Protein 1T82 (pdb70)

Structure (mmCIF, N/CA/C/O backbone):
data_1T82
#
_entry.id   1T82
#
_cell.length_a   54.980
_cell.length_b   49.669
_cell.length_c   99.670
_cell.angle_alpha   90.00
_cell.angle_beta   91.09
_cell.angle_gamma   90.00
#
_symmetry.space_group_name_H-M   'P 1 21 1'
#
loop_
_entity.id
_entity.type
_entity.pdbx_description
1 polymer 'hypothetical acetyltransferase'
2 water water
#
loop_
_atom_site.group_PDB
_atom_site.id
_atom_site.type_symbol
_atom_site.label_atom_id
_atom_site.label_alt_id
_atom_site.label_comp_id
_atom_site.label_asym_id
_atom_site.label_entity_id
_atom_site.label_seq_id
_atom_site.pdbx_PDB_ins_code
_atom_site.Cartn_x
_atom_site.Cartn_y
_atom_site.Cartn_z
_atom_site.occupancy
_atom_site.B_iso_or_equiv
_atom_site.auth_seq_id
_atom_site.auth_comp_id
_atom_site.auth_asym_id
_atom_site.auth_atom_id
_atom_site.pdbx_PDB_model_num
ATOM 9 N N . ASP A 1 12 ? -0.956 35.822 -37.576 1.00 31.89 2 ASP A N 1
ATOM 10 C CA . ASP A 1 12 ? -0.321 37.003 -37.001 1.00 30.77 2 ASP A CA 1
ATOM 11 C C . ASP A 1 12 ? -1.288 37.732 -36.070 1.00 29.91 2 ASP A C 1
ATOM 12 O O . ASP A 1 12 ? -0.973 37.991 -34.906 1.00 30.43 2 ASP A O 1
ATOM 17 N N . GLU A 1 13 ? -2.467 38.057 -36.592 1.00 28.98 3 GLU A N 1
ATOM 18 C CA . GLU A 1 13 ? -3.495 38.761 -35.830 1.00 27.74 3 GLU A CA 1
ATOM 19 C C . GLU A 1 13 ? -3.893 37.948 -34.599 1.00 25.77 3 GLU A C 1
ATOM 20 O O . GLU A 1 13 ? -4.065 38.491 -33.508 1.00 24.72 3 GLU A O 1
ATOM 26 N N . LEU A 1 14 ? -4.032 36.641 -34.790 1.00 22.76 4 LEU A N 1
ATOM 27 C CA . LEU A 1 14 ? -4.421 35.734 -33.720 1.00 19.55 4 LEU A CA 1
ATOM 28 C C . LEU A 1 14 ? -3.405 35.744 -32.578 1.00 16.72 4 LEU A C 1
ATOM 29 O O . LEU A 1 14 ? -3.770 35.907 -31.412 1.00 15.36 4 LEU A O 1
ATOM 34 N N . LEU A 1 15 ? -2.131 35.574 -32.912 1.00 15.51 5 LEU A N 1
ATOM 35 C CA . LEU A 1 15 ? -1.087 35.567 -31.889 1.00 13.12 5 LEU A CA 1
ATOM 36 C C . LEU A 1 15 ? -0.949 36.940 -31.241 1.00 13.14 5 LEU A C 1
ATOM 37 O O . LEU A 1 15 ? -0.655 37.048 -30.051 1.00 11.15 5 LEU A O 1
ATOM 42 N N . ASN A 1 16 ? -1.168 37.991 -32.024 1.00 13.42 6 ASN A N 1
ATOM 43 C CA . ASN A 1 16 ? -1.073 39.343 -31.496 1.00 14.39 6 ASN A CA 1
ATOM 44 C C . ASN A 1 16 ? -2.163 39.550 -30.445 1.00 12.78 6 ASN A C 1
ATOM 45 O O . ASN A 1 16 ? -1.936 40.180 -29.411 1.00 12.50 6 ASN A O 1
ATOM 50 N N . ARG A 1 17 ? -3.350 39.020 -30.719 1.00 12.15 7 ARG A N 1
ATOM 51 C CA . ARG A 1 17 ? -4.472 39.137 -29.795 1.00 11.84 7 ARG A CA 1
ATOM 52 C C . ARG A 1 17 ? -4.170 38.374 -28.506 1.00 12.20 7 ARG A C 1
ATOM 53 O O . ARG A 1 17 ? -4.489 38.837 -27.408 1.00 12.53 7 ARG A O 1
ATOM 61 N N . LEU A 1 18 ? -3.549 37.207 -28.644 1.00 11.03 8 LEU A N 1
ATOM 62 C CA . LEU A 1 18 ? -3.188 36.391 -27.486 1.00 10.47 8 LEU A CA 1
ATOM 63 C C . LEU A 1 18 ? -2.220 37.165 -26.591 1.00 9.58 8 LEU A C 1
ATOM 64 O O . LEU A 1 18 ? -2.424 37.261 -25.381 1.00 9.70 8 LEU A O 1
ATOM 69 N N . ARG A 1 19 ? -1.172 37.728 -27.188 1.00 10.21 9 ARG A N 1
ATOM 70 C CA . ARG A 1 19 ? -0.195 38.498 -26.426 1.00 9.12 9 ARG A CA 1
ATOM 71 C C . ARG A 1 19 ? -0.874 39.644 -25.676 1.00 10.61 9 ARG A C 1
ATOM 72 O O . ARG A 1 19 ? -0.596 39.885 -24.503 1.00 9.72 9 ARG A O 1
ATOM 80 N N . GLN A 1 20 ? -1.764 40.350 -26.365 1.00 9.57 10 GLN A N 1
ATOM 81 C CA . GLN A 1 20 ? -2.476 41.476 -25.768 1.00 11.70 10 GLN A CA 1
ATOM 82 C C . GLN A 1 20 ? -3.344 41.017 -24.601 1.00 11.15 10 GLN A C 1
ATOM 83 O O . GLN A 1 20 ? -3.464 41.712 -23.594 1.00 12.56 10 GLN A O 1
ATOM 89 N N . THR A 1 21 ? -3.946 39.844 -24.742 1.00 11.78 11 THR A N 1
ATOM 90 C CA . THR A 1 21 ? -4.799 39.302 -23.696 1.00 11.41 11 THR A CA 1
ATOM 91 C C . THR A 1 21 ? -3.949 39.013 -22.461 1.00 11.26 11 THR A C 1
ATOM 92 O O . THR A 1 21 ? -4.320 39.385 -21.341 1.00 10.95 11 THR A O 1
ATOM 96 N N . TRP A 1 22 ? -2.802 38.368 -22.657 1.00 9.65 12 TRP A N 1
ATOM 97 C CA . TRP A 1 22 ? -1.922 38.074 -21.528 1.00 8.98 12 TRP A CA 1
ATOM 98 C C . TRP A 1 22 ? -1.469 39.332 -20.805 1.00 8.60 12 TRP A C 1
ATOM 99 O O . TRP A 1 22 ? -1.659 39.468 -19.601 1.00 9.27 12 TRP A O 1
ATOM 110 N N . HIS A 1 23 ? -0.862 40.256 -21.541 1.00 7.97 13 HIS A N 1
ATOM 111 C CA . HIS A 1 23 ? -0.347 41.469 -20.920 1.00 8.19 13 HIS A CA 1
ATOM 112 C C . HIS A 1 23 ? -1.395 42.337 -20.244 1.00 9.80 13 HIS A C 1
ATOM 113 O O . HIS A 1 23 ? -1.125 42.926 -19.201 1.00 11.06 13 HIS A O 1
ATOM 120 N N . SER A 1 24 ? -2.593 42.389 -20.818 1.00 9.13 14 SER A N 1
ATOM 121 C CA . SER A 1 24 ? -3.666 43.203 -20.260 1.00 12.80 14 SER A CA 1
ATOM 122 C C . SER A 1 24 ? -4.341 42.592 -19.030 1.00 12.74 14 SER A C 1
ATOM 123 O O . SER A 1 24 ? -4.888 43.318 -18.200 1.00 13.85 14 SER A O 1
ATOM 126 N N . THR A 1 25 ? -4.303 41.270 -18.902 1.00 11.36 15 THR A N 1
ATOM 127 C CA . THR A 1 25 ? -4.949 40.612 -17.767 1.00 10.21 15 THR A CA 1
ATOM 128 C C . THR A 1 25 ? -4.010 40.027 -16.719 1.00 10.87 15 THR A C 1
ATOM 129 O O . THR A 1 25 ? -4.425 39.760 -15.587 1.00 10.42 15 THR A O 1
ATOM 133 N N . ILE A 1 26 ? -2.751 39.827 -17.093 1.00 8.81 16 ILE A N 1
ATOM 134 C CA . ILE A 1 26 ? -1.765 39.248 -16.183 1.00 8.24 16 ILE A CA 1
ATOM 135 C C . ILE A 1 26 ? -0.511 40.112 -16.138 1.00 7.71 16 ILE A C 1
ATOM 136 O O . ILE A 1 26 ? 0.415 39.915 -16.930 1.00 7.01 16 ILE A O 1
ATOM 141 N N . PRO A 1 27 ? -0.468 41.089 -15.217 1.00 6.73 17 PRO A N 1
ATOM 142 C CA . PRO A 1 27 ? 0.680 41.988 -15.074 1.00 7.50 17 PRO A CA 1
ATOM 143 C C . PRO A 1 27 ? 2.037 41.285 -15.090 1.00 6.73 17 PRO A C 1
ATOM 144 O O . PRO A 1 27 ? 3.004 41.797 -15.660 1.00 6.74 17 PRO A O 1
ATOM 148 N N . VAL A 1 28 ? 2.109 40.113 -14.464 1.00 4.44 18 VAL A N 1
ATOM 149 C CA . VAL A 1 28 ? 3.357 39.360 -14.424 1.00 5.43 18 VAL A CA 1
ATOM 150 C C . VAL A 1 28 ? 3.816 38.946 -15.820 1.00 4.91 18 VAL A C 1
ATOM 151 O O . VAL A 1 28 ? 5.016 38.954 -16.105 1.00 5.92 18 VAL A O 1
ATOM 155 N N . SER A 1 29 ? 2.877 38.604 -16.697 1.00 4.56 19 SER A N 1
ATOM 156 C CA . SER A 1 29 ? 3.257 38.180 -18.046 1.00 6.06 19 SER A CA 1
ATOM 157 C C . SER A 1 29 ? 3.848 39.352 -18.825 1.00 6.66 19 SER A C 1
ATOM 158 O O . SER A 1 29 ? 4.695 39.172 -19.697 1.00 6.07 19 SER A O 1
ATOM 161 N N . GLU A 1 30 ? 3.407 40.556 -18.486 1.00 5.97 20 GLU A N 1
ATOM 162 C CA . GLU A 1 30 ? 3.899 41.756 -19.136 1.00 7.21 20 GLU A CA 1
ATOM 163 C C . GLU A 1 30 ? 5.315 42.056 -18.641 1.00 5.07 20 GLU A C 1
ATOM 164 O O . GLU A 1 30 ? 6.203 42.399 -19.428 1.00 6.28 20 GLU A O 1
ATOM 170 N N . PHE A 1 31 ? 5.533 41.918 -17.336 1.00 4.75 21 PHE A N 1
ATOM 171 C CA . PHE A 1 31 ? 6.856 42.169 -16.777 1.00 5.02 21 PHE A CA 1
ATOM 172 C C . PHE A 1 31 ? 7.875 41.166 -17.323 1.00 4.09 21 PHE A C 1
ATOM 173 O O . PHE A 1 31 ? 9.005 41.534 -17.667 1.00 4.84 21 PHE A O 1
ATOM 189 N N . GLN A 1 33 ? 7.747 39.819 -20.042 1.00 5.58 23 GLN A N 1
ATOM 190 C CA . GLN A 1 33 ? 7.796 40.024 -21.488 1.00 6.66 23 GLN A CA 1
ATOM 191 C C . GLN A 1 33 ? 7.586 38.738 -22.284 1.00 6.58 23 GLN A C 1
ATOM 192 O O . GLN A 1 33 ? 8.313 38.453 -23.237 1.00 6.60 23 GLN A O 1
ATOM 198 N N . ILE A 1 34 ? 6.584 37.967 -21.882 1.00 6.59 24 ILE A N 1
ATOM 199 C CA . ILE A 1 34 ? 6.259 36.711 -22.545 1.00 7.78 24 ILE A CA 1
ATOM 200 C C . ILE A 1 34 ? 5.415 36.997 -23.783 1.00 8.24 24 ILE A C 1
ATOM 201 O O . ILE A 1 34 ? 4.427 37.727 -23.716 1.00 8.81 24 ILE A O 1
ATOM 206 N N . ALA A 1 35 ? 5.811 36.440 -24.923 1.00 6.36 25 ALA A N 1
ATOM 207 C CA . ALA A 1 35 ? 5.046 36.665 -26.138 1.00 8.36 25 ALA A CA 1
ATOM 208 C C . ALA A 1 35 ? 5.140 35.490 -27.088 1.00 7.25 25 ALA A C 1
ATOM 209 O O . ALA A 1 35 ? 6.167 34.810 -27.154 1.00 7.29 25 ALA A O 1
ATOM 211 N N . PRO A 1 36 ? 4.060 35.233 -27.837 1.00 8.01 26 PRO A N 1
ATOM 212 C CA . PRO A 1 36 ? 4.038 34.125 -28.795 1.00 9.73 26 PRO A CA 1
ATOM 213 C C . PRO A 1 36 ? 5.036 34.367 -29.920 1.00 9.85 26 PRO A C 1
ATOM 214 O O . PRO A 1 36 ? 5.276 35.511 -30.311 1.00 11.33 26 PRO A O 1
ATOM 218 N N . LEU A 1 37 ? 5.620 33.291 -30.434 1.00 9.83 27 LEU A N 1
ATOM 219 C CA . LEU A 1 37 ? 6.566 33.398 -31.535 1.00 10.68 27 LEU A CA 1
ATOM 220 C C . LEU A 1 37 ? 5.879 32.991 -32.831 1.00 12.29 27 LEU A C 1
ATOM 221 O O . LEU A 1 37 ? 5.941 33.710 -33.832 1.00 13.43 27 LEU A O 1
ATOM 226 N N . SER A 1 38 ? 5.204 31.847 -32.805 1.00 11.10 28 SER A N 1
ATOM 227 C CA . SER A 1 38 ? 4.541 31.345 -33.999 1.00 10.20 28 SER A CA 1
ATOM 228 C C . SER A 1 38 ? 3.573 30.211 -33.708 1.00 11.17 28 SER A C 1
ATOM 229 O O . SER A 1 38 ? 3.613 29.597 -32.645 1.00 10.51 28 SER A O 1
ATOM 232 N N . PHE A 1 39 ? 2.712 29.934 -34.681 1.00 11.66 29 PHE A N 1
ATOM 233 C CA . PHE A 1 39 ? 1.741 28.857 -34.574 1.00 11.92 29 PHE A CA 1
ATOM 234 C C . PHE A 1 39 ? 1.653 28.236 -35.959 1.00 14.45 29 PHE A C 1
ATOM 235 O O . PHE A 1 39 ? 0.961 28.753 -36.838 1.00 14.19 29 PHE A O 1
ATOM 243 N N . THR A 1 40 ? 2.376 27.140 -36.156 1.00 14.96 30 THR A N 1
ATOM 244 C CA . THR A 1 40 ? 2.384 26.465 -37.445 1.00 17.92 30 THR A CA 1
ATOM 245 C C . THR A 1 40 ? 2.381 24.949 -37.321 1.00 17.49 30 THR A C 1
ATOM 246 O O . THR A 1 40 ? 3.041 24.383 -36.452 1.00 15.32 30 THR A O 1
ATOM 250 N N . ASP A 1 41 ? 1.624 24.304 -38.204 1.00 17.18 31 ASP A N 1
ATOM 251 C CA . ASP A 1 41 ? 1.519 22.851 -38.241 1.00 18.80 31 ASP A CA 1
ATOM 252 C C . ASP A 1 41 ? 1.045 22.274 -36.904 1.00 17.95 31 ASP A C 1
ATOM 253 O O . ASP A 1 41 ? 1.437 21.174 -36.516 1.00 18.86 31 ASP A O 1
ATOM 258 N N . GLY A 1 42 ? 0.202 23.026 -36.203 1.00 17.17 32 GLY A N 1
ATOM 259 C CA . GLY A 1 42 ? -0.324 22.562 -34.934 1.00 15.96 32 GLY A CA 1
ATOM 260 C C . GLY A 1 42 ? 0.616 22.675 -33.749 1.00 15.14 32 GLY A C 1
ATOM 261 O O . GLY A 1 42 ? 0.417 22.016 -32.731 1.00 16.25 32 GLY A O 1
ATOM 262 N N . GLU A 1 43 ? 1.645 23.504 -33.869 1.00 13.03 33 GLU A N 1
ATOM 263 C CA . GLU A 1 43 ? 2.584 23.676 -32.771 1.00 11.36 33 GLU A CA 1
ATOM 264 C C . GLU A 1 43 ? 2.693 25.149 -32.406 1.00 10.36 33 GLU A C 1
ATOM 265 O O . GLU A 1 43 ? 2.944 25.987 -33.269 1.00 9.71 33 GLU A O 1
ATOM 271 N N . LEU A 1 44 ? 2.490 25.467 -31.132 1.00 8.28 34 LEU A N 1
ATOM 272 C CA . LEU A 1 44 ? 2.599 26.847 -30.678 1.00 8.02 34 LEU A CA 1
ATOM 273 C C . LEU A 1 44 ? 3.979 27.053 -30.070 1.00 6.82 34 LEU A C 1
ATOM 274 O O . LEU A 1 44 ? 4.440 26.231 -29.275 1.00 7.81 34 LEU A O 1
ATOM 279 N N . SER A 1 45 ? 4.638 28.138 -30.470 1.00 5.67 35 SER A N 1
ATOM 280 C CA . SER A 1 45 ? 5.961 28.485 -29.960 1.00 8.21 35 SER A CA 1
ATOM 281 C C . SER A 1 45 ? 5.876 29.842 -29.265 1.00 6.75 35 SER A C 1
ATOM 282 O O . SER A 1 45 ? 5.296 30.782 -29.800 1.00 7.31 35 SER A O 1
ATOM 285 N N . VAL A 1 46 ? 6.467 29.930 -28.076 1.00 6.28 36 VAL A N 1
ATOM 286 C CA . VAL A 1 46 ? 6.446 31.146 -27.266 1.00 5.98 36 VAL A CA 1
ATOM 287 C C . VAL A 1 46 ? 7.834 31.433 -26.709 1.00 5.78 36 VAL A C 1
ATOM 288 O O . VAL A 1 46 ? 8.622 30.512 -26.516 1.00 7.25 36 VAL A O 1
ATOM 292 N N . SER A 1 47 ? 8.140 32.702 -26.445 1.00 4.83 37 SER A N 1
ATOM 293 C CA . SER A 1 47 ? 9.440 33.036 -25.877 1.00 7.37 37 SER A CA 1
ATOM 294 C C . SER A 1 47 ? 9.360 34.251 -24.966 1.00 6.56 37 SER A C 1
ATOM 295 O O . SER A 1 47 ? 8.297 34.841 -24.771 1.00 7.41 37 SER A O 1
ATOM 298 N N . ALA A 1 48 ? 10.506 34.602 -24.401 1.00 7.17 38 ALA A N 1
ATOM 299 C CA . ALA A 1 48 ? 10.621 35.737 -23.506 1.00 6.06 38 ALA A CA 1
ATOM 300 C C . ALA A 1 48 ? 12.108 35.993 -23.349 1.00 5.21 38 ALA A C 1
ATOM 301 O O . ALA A 1 48 ? 12.917 35.070 -23.440 1.00 6.65 38 ALA A O 1
ATOM 303 N N . PRO A 1 49 ? 12.493 37.255 -23.133 1.00 5.57 39 PRO A N 1
ATOM 304 C CA . PRO A 1 49 ? 13.906 37.582 -22.965 1.00 6.35 39 PRO A CA 1
ATOM 305 C C . PRO A 1 49 ? 14.399 37.102 -21.607 1.00 7.74 39 PRO A C 1
ATOM 306 O O . PRO A 1 49 ? 13.611 36.889 -20.680 1.00 8.37 39 PRO A O 1
ATOM 310 N N . LEU A 1 50 ? 15.709 36.939 -21.491 1.00 7.82 40 LEU A N 1
ATOM 311 C CA . LEU A 1 50 ? 16.303 36.497 -20.243 1.00 9.47 40 LEU A CA 1
ATOM 312 C C . LEU A 1 50 ? 16.319 37.618 -19.200 1.00 9.22 40 LEU A C 1
ATOM 313 O O . LEU A 1 50 ? 15.971 37.400 -18.043 1.00 10.02 40 LEU A O 1
ATOM 318 N N . ALA A 1 51 ? 16.699 38.821 -19.630 1.00 11.34 41 ALA A N 1
ATOM 319 C CA . ALA A 1 51 ? 16.823 39.992 -18.755 1.00 11.21 41 ALA A CA 1
ATOM 320 C C . ALA A 1 51 ? 15.907 40.132 -17.528 1.00 11.18 41 ALA A C 1
ATOM 321 O O . ALA A 1 51 ? 16.390 40.119 -16.398 1.00 12.21 41 ALA A O 1
ATOM 323 N N . PRO A 1 52 ? 14.587 40.291 -17.724 1.00 9.13 42 PRO A N 1
ATOM 324 C CA . PRO A 1 52 ? 13.729 40.427 -16.540 1.00 9.70 42 PRO A CA 1
ATOM 325 C C . PRO A 1 52 ? 13.513 39.112 -15.798 1.00 9.34 42 PRO A C 1
ATOM 326 O O . PRO A 1 52 ? 13.057 39.095 -14.651 1.00 8.92 42 PRO A O 1
ATOM 330 N N . ASN A 1 53 ? 13.863 38.018 -16.462 1.00 7.93 43 ASN A N 1
ATOM 331 C CA . ASN A 1 53 ? 13.665 36.687 -15.920 1.00 7.06 43 ASN A CA 1
ATOM 332 C C . ASN A 1 53 ? 14.892 36.001 -15.340 1.00 8.37 43 ASN A C 1
ATOM 333 O O . ASN A 1 53 ? 14.900 34.787 -15.130 1.00 7.44 43 ASN A O 1
ATOM 338 N N . ILE A 1 54 ? 15.923 36.780 -15.056 1.00 7.62 44 ILE A N 1
ATOM 339 C CA . ILE A 1 54 ? 17.154 36.218 -14.526 1.00 8.61 44 ILE A CA 1
ATOM 340 C C . ILE A 1 54 ? 17.125 35.858 -13.044 1.00 8.37 44 ILE A C 1
ATOM 341 O O . ILE A 1 54 ? 16.217 36.240 -12.297 1.00 6.07 44 ILE A O 1
ATOM 346 N N . ASN A 1 55 ? 18.143 35.104 -12.644 1.00 8.58 45 ASN A N 1
ATOM 347 C CA . ASN A 1 55 ? 18.345 34.693 -11.261 1.00 8.58 45 ASN A CA 1
ATOM 348 C C . ASN A 1 55 ? 19.786 35.077 -10.941 1.00 11.11 45 ASN A C 1
ATOM 349 O O . ASN A 1 55 ? 20.411 35.833 -11.683 1.00 12.33 45 ASN A O 1
ATOM 354 N N . LEU A 1 56 ? 20.309 34.540 -9.847 1.00 12.72 46 LEU A N 1
ATOM 355 C CA . LEU A 1 56 ? 21.673 34.823 -9.411 1.00 16.01 46 LEU A CA 1
ATOM 356 C C . LEU A 1 56 ? 22.746 34.601 -10.483 1.00 16.41 46 LEU A C 1
ATOM 357 O O . LEU A 1 56 ? 23.617 35.454 -10.687 1.00 16.04 46 LEU A O 1
ATOM 362 N N . HIS A 1 57 ? 22.679 33.457 -11.158 1.00 16.30 47 HIS A N 1
ATOM 363 C CA . HIS A 1 57 ? 23.646 33.089 -12.194 1.00 17.49 47 HIS A CA 1
ATOM 364 C C . HIS A 1 57 ? 23.297 33.654 -13.565 1.00 16.52 47 HIS A C 1
ATOM 365 O O . HIS A 1 57 ? 23.867 33.252 -14.581 1.00 15.99 47 HIS A O 1
ATOM 372 N N . HIS A 1 58 ? 22.363 34.593 -13.586 1.00 15.63 48 HIS A N 1
ATOM 373 C CA . HIS A 1 58 ? 21.914 35.212 -14.822 1.00 15.54 48 HIS A CA 1
ATOM 374 C C . HIS A 1 58 ? 21.361 34.175 -15.801 1.00 15.31 48 HIS A C 1
ATOM 375 O O . HIS A 1 58 ? 21.441 34.349 -17.019 1.00 15.23 48 HIS A O 1
ATOM 382 N N . THR A 1 59 ? 20.831 33.078 -15.265 1.00 13.09 49 THR A N 1
ATOM 383 C CA . THR A 1 59 ? 20.198 32.062 -16.102 1.00 11.92 49 THR A CA 1
ATOM 384 C C . THR A 1 59 ? 18.718 32.289 -15.843 1.00 10.00 49 THR A C 1
ATOM 385 O O . THR A 1 59 ? 18.370 33.075 -14.963 1.00 9.83 49 THR A O 1
ATOM 397 N N . PHE A 1 61 ? 15.238 32.238 -14.309 1.00 6.62 51 PHE A N 1
ATOM 398 C CA . PHE A 1 61 ? 14.634 31.948 -13.025 1.00 5.81 51 PHE A CA 1
ATOM 399 C C . PHE A 1 61 ? 13.583 30.841 -13.136 1.00 6.20 51 PHE A C 1
ATOM 400 O O . PHE A 1 61 ? 12.774 30.835 -14.061 1.00 5.37 51 PHE A O 1
ATOM 408 N N . ALA A 1 62 ? 13.607 29.912 -12.178 1.00 6.21 52 ALA A N 1
ATOM 409 C CA . ALA A 1 62 ? 12.680 28.779 -12.145 1.00 6.76 52 ALA A CA 1
ATOM 410 C C . ALA A 1 62 ? 11.214 29.182 -12.248 1.00 6.28 52 ALA A C 1
ATOM 411 O O . ALA A 1 62 ? 10.405 28.477 -12.857 1.00 5.62 52 ALA A O 1
ATOM 413 N N . GLY A 1 63 ? 10.875 30.312 -11.637 1.00 4.24 53 GLY A N 1
ATOM 414 C CA . GLY A 1 63 ? 9.508 30.793 -11.673 1.00 4.73 53 GLY A CA 1
ATOM 415 C C . GLY A 1 63 ? 9.121 31.304 -13.042 1.00 5.05 53 GLY A C 1
ATOM 416 O O . GLY A 1 63 ? 7.981 31.145 -13.475 1.00 5.29 53 GLY A O 1
ATOM 417 N N . SER A 1 64 ? 10.069 31.928 -13.734 1.00 4.56 54 SER A N 1
ATOM 418 C CA . SER A 1 64 ? 9.789 32.442 -15.067 1.00 4.72 54 SER A CA 1
ATOM 419 C C . SER A 1 64 ? 9.639 31.264 -16.017 1.00 4.73 54 SER A C 1
ATOM 420 O O . SER A 1 64 ? 8.744 31.256 -16.859 1.00 6.22 54 SER A O 1
ATOM 423 N N . ILE A 1 65 ? 10.512 30.270 -15.871 1.00 4.21 55 ILE A N 1
ATOM 424 C CA . ILE A 1 65 ? 10.451 29.079 -16.711 1.00 4.72 55 ILE A CA 1
ATOM 425 C C . ILE A 1 65 ? 9.062 28.457 -16.576 1.00 5.14 55 ILE A C 1
ATOM 426 O O . ILE A 1 65 ? 8.391 28.200 -17.574 1.00 4.52 55 ILE A O 1
ATOM 431 N N . TYR A 1 66 ? 8.622 28.240 -15.339 1.00 5.01 56 TYR A N 1
ATOM 432 C CA . TYR A 1 66 ? 7.303 27.660 -15.102 1.00 4.60 56 TYR A CA 1
ATOM 433 C C . TYR A 1 66 ? 6.200 28.518 -15.697 1.00 5.23 56 TYR A C 1
ATOM 434 O O . TYR A 1 66 ? 5.296 28.013 -16.362 1.00 5.01 56 TYR A O 1
ATOM 443 N N . THR A 1 67 ? 6.272 29.823 -15.452 1.00 2.94 57 THR A N 1
ATOM 444 C CA . THR A 1 67 ? 5.241 30.725 -15.933 1.00 4.73 57 THR A CA 1
ATOM 445 C C . THR A 1 67 ? 5.132 30.771 -17.448 1.00 4.48 57 THR A C 1
ATOM 446 O O . THR A 1 67 ? 4.026 30.781 -17.986 1.00 4.70 57 THR A O 1
ATOM 450 N N . ILE A 1 68 ? 6.264 30.790 -18.145 1.00 4.97 58 ILE A N 1
ATOM 451 C CA . ILE A 1 68 ? 6.202 30.830 -19.599 1.00 4.94 58 ILE A CA 1
ATOM 452 C C . ILE A 1 68 ? 5.591 29.535 -20.135 1.00 6.19 58 ILE A C 1
ATOM 453 O O . ILE A 1 68 ? 4.796 29.565 -21.072 1.00 5.83 58 ILE A O 1
ATOM 466 N N . THR A 1 70 ? 3.460 27.552 -18.527 1.00 5.02 60 THR A N 1
ATOM 467 C CA . THR A 1 70 ? 2.051 27.581 -18.149 1.00 4.94 60 THR A CA 1
ATOM 468 C C . THR A 1 70 ? 1.250 28.392 -19.166 1.00 6.28 60 THR A C 1
ATOM 469 O O . THR A 1 70 ? 0.179 27.967 -19.612 1.00 6.21 60 THR A O 1
ATOM 473 N N . LEU A 1 71 ? 1.765 29.563 -19.535 1.00 5.81 61 LEU A N 1
ATOM 474 C CA . LEU A 1 71 ? 1.066 30.406 -20.499 1.00 6.51 61 LEU A CA 1
ATOM 475 C C . LEU A 1 71 ? 1.108 29.830 -21.911 1.00 5.35 61 LEU A C 1
ATOM 476 O O . LEU A 1 71 ? 0.220 30.103 -22.718 1.00 6.04 61 LEU A O 1
ATOM 481 N N . THR A 1 72 ? 2.128 29.032 -22.214 1.00 4.79 62 THR A N 1
ATOM 482 C CA . THR A 1 72 ? 2.207 28.420 -23.535 1.00 6.06 62 THR A CA 1
ATOM 483 C C . THR A 1 72 ? 1.072 27.390 -23.630 1.00 5.37 62 THR A C 1
ATOM 484 O O . THR A 1 72 ? 0.377 27.319 -24.646 1.00 5.29 62 THR A O 1
ATOM 488 N N . GLY A 1 73 ? 0.868 26.613 -22.565 1.00 5.91 63 GLY A N 1
ATOM 489 C CA . GLY A 1 73 ? -0.222 25.644 -22.562 1.00 7.42 63 GLY A CA 1
ATOM 490 C C . GLY A 1 73 ? -1.552 26.387 -22.635 1.00 6.45 63 GLY A C 1
ATOM 491 O O . GLY A 1 73 ? -2.442 26.035 -23.414 1.00 6.51 63 GLY A O 1
ATOM 492 N N . TRP A 1 74 ? -1.677 27.432 -21.818 1.00 6.12 64 TRP A N 1
ATOM 493 C CA . TRP A 1 74 ? -2.874 28.270 -21.772 1.00 6.77 64 TRP A CA 1
ATOM 494 C C . TRP A 1 74 ? -3.171 28.782 -23.184 1.00 7.85 64 TRP A C 1
ATOM 495 O O . TRP A 1 74 ? -4.308 28.726 -23.657 1.00 6.64 64 TRP A O 1
ATOM 506 N N . GLY A 1 75 ? -2.131 29.285 -23.844 1.00 8.20 65 GLY A N 1
ATOM 507 C CA . GLY A 1 75 ? -2.272 29.810 -25.191 1.00 8.74 65 GLY A CA 1
ATOM 508 C C . GLY A 1 75 ? -2.766 28.780 -26.188 1.00 8.04 65 GLY A C 1
ATOM 509 O O . GLY A 1 75 ? -3.559 29.103 -27.071 1.00 6.10 65 GLY A O 1
ATOM 518 N N . VAL A 1 77 ? -4.673 26.171 -25.542 1.00 7.55 67 VAL A N 1
ATOM 519 C CA . VAL A 1 77 ? -6.090 25.931 -25.282 1.00 8.04 67 VAL A CA 1
ATOM 520 C C . VAL A 1 77 ? -6.898 27.074 -25.896 1.00 7.04 67 VAL A C 1
ATOM 521 O O . VAL A 1 77 ? -7.912 26.849 -26.548 1.00 7.68 67 VAL A O 1
ATOM 525 N N . TRP A 1 78 ? -6.427 28.300 -25.692 1.00 7.52 68 TRP A N 1
ATOM 526 C CA . TRP A 1 78 ? -7.094 29.484 -26.220 1.00 7.89 68 TRP A CA 1
ATOM 527 C C . TRP A 1 78 ? -7.202 29.388 -27.741 1.00 7.38 68 TRP A C 1
ATOM 528 O O . TRP A 1 78 ? -8.262 29.650 -28.320 1.00 7.79 68 TRP A O 1
ATOM 539 N N . LEU A 1 79 ? -6.103 29.011 -28.386 1.00 7.75 69 LEU A N 1
ATOM 540 C CA . LEU A 1 79 ? -6.087 28.881 -29.837 1.00 7.62 69 LEU A CA 1
ATOM 541 C C . LEU A 1 79 ? -7.029 27.783 -30.305 1.00 8.23 69 LEU A C 1
ATOM 542 O O . LEU A 1 79 ? -7.726 27.947 -31.305 1.00 8.30 69 LEU A O 1
ATOM 547 N N . GLN A 1 80 ? -7.063 26.663 -29.589 1.00 8.30 70 GLN A N 1
ATOM 548 C CA . GLN A 1 80 ? -7.951 25.583 -29.993 1.00 8.81 70 GLN A CA 1
ATOM 549 C C . GLN A 1 80 ? -9.407 26.005 -29.805 1.00 8.05 70 GLN A C 1
ATOM 550 O O . GLN A 1 80 ? -10.282 25.586 -30.567 1.00 8.20 70 GLN A O 1
ATOM 556 N N . GLN A 1 81 ? -9.668 26.851 -28.811 1.00 8.38 71 GLN A N 1
ATOM 557 C CA . GLN A 1 81 ? -11.026 27.337 -28.598 1.00 8.03 71 GLN A CA 1
ATOM 558 C C . GLN A 1 81 ? -11.412 28.206 -29.796 1.00 8.34 71 GLN A C 1
ATOM 559 O O . GLN A 1 81 ? -12.530 28.120 -30.303 1.00 8.32 71 GLN A O 1
ATOM 565 N N . GLN A 1 82 ? -10.475 29.035 -30.251 1.00 8.02 72 GLN A N 1
ATOM 566 C CA . GLN A 1 82 ? -10.716 29.907 -31.397 1.00 8.43 72 GLN A CA 1
ATOM 567 C C . GLN A 1 82 ? -11.019 29.080 -32.645 1.00 9.84 72 GLN A C 1
ATOM 568 O O . GLN A 1 82 ? -11.954 29.379 -33.393 1.00 9.00 72 GLN A O 1
ATOM 574 N N . LEU A 1 83 ? -10.236 28.032 -32.864 1.00 8.30 73 LEU A N 1
ATOM 575 C CA . LEU A 1 83 ? -10.441 27.174 -34.029 1.00 8.61 73 LEU A CA 1
ATOM 576 C C . LEU A 1 83 ? -11.789 26.455 -33.976 1.00 10.31 73 LEU A C 1
ATOM 577 O O . LEU A 1 83 ? -12.380 26.158 -35.015 1.00 9.60 73 LEU A O 1
ATOM 582 N N . LEU A 1 84 ? -12.282 26.191 -32.768 1.00 8.95 74 LEU A N 1
ATOM 583 C CA . LEU A 1 84 ? -13.558 25.499 -32.604 1.00 11.28 74 LEU A CA 1
ATOM 584 C C . LEU A 1 84 ? -14.715 26.492 -32.484 1.00 12.89 74 LEU A C 1
ATOM 585 O O . LEU A 1 84 ? -15.884 26.101 -32.457 1.00 14.58 74 LEU A O 1
ATOM 590 N N . ASN A 1 85 ? -14.374 27.774 -32.414 1.00 14.24 75 ASN A N 1
ATOM 591 C CA . ASN A 1 85 ? -15.359 28.842 -32.301 1.00 16.74 75 ASN A CA 1
ATOM 592 C C . ASN A 1 85 ? -16.173 28.726 -31.017 1.00 16.29 75 ASN A C 1
ATOM 593 O O . ASN A 1 85 ? -17.396 28.891 -31.016 1.00 16.39 75 ASN A O 1
ATOM 598 N N . VAL A 1 86 ? -15.482 28.430 -29.924 1.00 15.61 76 VAL A N 1
ATOM 599 C CA . VAL A 1 86 ? -16.116 28.312 -28.622 1.00 16.83 76 VAL A CA 1
ATOM 600 C C . VAL A 1 86 ? -15.300 29.123 -27.628 1.00 16.44 76 VAL A C 1
ATOM 601 O O . VAL A 1 86 ? -14.185 29.546 -27.934 1.00 15.56 76 VAL A O 1
ATOM 605 N N . ASP A 1 87 ? -15.866 29.355 -26.448 1.00 17.80 77 ASP A N 1
ATOM 606 C CA . ASP A 1 87 ? -15.174 30.106 -25.406 1.00 17.59 77 ASP A CA 1
ATOM 607 C C . ASP A 1 87 ? -15.369 29.429 -24.060 1.00 15.77 77 ASP A C 1
ATOM 608 O O . ASP A 1 87 ? -16.372 28.754 -23.829 1.00 17.54 77 ASP A O 1
ATOM 613 N N . GLY A 1 88 ? -14.399 29.614 -23.173 1.00 14.94 78 GLY A N 1
ATOM 614 C CA . GLY A 1 88 ? -14.485 29.021 -21.854 1.00 12.94 78 GLY A CA 1
ATOM 615 C C . GLY A 1 88 ? -13.329 29.449 -20.975 1.00 12.78 78 GLY A C 1
ATOM 616 O O . GLY A 1 88 ? -12.240 29.739 -21.465 1.00 12.74 78 GLY A O 1
ATOM 617 N N . ASP A 1 89 ? -13.573 29.503 -19.671 1.00 12.66 79 ASP A N 1
ATOM 618 C CA . ASP A 1 89 ? -12.539 29.877 -18.719 1.00 13.82 79 ASP A CA 1
ATOM 619 C C . ASP A 1 89 ? -11.461 28.797 -18.758 1.00 13.58 79 ASP A C 1
ATOM 620 O O . ASP A 1 89 ? -11.762 27.609 -18.653 1.00 14.84 79 ASP A O 1
ATOM 625 N N . ILE A 1 90 ? -10.209 29.213 -18.925 1.00 12.56 80 ILE A N 1
ATOM 626 C CA . ILE A 1 90 ? -9.086 28.280 -18.991 1.00 11.54 80 ILE A CA 1
ATOM 627 C C . ILE A 1 90 ? -8.410 28.193 -17.630 1.00 11.70 80 ILE A C 1
ATOM 628 O O . ILE A 1 90 ? -7.821 29.169 -17.161 1.00 12.20 80 ILE A O 1
ATOM 633 N N . VAL A 1 91 ? -8.480 27.024 -17.000 1.00 11.62 81 VAL A N 1
ATOM 634 C CA . VAL A 1 91 ? -7.887 26.854 -15.681 1.00 11.20 81 VAL A CA 1
ATOM 635 C C . VAL A 1 91 ? -6.871 25.714 -15.600 1.00 9.77 81 VAL A C 1
ATOM 636 O O . VAL A 1 91 ? -7.115 24.611 -16.095 1.00 10.89 81 VAL A O 1
ATOM 640 N N . LEU A 1 92 ? -5.721 25.989 -14.988 1.00 8.79 82 LEU A N 1
ATOM 641 C CA . LEU A 1 92 ? -4.684 24.970 -14.815 1.00 6.65 82 LEU A CA 1
ATOM 642 C C . LEU A 1 92 ? -4.984 24.265 -13.490 1.00 7.87 82 LEU A C 1
ATOM 643 O O . LEU A 1 92 ? -4.896 24.876 -12.424 1.00 9.59 82 LEU A O 1
ATOM 648 N N . ALA A 1 93 ? -5.351 22.988 -13.560 1.00 6.16 83 ALA A N 1
ATOM 649 C CA . ALA A 1 93 ? -5.690 22.223 -12.360 1.00 6.84 83 ALA A CA 1
ATOM 650 C C . ALA A 1 93 ? -4.467 21.732 -11.591 1.00 7.98 83 ALA A C 1
ATOM 651 O O . ALA A 1 93 ? -4.447 21.745 -10.359 1.00 7.63 83 ALA A O 1
ATOM 653 N N . ASP A 1 94 ? -3.460 21.281 -12.321 1.00 8.33 84 ASP A N 1
ATOM 654 C CA . ASP A 1 94 ? -2.237 20.802 -11.705 1.00 10.77 84 ASP A CA 1
ATOM 655 C C . ASP A 1 94 ? -1.160 20.711 -12.762 1.00 10.03 84 ASP A C 1
ATOM 656 O O . ASP A 1 94 ? -1.445 20.683 -13.963 1.00 9.77 84 ASP A O 1
ATOM 661 N N . ALA A 1 95 ? 0.084 20.660 -12.314 1.00 7.69 85 ALA A N 1
ATOM 662 C CA . ALA A 1 95 ? 1.191 20.587 -13.241 1.00 6.24 85 ALA A CA 1
ATOM 663 C C . ALA A 1 95 ? 2.409 19.957 -12.602 1.00 7.08 85 ALA A C 1
ATOM 664 O O . ALA A 1 95 ? 2.601 20.018 -11.388 1.00 6.79 85 ALA A O 1
ATOM 666 N N . HIS A 1 96 ? 3.223 19.344 -13.448 1.00 6.19 86 HIS A N 1
ATOM 667 C CA . HIS A 1 96 ? 4.460 18.714 -13.035 1.00 7.30 86 HIS A CA 1
ATOM 668 C C . HIS A 1 96 ? 5.529 19.331 -13.926 1.00 7.20 86 HIS A C 1
ATOM 669 O O . HIS A 1 96 ? 5.347 19.415 -15.136 1.00 8.79 86 HIS A O 1
ATOM 676 N N . ILE A 1 97 ? 6.627 19.785 -13.331 1.00 7.54 87 ILE A N 1
ATOM 677 C CA . ILE A 1 97 ? 7.703 20.388 -14.105 1.00 6.74 87 ILE A CA 1
ATOM 678 C C . ILE A 1 97 ? 9.048 19.825 -13.676 1.00 7.34 87 ILE A C 1
ATOM 679 O O . ILE A 1 97 ? 9.302 19.616 -12.485 1.00 7.57 87 ILE A O 1
ATOM 684 N N . ARG A 1 98 ? 9.891 19.550 -14.664 1.00 7.31 88 ARG A N 1
ATOM 685 C CA . ARG A 1 98 ? 11.224 19.020 -14.419 1.00 8.36 88 ARG A CA 1
ATOM 686 C C . ARG A 1 98 ? 12.240 19.953 -15.057 1.00 7.91 88 ARG A C 1
ATOM 687 O O . ARG A 1 98 ? 12.133 20.288 -16.239 1.00 10.45 88 ARG A O 1
ATOM 695 N N . TYR A 1 99 ? 13.211 20.393 -14.264 1.00 7.36 89 TYR A N 1
ATOM 696 C CA . TYR A 1 99 ? 14.252 21.276 -14.765 1.00 8.61 89 TYR A CA 1
ATOM 697 C C . TYR A 1 99 ? 15.454 20.394 -15.088 1.00 9.96 89 TYR A C 1
ATOM 698 O O . TYR A 1 99 ? 16.056 19.794 -14.199 1.00 10.70 89 TYR A O 1
ATOM 707 N N . LEU A 1 100 ? 15.786 20.319 -16.373 1.00 11.63 90 LEU A N 1
ATOM 708 C CA . LEU A 1 100 ? 16.876 19.479 -16.853 1.00 10.61 90 LEU A CA 1
ATOM 709 C C . LEU A 1 100 ? 18.230 20.162 -16.985 1.00 11.17 90 LEU A C 1
ATOM 710 O O . LEU A 1 100 ? 19.268 19.523 -16.825 1.00 10.79 90 LEU A O 1
ATOM 715 N N . ALA A 1 101 ? 18.220 21.453 -17.295 1.00 10.38 91 ALA A N 1
ATOM 716 C CA . ALA A 1 101 ? 19.458 22.203 -17.465 1.00 10.58 91 ALA A CA 1
ATOM 717 C C . ALA A 1 101 ? 19.170 23.697 -17.417 1.00 10.08 91 ALA A C 1
ATOM 718 O O . ALA A 1 101 ? 18.065 24.137 -17.739 1.00 10.32 91 ALA A O 1
ATOM 720 N N . PRO A 1 102 ? 20.166 24.501 -17.016 1.00 12.34 92 PRO A N 1
ATOM 721 C CA . PRO A 1 102 ? 19.985 25.952 -16.941 1.00 11.94 92 PRO A CA 1
ATOM 722 C C . PRO A 1 102 ? 19.695 26.560 -18.310 1.00 11.84 92 PRO A C 1
ATOM 723 O O . PRO A 1 102 ? 20.186 26.084 -19.334 1.00 10.97 92 PRO A O 1
ATOM 727 N N . VAL A 1 103 ? 18.879 27.608 -18.309 1.00 10.96 93 VAL A N 1
ATOM 728 C CA . VAL A 1 103 ? 18.496 28.318 -19.522 1.00 10.25 93 VAL A CA 1
ATOM 729 C C . VAL A 1 103 ? 19.384 29.558 -19.583 1.00 11.24 93 VAL A C 1
ATOM 730 O O . VAL A 1 103 ? 19.256 30.466 -18.761 1.00 9.77 93 VAL A O 1
ATOM 734 N N . THR A 1 104 ? 20.289 29.584 -20.560 1.00 12.09 94 THR A N 1
ATOM 735 C CA . THR A 1 104 ? 21.247 30.678 -20.700 1.00 13.39 94 THR A CA 1
ATOM 736 C C . THR A 1 104 ? 20.922 31.790 -21.695 1.00 13.86 94 THR A C 1
ATOM 737 O O . THR A 1 104 ? 21.718 32.712 -21.882 1.00 14.36 94 THR A O 1
ATOM 741 N N . SER A 1 105 ? 19.762 31.708 -22.333 1.00 14.26 95 SER A N 1
ATOM 742 C CA . SER A 1 105 ? 19.335 32.729 -23.284 1.00 13.17 95 SER A CA 1
ATOM 743 C C . SER A 1 105 ? 17.845 32.569 -23.557 1.00 13.04 95 SER A C 1
ATOM 744 O O . SER A 1 105 ? 17.228 31.609 -23.095 1.00 12.92 95 SER A O 1
ATOM 747 N N . ALA A 1 106 ? 17.272 33.517 -24.295 1.00 12.19 96 ALA A N 1
ATOM 748 C CA . ALA A 1 106 ? 15.847 33.481 -24.629 1.00 11.45 96 ALA A CA 1
ATOM 749 C C . ALA A 1 106 ? 15.504 32.111 -25.201 1.00 11.73 96 ALA A C 1
ATOM 750 O O . ALA A 1 106 ? 15.999 31.724 -26.260 1.00 11.07 96 ALA A O 1
ATOM 752 N N . PRO A 1 107 ? 14.632 31.364 -24.512 1.00 10.09 97 PRO A N 1
ATOM 753 C CA . PRO A 1 107 ? 14.250 30.031 -24.971 1.00 9.65 97 PRO A CA 1
ATOM 754 C C . PRO A 1 107 ? 13.101 29.968 -25.963 1.00 9.70 97 PRO A C 1
ATOM 755 O O . PRO A 1 107 ? 12.445 30.963 -26.259 1.00 8.82 97 PRO A O 1
ATOM 759 N N . GLU A 1 108 ? 12.873 28.769 -26.474 1.00 9.34 98 GLU A N 1
ATOM 760 C CA . GLU A 1 108 ? 11.764 28.521 -27.375 1.00 9.08 98 GLU A CA 1
ATOM 761 C C . GLU A 1 108 ? 10.921 27.512 -26.605 1.00 8.58 98 GLU A C 1
ATOM 762 O O . GLU A 1 108 ? 11.376 26.405 -26.321 1.00 9.24 98 GLU A O 1
ATOM 768 N N . VAL A 1 109 ? 9.713 27.923 -26.231 1.00 7.19 99 VAL A N 1
ATOM 769 C CA . VAL A 1 109 ? 8.797 27.068 -25.479 1.00 6.59 99 VAL A CA 1
ATOM 770 C C . VAL A 1 109 ? 7.729 26.563 -26.435 1.00 7.03 99 VAL A C 1
ATOM 771 O O . VAL A 1 109 ? 6.981 27.349 -27.019 1.00 6.47 99 VAL A O 1
ATOM 775 N N . LYS A 1 110 ? 7.647 25.247 -26.586 1.00 5.99 100 LYS A N 1
ATOM 776 C CA . LYS A 1 110 ? 6.708 24.677 -27.538 1.00 7.06 100 LYS A CA 1
ATOM 777 C C . LYS A 1 110 ? 5.700 23.683 -26.990 1.00 6.51 100 LYS A C 1
ATOM 778 O O . LYS A 1 110 ? 5.947 22.985 -26.006 1.00 7.81 100 LYS A O 1
ATOM 784 N N . VAL A 1 111 ? 4.551 23.628 -27.648 1.00 8.66 101 VAL A N 1
ATOM 785 C CA . VAL A 1 111 ? 3.510 22.696 -27.275 1.00 8.54 101 VAL A CA 1
ATOM 786 C C . VAL A 1 111 ? 2.760 22.276 -28.533 1.00 10.46 101 VAL A C 1
ATOM 787 O O . VAL A 1 111 ? 2.544 23.079 -29.445 1.00 9.56 101 VAL A O 1
ATOM 791 N N . ARG A 1 112 ? 2.413 20.996 -28.589 1.00 12.23 102 ARG A N 1
ATOM 792 C CA . ARG A 1 112 ? 1.677 20.441 -29.715 1.00 15.59 102 ARG A CA 1
ATOM 793 C C . ARG A 1 112 ? 0.346 19.948 -29.175 1.00 16.19 102 ARG A C 1
ATOM 794 O O . ARG A 1 112 ? 0.255 19.515 -28.027 1.00 15.19 102 ARG A O 1
ATOM 802 N N . TRP A 1 113 ? -0.690 20.030 -30.000 1.00 16.16 103 TRP A N 1
ATOM 803 C CA . TRP A 1 113 ? -2.016 19.594 -29.594 1.00 17.06 103 TRP A CA 1
ATOM 804 C C . TRP A 1 113 ? -2.092 18.066 -29.629 1.00 16.99 103 TRP A C 1
ATOM 805 O O . TRP A 1 113 ? -1.807 17.453 -30.658 1.00 16.92 103 TRP A O 1
ATOM 816 N N . PRO A 1 114 ? -2.470 17.435 -28.505 1.00 17.79 104 PRO A N 1
ATOM 817 C CA . PRO A 1 114 ? -2.579 15.973 -28.422 1.00 19.35 104 PRO A CA 1
ATOM 818 C C . PRO A 1 114 ? -3.765 15.429 -29.215 1.00 21.25 104 PRO A C 1
ATOM 819 O O . PRO A 1 114 ? -4.535 16.194 -29.792 1.00 21.03 104 PRO A O 1
ATOM 823 N N . ASP A 1 115 ? -3.912 14.108 -29.239 1.00 23.99 105 ASP A N 1
ATOM 824 C CA . ASP A 1 115 ? -5.007 13.483 -29.974 1.00 25.70 105 ASP A CA 1
ATOM 825 C C . ASP A 1 115 ? -6.322 13.587 -29.206 1.00 26.17 105 ASP A C 1
ATOM 826 O O . ASP A 1 115 ? -6.897 12.579 -28.788 1.00 27.54 105 ASP A O 1
ATOM 831 N N . THR A 1 116 ? -6.790 14.817 -29.021 1.00 27.00 106 THR A N 1
ATOM 832 C CA . THR A 1 116 ? -8.039 15.074 -28.314 1.00 26.59 106 THR A CA 1
ATOM 833 C C . THR A 1 116 ? -8.719 16.312 -28.885 1.00 25.97 106 THR A C 1
ATOM 834 O O . THR A 1 116 ? -8.241 16.905 -29.852 1.00 26.48 106 THR A O 1
ATOM 838 N N . ASN A 1 117 ? -9.840 16.698 -28.288 1.00 24.93 107 ASN A N 1
ATOM 839 C CA . ASN A 1 117 ? -10.572 17.868 -28.751 1.00 23.91 107 ASN A CA 1
ATOM 840 C C . ASN A 1 117 ? -11.304 18.541 -27.601 1.00 22.30 107 ASN A C 1
ATOM 841 O O . ASN A 1 117 ? -11.328 18.029 -26.481 1.00 22.68 107 ASN A O 1
ATOM 846 N N . LEU A 1 118 ? -11.899 19.696 -27.883 1.00 20.67 108 LEU A N 1
ATOM 847 C CA . LEU A 1 118 ? -12.636 20.442 -26.872 1.00 19.11 108 LEU A CA 1
ATOM 848 C C . LEU A 1 118 ? -14.119 20.467 -27.215 1.00 19.44 108 LEU A C 1
ATOM 849 O O . LEU A 1 118 ? -14.834 21.392 -26.836 1.00 16.89 108 LEU A O 1
ATOM 854 N N . SER A 1 119 ? -14.575 19.438 -27.926 1.00 19.65 109 SER A N 1
ATOM 855 C CA . SER A 1 119 ? -15.972 19.338 -28.339 1.00 21.91 109 SER A CA 1
ATOM 856 C C . SER A 1 119 ? -16.992 19.510 -27.211 1.00 22.19 109 SER A C 1
ATOM 857 O O . SER A 1 119 ? -18.075 20.052 -27.432 1.00 22.12 109 SER A O 1
ATOM 860 N N . PRO A 1 120 ? -16.671 19.040 -25.992 1.00 22.18 110 PRO A N 1
ATOM 861 C CA . PRO A 1 120 ? -17.625 19.190 -24.888 1.00 22.64 110 PRO A CA 1
ATOM 862 C C . PRO A 1 120 ? -18.089 20.634 -24.705 1.00 22.46 110 PRO A C 1
ATOM 863 O O . PRO A 1 120 ? -19.217 20.885 -24.280 1.00 23.51 110 PRO A O 1
ATOM 867 N N . LEU A 1 121 ? -17.211 21.578 -25.029 1.00 23.20 111 LEU A N 1
ATOM 868 C CA . LEU A 1 121 ? -17.533 22.994 -24.908 1.00 23.88 111 LEU A CA 1
ATOM 869 C C . LEU A 1 121 ? -18.687 23.363 -25.834 1.00 24.32 111 LEU A C 1
ATOM 870 O O . LEU A 1 121 ? -19.457 24.277 -25.542 1.00 25.53 111 LEU A O 1
ATOM 875 N N . GLN A 1 122 ? -18.804 22.650 -26.950 1.00 24.96 112 GLN A N 1
ATOM 876 C CA . GLN A 1 122 ? -19.870 22.912 -27.911 1.00 26.12 112 GLN A CA 1
ATOM 877 C C . GLN A 1 122 ? -21.221 22.488 -27.352 1.00 26.66 112 GLN A C 1
ATOM 878 O O . GLN A 1 122 ? -22.270 22.948 -27.811 1.00 26.74 112 GLN A O 1
ATOM 884 N N . ARG A 1 123 ? -21.185 21.609 -26.356 1.00 26.45 113 ARG A N 1
ATOM 885 C CA . ARG A 1 123 ? -22.396 21.106 -25.719 1.00 27.33 113 ARG A CA 1
ATOM 886 C C . ARG A 1 123 ? -22.602 21.756 -24.353 1.00 27.07 113 ARG A C 1
ATOM 887 O O . ARG A 1 123 ? -23.438 21.308 -23.567 1.00 27.83 113 ARG A O 1
ATOM 895 N N . GLY A 1 124 ? -21.840 22.809 -24.073 1.00 26.40 114 GLY A N 1
ATOM 896 C CA . GLY A 1 124 ? -21.964 23.488 -22.794 1.00 25.16 114 GLY A CA 1
ATOM 897 C C . GLY A 1 124 ? -21.417 22.645 -21.656 1.00 25.57 114 GLY A C 1
ATOM 898 O O . GLY A 1 124 ? -21.924 22.689 -20.533 1.00 26.09 114 GLY A O 1
ATOM 899 N N . ARG A 1 125 ? -20.375 21.874 -21.952 1.00 24.23 115 ARG A N 1
ATOM 900 C CA . ARG A 1 125 ? -19.740 21.001 -20.970 1.00 23.28 115 ARG A CA 1
ATOM 901 C C . ARG A 1 125 ? -18.252 21.321 -20.892 1.00 22.30 115 ARG A C 1
ATOM 902 O O . ARG A 1 125 ? -17.650 21.732 -21.882 1.00 23.13 115 ARG A O 1
ATOM 910 N N . LYS A 1 126 ? -17.657 21.133 -19.719 1.00 21.93 116 LYS A N 1
ATOM 911 C CA . LYS A 1 126 ? -16.237 21.420 -19.558 1.00 20.59 116 LYS A CA 1
ATOM 912 C C . LYS A 1 126 ? -15.387 20.426 -20.341 1.00 18.93 116 LYS A C 1
ATOM 913 O O . LYS A 1 126 ? -15.749 19.259 -20.490 1.00 18.98 116 LYS A O 1
ATOM 919 N N . ALA A 1 127 ? -14.257 20.898 -20.854 1.00 16.11 117 ALA A N 1
ATOM 920 C CA . ALA A 1 127 ? -13.365 20.042 -21.624 1.00 14.48 117 ALA A CA 1
ATOM 921 C C . ALA A 1 127 ? -11.973 20.069 -21.012 1.00 15.07 117 ALA A C 1
ATOM 922 O O . ALA A 1 127 ? -11.391 21.133 -20.824 1.00 15.09 117 ALA A O 1
ATOM 924 N N . LYS A 1 128 ? -11.447 18.891 -20.702 1.00 14.84 118 LYS A N 1
ATOM 925 C CA . LYS A 1 128 ? -10.129 18.788 -20.103 1.00 13.98 118 LYS A CA 1
ATOM 926 C C . LYS A 1 128 ? -9.089 18.283 -21.090 1.00 13.44 118 LYS A C 1
ATOM 927 O O . LYS A 1 128 ? -9.391 17.484 -21.978 1.00 15.05 118 LYS A O 1
ATOM 933 N N . VAL A 1 129 ? -7.862 18.771 -20.950 1.00 11.93 119 VAL A N 1
ATOM 934 C CA . VAL A 1 129 ? -6.783 18.331 -21.818 1.00 10.33 119 VAL A CA 1
ATOM 935 C C . VAL A 1 129 ? -5.461 18.341 -21.067 1.00 9.62 119 VAL A C 1
ATOM 936 O O . VAL A 1 129 ? -5.197 19.237 -20.267 1.00 10.49 119 VAL A O 1
ATOM 940 N N . LYS A 1 130 ? -4.648 17.321 -21.314 1.00 10.11 120 LYS A N 1
ATOM 941 C CA . LYS A 1 130 ? -3.338 17.214 -20.690 1.00 10.51 120 LYS A CA 1
ATOM 942 C C . LYS A 1 130 ? -2.341 17.673 -21.743 1.00 10.40 120 LYS A C 1
ATOM 943 O O . LYS A 1 130 ? -2.241 17.074 -22.816 1.00 10.97 120 LYS A O 1
ATOM 949 N N . LEU A 1 131 ? -1.618 18.746 -21.447 1.00 8.76 121 LEU A N 1
ATOM 950 C CA . LEU A 1 131 ? -0.652 19.271 -22.398 1.00 8.50 121 LEU A CA 1
ATOM 951 C C . LEU A 1 131 ? 0.791 19.076 -21.969 1.00 8.49 121 LEU A C 1
ATOM 952 O O . LEU A 1 131 ? 1.140 19.230 -20.797 1.00 9.41 121 LEU A O 1
ATOM 957 N N . GLU A 1 132 ? 1.624 18.719 -22.939 1.00 9.87 122 GLU A N 1
ATOM 958 C CA . GLU A 1 132 ? 3.044 18.530 -22.710 1.00 9.67 122 GLU A CA 1
ATOM 959 C C . GLU A 1 132 ? 3.719 19.756 -23.318 1.00 9.28 122 GLU A C 1
ATOM 960 O O . GLU A 1 132 ? 3.601 20.009 -24.517 1.00 9.83 122 GLU A O 1
ATOM 966 N N . VAL A 1 133 ? 4.395 20.531 -22.479 1.00 7.45 123 VAL A N 1
ATOM 967 C CA . VAL A 1 133 ? 5.081 21.734 -22.927 1.00 8.22 123 VAL A CA 1
ATOM 968 C C . VAL A 1 133 ? 6.579 21.519 -22.736 1.00 7.15 123 VAL A C 1
ATOM 969 O O . VAL A 1 133 ? 7.014 21.004 -21.705 1.00 8.05 123 VAL A O 1
ATOM 973 N N . GLN A 1 134 ? 7.369 21.905 -23.729 1.00 7.08 124 GLN A N 1
ATOM 974 C CA . GLN A 1 134 ? 8.811 21.724 -23.643 1.00 7.68 124 GLN A CA 1
ATOM 975 C C . GLN A 1 134 ? 9.550 23.029 -23.874 1.00 7.50 124 GLN A C 1
ATOM 976 O O . GLN A 1 134 ? 9.162 23.825 -24.723 1.00 7.10 124 GLN A O 1
ATOM 982 N N . LEU A 1 135 ? 10.616 23.246 -23.112 1.00 6.90 125 LEU A N 1
ATOM 983 C CA . LEU A 1 135 ? 11.397 24.467 -23.250 1.00 6.52 125 LEU A CA 1
ATOM 984 C C . LEU A 1 135 ? 12.792 24.142 -23.775 1.00 8.64 125 LEU A C 1
ATOM 985 O O . LEU A 1 135 ? 13.515 23.332 -23.194 1.00 7.49 125 LEU A O 1
ATOM 990 N N . PHE A 1 136 ? 13.157 24.778 -24.883 1.00 8.42 126 PHE A N 1
ATOM 991 C CA . PHE A 1 136 ? 14.457 24.559 -25.496 1.00 8.85 126 PHE A CA 1
ATOM 992 C C . PHE A 1 136 ? 15.342 25.800 -25.482 1.00 10.45 126 PHE A C 1
ATOM 993 O O . PHE A 1 136 ? 14.854 26.922 -25.572 1.00 10.14 126 PHE A O 1
ATOM 1001 N N . CYS A 1 137 ? 16.650 25.586 -25.364 1.00 9.74 127 CYS A N 1
ATOM 1002 C CA . CYS A 1 137 ? 17.619 26.676 -25.393 1.00 11.74 127 CYS A CA 1
ATOM 1003 C C . CYS A 1 137 ? 18.777 26.155 -26.235 1.00 13.04 127 CYS A C 1
ATOM 1004 O O . CYS A 1 137 ? 19.395 25.145 -25.896 1.00 10.50 127 CYS A O 1
ATOM 1007 N N . ASP A 1 138 ? 19.046 26.839 -27.342 1.00 15.08 128 ASP A N 1
ATOM 1008 C CA . ASP A 1 138 ? 20.108 26.448 -28.265 1.00 18.66 128 ASP A CA 1
ATOM 1009 C C . ASP A 1 138 ? 19.891 25.028 -28.796 1.00 19.06 128 ASP A C 1
ATOM 1010 O O . ASP A 1 138 ? 20.847 24.288 -29.033 1.00 20.53 128 ASP A O 1
ATOM 1015 N N . GLY A 1 139 ? 18.628 24.649 -28.976 1.00 18.82 129 GLY A N 1
ATOM 1016 C CA . GLY A 1 139 ? 18.322 23.327 -29.492 1.00 17.33 129 GLY A CA 1
ATOM 1017 C C . GLY A 1 139 ? 18.329 22.199 -28.477 1.00 17.21 129 GLY A C 1
ATOM 1018 O O . GLY A 1 139 ? 18.134 21.039 -28.841 1.00 18.80 129 GLY A O 1
ATOM 1019 N N . LYS A 1 140 ? 18.558 22.515 -27.207 1.00 14.23 130 LYS A N 1
ATOM 1020 C CA . LYS A 1 140 ? 18.563 21.475 -26.182 1.00 14.15 130 LYS A CA 1
ATOM 1021 C C . LYS A 1 140 ? 17.379 21.634 -25.239 1.00 11.97 130 LYS A C 1
ATOM 1022 O O . LYS A 1 140 ? 17.001 22.750 -24.892 1.00 10.79 130 LYS A O 1
ATOM 1028 N N . LEU A 1 141 ? 16.793 20.510 -24.835 1.00 10.86 131 LEU A N 1
ATOM 1029 C CA . LEU A 1 141 ? 15.649 20.515 -23.924 1.00 10.31 131 LEU A CA 1
ATOM 1030 C C . LEU A 1 141 ? 16.129 20.847 -22.518 1.00 11.02 131 LEU A C 1
ATOM 1031 O O . LEU A 1 141 ? 16.893 20.085 -21.928 1.00 12.38 131 LEU A O 1
ATOM 1036 N N . CYS A 1 142 ? 15.685 21.975 -21.973 1.00 9.52 132 CYS A N 1
ATOM 1037 C CA . CYS A 1 142 ? 16.113 22.359 -20.634 1.00 8.64 132 CYS A CA 1
ATOM 1038 C C . CYS A 1 142 ? 15.052 22.183 -19.550 1.00 6.80 132 CYS A C 1
ATOM 1039 O O . CYS A 1 142 ? 15.374 22.211 -18.365 1.00 7.59 132 CYS A O 1
ATOM 1042 N N . ALA A 1 143 ? 13.794 22.015 -19.950 1.00 6.16 133 ALA A N 1
ATOM 1043 C CA . ALA A 1 143 ? 12.707 21.810 -18.988 1.00 7.75 133 ALA A CA 1
ATOM 1044 C C . ALA A 1 143 ? 11.508 21.119 -19.639 1.00 8.45 133 ALA A C 1
ATOM 1045 O O . ALA A 1 143 ? 11.217 21.327 -20.820 1.00 9.13 133 ALA A O 1
ATOM 1047 N N . GLN A 1 144 ? 10.834 20.285 -18.852 1.00 8.85 134 GLN A N 1
ATOM 1048 C CA . GLN A 1 144 ? 9.665 19.524 -19.286 1.00 8.87 134 GLN A CA 1
ATOM 1049 C C . GLN A 1 144 ? 8.492 19.878 -18.382 1.00 7.81 134 GLN A C 1
ATOM 1050 O O . GLN A 1 144 ? 8.634 19.912 -17.163 1.00 8.68 134 GLN A O 1
ATOM 1056 N N . PHE A 1 145 ? 7.330 20.121 -18.980 1.00 6.56 135 PHE A N 1
ATOM 1057 C CA . PHE A 1 145 ? 6.142 20.510 -18.225 1.00 7.17 135 PHE A CA 1
ATOM 1058 C C . PHE A 1 145 ? 4.922 19.718 -18.672 1.00 7.85 135 PHE A C 1
ATOM 1059 O O . PHE A 1 145 ? 4.701 19.523 -19.864 1.00 8.94 135 PHE A O 1
ATOM 1067 N N . ASP A 1 146 ? 4.144 19.244 -17.706 1.00 8.08 136 ASP A N 1
ATOM 1068 C CA . ASP A 1 146 ? 2.930 18.504 -18.007 1.00 9.51 136 ASP A CA 1
ATOM 1069 C C . ASP A 1 146 ? 1.815 19.129 -17.187 1.00 8.87 136 ASP A C 1
ATOM 1070 O O . ASP A 1 146 ? 1.841 19.099 -15.956 1.00 11.31 136 ASP A O 1
ATOM 1075 N N . GLY A 1 147 ? 0.842 19.717 -17.871 1.00 7.45 137 GLY A N 1
ATOM 1076 C CA . GLY A 1 147 ? -0.240 20.362 -17.156 1.00 7.09 137 GLY A CA 1
ATOM 1077 C C . GLY A 1 147 ? -1.624 19.930 -17.578 1.00 7.64 137 GLY A C 1
ATOM 1078 O O . GLY A 1 147 ? -1.865 19.607 -18.743 1.00 8.50 137 GLY A O 1
ATOM 1079 N N . LEU A 1 148 ? -2.536 19.917 -16.614 1.00 6.37 138 LEU A N 1
ATOM 1080 C CA . LEU A 1 148 ? -3.917 19.555 -16.877 1.00 7.14 138 LEU A CA 1
ATOM 1081 C C . LEU A 1 148 ? -4.724 20.842 -16.953 1.00 9.05 138 LEU A C 1
ATOM 1082 O O . LEU A 1 148 ? -4.917 21.528 -15.946 1.00 8.13 138 LEU A O 1
ATOM 1087 N N . TYR A 1 149 ? -5.176 21.173 -18.158 1.00 8.50 139 TYR A N 1
ATOM 1088 C CA . TYR A 1 149 ? -5.970 22.375 -18.375 1.00 9.58 139 TYR A CA 1
ATOM 1089 C C . TYR A 1 149 ? -7.425 22.022 -18.581 1.00 11.28 139 TYR A C 1
ATOM 1090 O O . TYR A 1 149 ? -7.747 21.078 -19.295 1.00 12.99 139 TYR A O 1
ATOM 1099 N N . VAL A 1 150 ? -8.302 22.800 -17.969 1.00 11.38 140 VAL A N 1
ATOM 1100 C CA . VAL A 1 150 ? -9.726 22.564 -18.101 1.00 12.38 140 VAL A CA 1
ATOM 1101 C C . VAL A 1 150 ? -10.400 23.806 -18.666 1.00 13.35 140 VAL A C 1
ATOM 1102 O O . VAL A 1 150 ? -10.121 24.924 -18.234 1.00 13.03 140 VAL A O 1
ATOM 1106 N N . SER A 1 151 ? -11.274 23.610 -19.648 1.00 13.12 141 SER A N 1
ATOM 1107 C CA . SER A 1 151 ? -12.008 24.723 -20.236 1.00 14.31 141 SER A CA 1
ATOM 1108 C C . SER A 1 151 ? -13.432 24.624 -19.707 1.00 15.65 141 SER A C 1
ATOM 1109 O O . SER A 1 151 ? -14.109 23.621 -19.922 1.00 13.65 141 SER A O 1
ATOM 1112 N N . VAL A 1 152 ? -13.869 25.660 -19.000 1.00 17.19 142 VAL A N 1
ATOM 1113 C CA . VAL A 1 152 ? -15.208 25.689 -18.419 1.00 19.66 142 VAL A CA 1
ATOM 1114 C C . VAL A 1 152 ? -16.080 26.725 -19.125 1.00 20.24 142 VAL A C 1
ATOM 1115 O O . VAL A 1 152 ? -15.843 27.929 -19.018 1.00 19.18 142 VAL A O 1
ATOM 1119 N N . PRO A 1 153 ? -17.104 26.262 -19.860 1.00 21.62 143 PRO A N 1
ATOM 1120 C CA . PRO A 1 153 ? -18.032 27.124 -20.599 1.00 23.06 143 PRO A CA 1
ATOM 1121 C C . PRO A 1 153 ? -18.910 27.975 -19.684 1.00 24.11 143 PRO A C 1
ATOM 1122 O O . PRO A 1 153 ? -19.273 29.100 -20.095 1.00 25.69 143 PRO A O 1
ATOM 1126 N N . HIS B 1 6 ? 13.369 45.428 8.129 1.00 21.24 -5 HIS B N 1
ATOM 1127 C CA . HIS B 1 6 ? 11.975 45.003 8.437 1.00 21.66 -5 HIS B CA 1
ATOM 1128 C C . HIS B 1 6 ? 11.895 44.159 9.703 1.00 21.38 -5 HIS B C 1
ATOM 1129 O O . HIS B 1 6 ? 12.799 43.373 10.000 1.00 22.27 -5 HIS B O 1
ATOM 1136 N N . HIS B 1 7 ? 10.803 44.320 10.444 1.00 20.19 -4 HIS B N 1
ATOM 1137 C CA . HIS B 1 7 ? 10.596 43.566 11.676 1.00 19.28 -4 HIS B CA 1
ATOM 1138 C C . HIS B 1 7 ? 9.488 42.541 11.469 1.00 18.51 -4 HIS B C 1
ATOM 1139 O O . HIS B 1 7 ? 8.407 42.871 10.987 1.00 18.98 -4 HIS B O 1
ATOM 1146 N N . HIS B 1 8 ? 9.770 41.296 11.833 1.00 17.50 -3 HIS B N 1
ATOM 1147 C CA . HIS B 1 8 ? 8.812 40.208 11.675 1.00 19.59 -3 HIS B CA 1
ATOM 1148 C C . HIS B 1 8 ? 8.395 39.680 13.042 1.00 20.38 -3 HIS B C 1
ATOM 1149 O O . HIS B 1 8 ? 9.032 39.978 14.050 1.00 22.65 -3 HIS B O 1
ATOM 1156 N N . HIS B 1 10 ? 7.326 38.891 13.078 1.00 22.88 -2 HIS B N 1
ATOM 1157 C CA . HIS B 1 10 ? 6.857 38.325 14.338 1.00 25.40 -2 HIS B CA 1
ATOM 1158 C C . HIS B 1 10 ? 8.002 37.599 15.039 1.00 27.26 -2 HIS B C 1
ATOM 1159 O O . HIS B 1 10 ? 7.774 36.737 15.889 1.00 29.56 -2 HIS B O 1
ATOM 1174 N N . ASP B 1 12 ? 15.119 38.301 12.481 1.00 20.03 2 ASP B N 1
ATOM 1175 C CA . ASP B 1 12 ? 15.023 39.474 11.611 1.00 18.80 2 ASP B CA 1
ATOM 1176 C C . ASP B 1 12 ? 16.199 39.617 10.652 1.00 17.94 2 ASP B C 1
ATOM 1177 O O . ASP B 1 12 ? 16.013 39.908 9.470 1.00 16.05 2 ASP B O 1
ATOM 1182 N N . GLU B 1 13 ? 17.410 39.422 11.162 1.00 17.07 3 GLU B N 1
ATOM 1183 C CA . GLU B 1 13 ? 18.603 39.538 10.337 1.00 18.46 3 GLU B CA 1
ATOM 1184 C C . GLU B 1 13 ? 18.565 38.613 9.122 1.00 16.00 3 GLU B C 1
ATOM 1185 O O . GLU B 1 13 ? 18.775 39.056 7.994 1.00 15.81 3 GLU B O 1
ATOM 1191 N N . LEU B 1 14 ? 18.294 37.331 9.349 1.00 15.99 4 LEU B N 1
ATOM 1192 C CA . LEU B 1 14 ? 18.237 36.363 8.258 1.00 15.55 4 LEU B CA 1
ATOM 1193 C C . LEU B 1 14 ? 17.078 36.602 7.299 1.00 13.71 4 LEU B C 1
ATOM 1194 O O . LEU B 1 14 ? 17.246 36.503 6.086 1.00 12.52 4 LEU B O 1
ATOM 1199 N N . LEU B 1 15 ? 15.903 36.915 7.836 1.00 11.76 5 LEU B N 1
ATOM 1200 C CA . LEU B 1 15 ? 14.738 37.153 6.989 1.00 13.35 5 LEU B CA 1
ATOM 1201 C C . LEU B 1 15 ? 14.936 38.364 6.089 1.00 13.30 5 LEU B C 1
ATOM 1202 O O . LEU B 1 15 ? 14.522 38.356 4.930 1.00 13.29 5 LEU B O 1
ATOM 1207 N N . ASN B 1 16 ? 15.556 39.412 6.620 1.00 13.57 6 ASN B N 1
ATOM 1208 C CA . ASN B 1 16 ? 15.811 40.600 5.816 1.00 13.07 6 ASN B CA 1
ATOM 1209 C C . ASN B 1 16 ? 16.830 40.261 4.737 1.00 13.15 6 ASN B C 1
ATOM 1210 O O . ASN B 1 16 ? 16.723 40.717 3.600 1.00 10.62 6 ASN B O 1
ATOM 1215 N N . ARG B 1 17 ? 17.815 39.448 5.109 1.00 12.91 7 ARG B N 1
ATOM 1216 C CA . ARG B 1 17 ? 18.863 39.017 4.193 1.00 14.24 7 ARG B CA 1
ATOM 1217 C C . ARG B 1 17 ? 18.242 38.200 3.068 1.00 12.41 7 ARG B C 1
ATOM 1218 O O . ARG B 1 17 ? 18.610 38.341 1.904 1.00 12.45 7 ARG B O 1
ATOM 1226 N N . LEU B 1 18 ? 17.302 37.334 3.429 1.00 11.48 8 LEU B N 1
ATOM 1227 C CA . LEU B 1 18 ? 16.630 36.495 2.446 1.00 10.62 8 LEU B CA 1
ATOM 1228 C C . LEU B 1 18 ? 15.848 37.363 1.464 1.00 10.40 8 LEU B C 1
ATOM 1229 O O . LEU B 1 18 ? 15.949 37.193 0.250 1.00 9.80 8 LEU B O 1
ATOM 1234 N N . ARG B 1 19 ? 15.081 38.308 1.999 1.00 11.14 9 ARG B N 1
ATOM 1235 C CA . ARG B 1 19 ? 14.274 39.206 1.176 1.00 12.39 9 ARG B CA 1
ATOM 1236 C C . ARG B 1 19 ? 15.162 40.014 0.217 1.00 11.38 9 ARG B C 1
ATOM 1237 O O . ARG B 1 19 ? 14.855 40.148 -0.966 1.00 10.20 9 ARG B O 1
ATOM 1245 N N . GLN B 1 20 ? 16.268 40.538 0.739 1.00 11.23 10 GLN B N 1
ATOM 1246 C CA . GLN B 1 20 ? 17.206 41.327 -0.051 1.00 12.32 10 GLN B CA 1
ATOM 1247 C C . GLN B 1 20 ? 17.854 40.479 -1.142 1.00 11.53 10 GLN B C 1
ATOM 1248 O O . GLN B 1 20 ? 18.086 40.953 -2.258 1.00 12.33 10 GLN B O 1
ATOM 1254 N N . THR B 1 21 ? 18.142 39.225 -0.813 1.00 11.48 11 THR B N 1
ATOM 1255 C CA . THR B 1 21 ? 18.751 38.307 -1.769 1.00 11.63 11 THR B CA 1
ATOM 1256 C C . THR B 1 21 ? 17.789 38.093 -2.931 1.00 10.70 11 THR B C 1
ATOM 1257 O O . THR B 1 21 ? 18.198 38.096 -4.090 1.00 10.63 11 THR B O 1
ATOM 1261 N N . TRP B 1 22 ? 16.510 37.910 -2.619 1.00 10.48 12 TRP B N 1
ATOM 1262 C CA . TRP B 1 22 ? 15.516 37.701 -3.663 1.00 10.03 12 TRP B CA 1
ATOM 1263 C C . TRP B 1 22 ? 15.376 38.897 -4.594 1.00 10.48 12 TRP B C 1
ATOM 1264 O O . TRP B 1 22 ? 15.555 38.779 -5.804 1.00 10.52 12 TRP B O 1
ATOM 1275 N N . HIS B 1 23 ? 15.049 40.053 -4.032 1.00 10.95 13 HIS B N 1
ATOM 1276 C CA . HIS B 1 23 ? 14.840 41.242 -4.850 1.00 11.74 13 HIS B CA 1
ATOM 1277 C C . HIS B 1 23 ? 16.072 41.727 -5.603 1.00 11.94 13 HIS B C 1
ATOM 1278 O O . HIS B 1 23 ? 15.944 42.342 -6.657 1.00 13.67 13 HIS B O 1
ATOM 1285 N N . SER B 1 24 ? 17.259 41.449 -5.075 1.00 12.48 14 SER B N 1
ATOM 1286 C CA . SER B 1 24 ? 18.484 41.890 -5.733 1.00 13.12 14 SER B CA 1
ATOM 1287 C C . SER B 1 24 ? 18.985 40.926 -6.802 1.00 14.01 14 SER B C 1
ATOM 1288 O O . SER B 1 24 ? 19.754 41.316 -7.682 1.00 15.50 14 SER B O 1
ATOM 1291 N N . THR B 1 25 ? 18.563 39.671 -6.741 1.00 10.65 15 THR B N 1
ATOM 1292 C CA . THR B 1 25 ? 19.036 38.707 -7.727 1.00 11.67 15 THR B CA 1
ATOM 1293 C C . THR B 1 25 ? 17.960 38.213 -8.681 1.00 10.34 15 THR B C 1
ATOM 1294 O O . THR B 1 25 ? 18.262 37.745 -9.780 1.00 10.37 15 THR B O 1
ATOM 1298 N N . ILE B 1 26 ? 16.705 38.331 -8.263 1.00 8.97 16 ILE B N 1
ATOM 1299 C CA . ILE B 1 26 ? 15.581 37.860 -9.068 1.00 7.25 16 ILE B CA 1
ATOM 1300 C C . ILE B 1 26 ? 14.562 38.977 -9.278 1.00 7.55 16 ILE B C 1
ATOM 1301 O O . ILE B 1 26 ? 13.650 39.152 -8.473 1.00 5.88 16 ILE B O 1
ATOM 1306 N N . PRO B 1 27 ? 14.698 39.741 -10.374 1.00 7.58 17 PRO B N 1
ATOM 1307 C CA . PRO B 1 27 ? 13.783 40.847 -10.677 1.00 8.22 17 PRO B CA 1
ATOM 1308 C C . PRO B 1 27 ? 12.294 40.504 -10.573 1.00 6.94 17 PRO B C 1
ATOM 1309 O O . PRO B 1 27 ? 11.495 41.334 -10.138 1.00 8.46 17 PRO B O 1
ATOM 1313 N N . VAL B 1 28 ? 11.924 39.287 -10.969 1.00 7.20 18 VAL B N 1
ATOM 1314 C CA . VAL B 1 28 ? 10.529 38.857 -10.895 1.00 7.34 18 VAL B CA 1
ATOM 1315 C C . VAL B 1 28 ? 10.027 38.858 -9.451 1.00 6.00 18 VAL B C 1
ATOM 1316 O O . VAL B 1 28 ? 8.867 39.206 -9.188 1.00 5.47 18 VAL B O 1
ATOM 1320 N N . SER B 1 29 ? 10.889 38.473 -8.514 1.00 6.01 19 SER B N 1
ATOM 1321 C CA . SER B 1 29 ? 10.479 38.421 -7.105 1.00 6.63 19 SER B CA 1
ATOM 1322 C C . SER B 1 29 ? 10.178 39.812 -6.554 1.00 7.22 19 SER B C 1
ATOM 1323 O O . SER B 1 29 ? 9.331 39.971 -5.671 1.00 6.40 19 SER B O 1
ATOM 1326 N N . GLU B 1 30 ? 10.876 40.814 -7.083 1.00 6.44 20 GLU B N 1
ATOM 1327 C CA . GLU B 1 30 ? 10.682 42.194 -6.669 1.00 8.00 20 GLU B CA 1
ATOM 1328 C C . GLU B 1 30 ? 9.393 42.721 -7.282 1.00 8.22 20 GLU B C 1
ATOM 1329 O O . GLU B 1 30 ? 8.628 43.436 -6.629 1.00 8.38 20 GLU B O 1
ATOM 1335 N N . PHE B 1 31 ? 9.145 42.372 -8.539 1.00 6.95 21 PHE B N 1
ATOM 1336 C CA . PHE B 1 31 ? 7.924 42.827 -9.188 1.00 6.22 21 PHE B CA 1
ATOM 1337 C C . PHE B 1 31 ? 6.714 42.223 -8.474 1.00 7.64 21 PHE B C 1
ATOM 1338 O O . PHE B 1 31 ? 5.706 42.896 -8.265 1.00 8.72 21 PHE B O 1
ATOM 1354 N N . GLN B 1 33 ? 6.587 41.450 -5.450 1.00 6.96 23 GLN B N 1
ATOM 1355 C CA . GLN B 1 33 ? 6.606 41.928 -4.067 1.00 8.13 23 GLN B CA 1
ATOM 1356 C C . GLN B 1 33 ? 6.546 40.797 -3.043 1.00 8.74 23 GLN B C 1
ATOM 1357 O O . GLN B 1 33 ? 5.875 40.902 -2.013 1.00 9.05 23 GLN B O 1
ATOM 1363 N N . ILE B 1 34 ? 7.256 39.712 -3.335 1.00 8.04 24 ILE B N 1
ATOM 1364 C CA . ILE B 1 34 ? 7.296 38.564 -2.436 1.00 8.67 24 ILE B CA 1
ATOM 1365 C C . ILE B 1 34 ? 8.215 38.879 -1.263 1.00 10.20 24 ILE B C 1
ATOM 1366 O O . ILE B 1 34 ? 9.321 39.390 -1.447 1.00 10.75 24 ILE B O 1
ATOM 1371 N N . ALA B 1 35 ? 7.753 38.586 -0.054 1.00 8.80 25 ALA B N 1
ATOM 1372 C CA . ALA B 1 35 ? 8.559 38.855 1.122 1.00 10.16 25 ALA B CA 1
ATOM 1373 C C . ALA B 1 35 ? 8.252 37.891 2.252 1.00 8.56 25 ALA B C 1
ATOM 1374 O O . ALA B 1 35 ? 7.124 37.432 2.404 1.00 8.29 25 ALA B O 1
ATOM 1376 N N . PRO B 1 36 ? 9.268 37.567 3.064 1.00 10.63 26 PRO B N 1
ATOM 1377 C CA . PRO B 1 36 ? 9.095 36.650 4.194 1.00 11.08 26 PRO B CA 1
ATOM 1378 C C . PRO B 1 36 ? 8.237 37.292 5.279 1.00 12.35 26 PRO B C 1
ATOM 1379 O O . PRO B 1 36 ? 8.252 38.513 5.455 1.00 14.47 26 PRO B O 1
ATOM 1383 N N . LEU B 1 37 ? 7.485 36.466 5.996 1.00 11.49 27 LEU B N 1
ATOM 1384 C CA . LEU B 1 37 ? 6.637 36.944 7.083 1.00 12.91 27 LEU B CA 1
ATOM 1385 C C . LEU B 1 37 ? 7.239 36.570 8.432 1.00 13.11 27 LEU B C 1
ATOM 1386 O O . LEU B 1 37 ? 7.289 37.390 9.348 1.00 13.98 27 LEU B O 1
ATOM 1391 N N . SER B 1 38 ? 7.704 35.331 8.550 1.00 12.35 28 SER B N 1
ATOM 1392 C CA . SER B 1 38 ? 8.269 34.865 9.806 1.00 12.46 28 SER B CA 1
ATOM 1393 C C . SER B 1 38 ? 8.977 33.528 9.669 1.00 12.07 28 SER B C 1
ATOM 1394 O O . SER B 1 38 ? 8.745 32.782 8.718 1.00 10.29 28 SER B O 1
ATOM 1397 N N . PHE B 1 39 ? 9.836 33.227 10.635 1.00 12.11 29 PHE B N 1
ATOM 1398 C CA . PHE B 1 39 ? 10.570 31.969 10.646 1.00 13.75 29 PHE B CA 1
ATOM 1399 C C . PHE B 1 39 ? 10.806 31.560 12.093 1.00 15.33 29 PHE B C 1
ATOM 1400 O O . PHE B 1 39 ? 11.724 32.056 12.748 1.00 16.24 29 PHE B O 1
ATOM 1408 N N . THR B 1 40 ? 9.961 30.664 12.592 1.00 16.33 30 THR B N 1
ATOM 1409 C CA . THR B 1 40 ? 10.083 30.191 13.966 1.00 19.20 30 THR B CA 1
ATOM 1410 C C . THR B 1 40 ? 9.615 28.750 14.098 1.00 18.01 30 THR B C 1
ATOM 1411 O O . THR B 1 40 ? 8.730 28.305 13.367 1.00 15.89 30 THR B O 1
ATOM 1415 N N . ASP B 1 41 ? 10.215 28.024 15.037 1.00 17.99 31 ASP B N 1
ATOM 1416 C CA . ASP B 1 41 ? 9.863 26.629 15.271 1.00 19.34 31 ASP B CA 1
ATOM 1417 C C . ASP B 1 41 ? 9.965 25.770 14.019 1.00 16.31 31 ASP B C 1
ATOM 1418 O O . ASP B 1 41 ? 9.187 24.836 13.841 1.00 16.38 31 ASP B O 1
ATOM 1423 N N . GLY B 1 42 ? 10.920 26.095 13.153 1.00 13.52 32 GLY B N 1
ATOM 1424 C CA . GLY B 1 42 ? 11.113 25.322 11.943 1.00 12.39 32 GLY B CA 1
ATOM 1425 C C . GLY B 1 42 ? 10.133 25.579 10.815 1.00 10.87 32 GLY B C 1
ATOM 1426 O O . GLY B 1 42 ? 10.124 24.841 9.831 1.00 10.88 32 GLY B O 1
ATOM 1427 N N . GLU B 1 43 ? 9.312 26.617 10.940 1.00 10.40 33 GLU B N 1
ATOM 1428 C CA . GLU B 1 43 ? 8.344 26.933 9.895 1.00 9.41 33 GLU B CA 1
ATOM 1429 C C . GLU B 1 43 ? 8.586 28.304 9.283 1.00 9.42 33 GLU B C 1
ATOM 1430 O O . GLU B 1 43 ? 8.678 29.304 9.993 1.00 10.50 33 GLU B O 1
ATOM 1436 N N . LEU B 1 44 ? 8.702 28.341 7.960 1.00 8.69 34 LEU B N 1
ATOM 1437 C CA . LEU B 1 44 ? 8.899 29.596 7.246 1.00 7.96 34 LEU B CA 1
ATOM 1438 C C . LEU B 1 44 ? 7.571 29.995 6.611 1.00 8.48 34 LEU B C 1
ATOM 1439 O O . LEU B 1 44 ? 6.915 29.182 5.956 1.00 8.30 34 LEU B O 1
ATOM 1444 N N . SER B 1 45 ? 7.168 31.244 6.825 1.00 6.55 35 SER B N 1
ATOM 1445 C CA . SER B 1 45 ? 5.928 31.768 6.259 1.00 7.90 35 SER B CA 1
ATOM 1446 C C . SER B 1 45 ? 6.286 32.921 5.322 1.00 7.19 35 SER B C 1
ATOM 1447 O O . SER B 1 45 ? 7.070 33.800 5.684 1.00 8.84 35 SER B O 1
ATOM 1450 N N . VAL B 1 46 ? 5.708 32.910 4.123 1.00 6.83 36 VAL B N 1
ATOM 1451 C CA . VAL B 1 46 ? 5.976 33.925 3.105 1.00 6.96 36 VAL B CA 1
ATOM 1452 C C . VAL B 1 46 ? 4.666 34.431 2.496 1.00 7.04 36 VAL B C 1
ATOM 1453 O O . VAL B 1 46 ? 3.655 33.731 2.521 1.00 8.44 36 VAL B O 1
ATOM 1457 N N . SER B 1 47 ? 4.671 35.648 1.957 1.00 7.49 37 SER B N 1
ATOM 1458 C CA . SER B 1 47 ? 3.466 36.181 1.336 1.00 7.04 37 SER B CA 1
ATOM 1459 C C . SER B 1 47 ? 3.821 37.146 0.214 1.00 7.73 37 SER B C 1
ATOM 1460 O O . SER B 1 47 ? 4.994 37.418 -0.041 1.00 6.74 37 SER B O 1
ATOM 1463 N N . ALA B 1 48 ? 2.792 37.640 -0.460 1.00 6.93 38 ALA B N 1
ATOM 1464 C CA . ALA B 1 48 ? 2.945 38.595 -1.546 1.00 7.03 38 ALA B CA 1
ATOM 1465 C C . ALA B 1 48 ? 1.571 39.196 -1.754 1.00 7.15 38 ALA B C 1
ATOM 1466 O O . ALA B 1 48 ? 0.557 38.538 -1.518 1.00 9.03 38 ALA B O 1
ATOM 1468 N N . PRO B 1 49 ? 1.519 40.464 -2.173 1.00 7.91 39 PRO B N 1
ATOM 1469 C CA . PRO B 1 49 ? 0.240 41.127 -2.407 1.00 6.91 39 PRO B CA 1
ATOM 1470 C C . PRO B 1 49 ? -0.406 40.540 -3.648 1.00 6.88 39 PRO B C 1
ATOM 1471 O O . PRO B 1 49 ? 0.272 39.977 -4.512 1.00 8.70 39 PRO B O 1
ATOM 1475 N N . LEU B 1 50 ? -1.719 40.670 -3.737 1.00 7.57 40 LEU B N 1
ATOM 1476 C CA . LEU B 1 50 ? -2.435 40.147 -4.880 1.00 8.22 40 LEU B CA 1
ATOM 1477 C C . LEU B 1 50 ? -2.264 41.032 -6.113 1.00 8.28 40 LEU B C 1
ATOM 1478 O O . LEU B 1 50 ? -2.077 40.530 -7.216 1.00 9.45 40 LEU B O 1
ATOM 1483 N N . ALA B 1 51 ? -2.295 42.347 -5.910 1.00 8.63 41 ALA B N 1
ATOM 1484 C CA . ALA B 1 51 ? -2.214 43.320 -7.001 1.00 8.24 41 ALA B CA 1
ATOM 1485 C C . ALA B 1 51 ? -1.339 43.044 -8.226 1.00 7.35 41 ALA B C 1
ATOM 1486 O O . ALA B 1 51 ? -1.850 42.989 -9.344 1.00 9.41 41 ALA B O 1
ATOM 1488 N N . PRO B 1 52 ? -0.017 42.880 -8.047 1.00 8.04 42 PRO B N 1
ATOM 1489 C CA . PRO B 1 52 ? 0.829 42.623 -9.218 1.00 7.06 42 PRO B CA 1
ATOM 1490 C C . PRO B 1 52 ? 0.721 41.187 -9.715 1.00 6.37 42 PRO B C 1
ATOM 1491 O O . PRO B 1 52 ? 1.168 40.851 -10.813 1.00 7.46 42 PRO B O 1
ATOM 1495 N N . ASN B 1 53 ? 0.100 40.355 -8.894 1.00 5.64 43 ASN B N 1
ATOM 1496 C CA . ASN B 1 53 ? -0.045 38.933 -9.177 1.00 6.18 43 ASN B CA 1
ATOM 1497 C C . ASN B 1 53 ? -1.420 38.470 -9.644 1.00 7.53 43 ASN B C 1
ATOM 1498 O O . ASN B 1 53 ? -1.726 37.281 -9.585 1.00 6.31 43 ASN B O 1
ATOM 1503 N N . ILE B 1 54 ? -2.247 39.393 -10.123 1.00 7.21 44 ILE B N 1
ATOM 1504 C CA . ILE B 1 54 ? -3.586 39.016 -10.562 1.00 7.14 44 ILE B CA 1
ATOM 1505 C C . ILE B 1 54 ? -3.684 38.411 -11.964 1.00 7.51 44 ILE B C 1
ATOM 1506 O O . ILE B 1 54 ? -2.727 38.419 -12.749 1.00 6.33 44 ILE B O 1
ATOM 1511 N N . ASN B 1 55 ? -4.862 37.862 -12.239 1.00 8.70 45 ASN B N 1
ATOM 1512 C CA . ASN B 1 55 ? -5.204 37.280 -13.529 1.00 9.27 45 ASN B CA 1
ATOM 1513 C C . ASN B 1 55 ? -6.511 37.979 -13.904 1.00 9.83 45 ASN B C 1
ATOM 1514 O O . ASN B 1 55 ? -6.929 38.909 -13.216 1.00 8.80 45 ASN B O 1
ATOM 1519 N N . LEU B 1 56 ? -7.162 37.532 -14.971 1.00 11.71 46 LEU B N 1
ATOM 1520 C CA . LEU B 1 56 ? -8.405 38.156 -15.417 1.00 13.64 46 LEU B CA 1
ATOM 1521 C C . LEU B 1 56 ? -9.542 38.107 -14.397 1.00 12.80 46 LEU B C 1
ATOM 1522 O O . LEU B 1 56 ? -10.453 38.938 -14.436 1.00 13.57 46 LEU B O 1
ATOM 1527 N N . HIS B 1 57 ? -9.494 37.137 -13.491 1.00 12.86 47 HIS B N 1
ATOM 1528 C CA . HIS B 1 57 ? -10.528 36.993 -12.466 1.00 13.70 47 HIS B CA 1
ATOM 1529 C C . HIS B 1 57 ? -10.213 37.851 -11.249 1.00 14.15 47 HIS B C 1
ATOM 1530 O O . HIS B 1 57 ? -10.990 37.896 -10.292 1.00 13.61 47 HIS B O 1
ATOM 1537 N N . HIS B 1 58 ? -9.073 38.529 -11.287 1.00 13.83 48 HIS B N 1
ATOM 1538 C CA . HIS B 1 58 ? -8.646 39.351 -10.168 1.00 12.89 48 HIS B CA 1
ATOM 1539 C C . HIS B 1 58 ? -8.290 38.457 -8.977 1.00 12.75 48 HIS B C 1
ATOM 1540 O O . HIS B 1 58 ? -8.321 38.895 -7.826 1.00 12.16 48 HIS B O 1
ATOM 1547 N N . THR B 1 59 ? -7.980 37.193 -9.263 1.00 11.09 49 THR B N 1
ATOM 1548 C CA . THR B 1 59 ? -7.552 36.249 -8.228 1.00 9.84 49 THR B CA 1
ATOM 1549 C C . THR B 1 59 ? -6.080 36.011 -8.526 1.00 8.40 49 THR B C 1
ATOM 1550 O O . THR B 1 59 ? -5.584 36.493 -9.542 1.00 8.03 49 THR B O 1
ATOM 1562 N N . PHE B 1 61 ? -2.762 34.763 -10.035 1.00 4.67 51 PHE B N 1
ATOM 1563 C CA . PHE B 1 61 ? -2.307 34.085 -11.245 1.00 5.74 51 PHE B CA 1
ATOM 1564 C C . PHE B 1 61 ? -1.560 32.794 -10.911 1.00 6.48 51 PHE B C 1
ATOM 1565 O O . PHE B 1 61 ? -0.717 32.765 -10.011 1.00 4.76 51 PHE B O 1
ATOM 1573 N N . ALA B 1 62 ? -1.866 31.735 -11.654 1.00 6.01 52 ALA B N 1
ATOM 1574 C CA . ALA B 1 62 ? -1.246 30.430 -11.439 1.00 6.60 52 ALA B CA 1
ATOM 1575 C C . ALA B 1 62 ? 0.281 30.487 -11.416 1.00 5.86 52 ALA B C 1
ATOM 1576 O O . ALA B 1 62 ? 0.926 29.778 -10.644 1.00 4.93 52 ALA B O 1
ATOM 1578 N N . GLY B 1 63 ? 0.854 31.333 -12.262 1.00 4.58 53 GLY B N 1
ATOM 1579 C CA . GLY B 1 63 ? 2.300 31.458 -12.309 1.00 5.16 53 GLY B CA 1
ATOM 1580 C C . GLY B 1 63 ? 2.856 32.115 -11.061 1.00 4.87 53 GLY B C 1
ATOM 1581 O O . GLY B 1 63 ? 3.932 31.759 -10.591 1.00 5.31 53 GLY B O 1
ATOM 1582 N N . SER B 1 64 ? 2.130 33.089 -10.524 1.00 3.91 54 SER B N 1
ATOM 1583 C CA . SER B 1 64 ? 2.580 33.768 -9.321 1.00 4.10 54 SER B CA 1
ATOM 1584 C C . SER B 1 64 ? 2.464 32.819 -8.139 1.00 4.77 54 SER B C 1
ATOM 1585 O O . SER B 1 64 ? 3.349 32.775 -7.287 1.00 4.38 54 SER B O 1
ATOM 1588 N N . ILE B 1 65 ? 1.374 32.057 -8.093 1.00 4.37 55 ILE B N 1
ATOM 1589 C CA . ILE B 1 65 ? 1.173 31.093 -7.020 1.00 3.80 55 ILE B CA 1
ATOM 1590 C C . ILE B 1 65 ? 2.378 30.147 -6.994 1.00 4.22 55 ILE B C 1
ATOM 1591 O O . ILE B 1 65 ? 3.002 29.952 -5.957 1.00 3.04 55 ILE B O 1
ATOM 1596 N N . TYR B 1 66 ? 2.710 29.575 -8.147 1.00 4.18 56 TYR B N 1
ATOM 1597 C CA . TYR B 1 66 ? 3.843 28.660 -8.241 1.00 4.57 56 TYR B CA 1
ATOM 1598 C C . TYR B 1 66 ? 5.148 29.334 -7.842 1.00 4.66 56 TYR B C 1
ATOM 1599 O O . TYR B 1 66 ? 5.942 28.790 -7.067 1.00 3.81 56 TYR B O 1
ATOM 1608 N N . THR B 1 67 ? 5.379 30.527 -8.376 1.00 4.72 57 THR B N 1
ATOM 1609 C CA . THR B 1 67 ? 6.615 31.229 -8.080 1.00 5.11 57 THR B CA 1
ATOM 1610 C C . THR B 1 67 ? 6.809 31.519 -6.602 1.00 4.10 57 THR B C 1
ATOM 1611 O O . THR B 1 67 ? 7.895 31.303 -6.070 1.00 4.77 57 THR B O 1
ATOM 1615 N N . ILE B 1 68 ? 5.770 31.999 -5.924 1.00 4.89 58 ILE B N 1
ATOM 1616 C CA . ILE B 1 68 ? 5.935 32.283 -4.506 1.00 5.15 58 ILE B CA 1
ATOM 1617 C C . ILE B 1 68 ? 6.195 30.993 -3.729 1.00 5.36 58 ILE B C 1
ATOM 1618 O O . ILE B 1 68 ? 6.981 30.984 -2.785 1.00 4.56 58 ILE B O 1
ATOM 1631 N N . THR B 1 70 ? 7.671 28.203 -4.904 1.00 4.08 60 THR B N 1
ATOM 1632 C CA . THR B 1 70 ? 9.015 27.720 -5.154 1.00 6.44 60 THR B CA 1
ATOM 1633 C C . THR B 1 70 ? 10.060 28.583 -4.442 1.00 5.57 60 THR B C 1
ATOM 1634 O O . THR B 1 70 ? 11.067 28.062 -3.973 1.00 7.23 60 THR B O 1
ATOM 1638 N N . LEU B 1 71 ? 9.830 29.894 -4.345 1.00 5.58 61 LEU B N 1
ATOM 1639 C CA . LEU B 1 71 ? 10.786 30.752 -3.645 1.00 6.34 61 LEU B CA 1
ATOM 1640 C C . LEU B 1 71 ? 10.746 30.482 -2.143 1.00 7.22 61 LEU B C 1
ATOM 1641 O O . LEU B 1 71 ? 11.756 30.622 -1.451 1.00 7.61 61 LEU B O 1
ATOM 1646 N N . THR B 1 72 ? 9.582 30.088 -1.634 1.00 6.56 62 THR B N 1
ATOM 1647 C CA . THR B 1 72 ? 9.457 29.787 -0.215 1.00 6.71 62 THR B CA 1
ATOM 1648 C C . THR B 1 72 ? 10.263 28.525 0.103 1.00 6.14 62 THR B C 1
ATOM 1649 O O . THR B 1 72 ? 10.976 28.475 1.103 1.00 5.01 62 THR B O 1
ATOM 1653 N N . GLY B 1 73 ? 10.166 27.523 -0.767 1.00 6.79 63 GLY B N 1
ATOM 1654 C CA . GLY B 1 73 ? 10.917 26.296 -0.565 1.00 5.85 63 GLY B CA 1
ATOM 1655 C C . GLY B 1 73 ? 12.402 26.595 -0.665 1.00 5.46 63 GLY B C 1
ATOM 1656 O O . GLY B 1 73 ? 13.192 26.197 0.193 1.00 4.90 63 GLY B O 1
ATOM 1657 N N . TRP B 1 74 ? 12.781 27.311 -1.722 1.00 4.58 64 TRP B N 1
ATOM 1658 C CA . TRP B 1 74 ? 14.172 27.692 -1.942 1.00 6.70 64 TRP B CA 1
ATOM 1659 C C . TRP B 1 74 ? 14.670 28.453 -0.710 1.00 7.14 64 TRP B C 1
ATOM 1660 O O . TRP B 1 74 ? 15.762 28.188 -0.198 1.00 7.19 64 TRP B O 1
ATOM 1671 N N . GLY B 1 75 ? 13.850 29.390 -0.237 1.00 6.68 65 GLY B N 1
ATOM 1672 C CA . GLY B 1 75 ? 14.209 30.188 0.924 1.00 7.67 65 GLY B CA 1
ATOM 1673 C C . GLY B 1 75 ? 14.451 29.368 2.173 1.00 7.01 65 GLY B C 1
ATOM 1674 O O . GLY B 1 75 ? 15.321 29.700 2.983 1.00 7.10 65 GLY B O 1
ATOM 1683 N N . VAL B 1 77 ? 15.589 26.233 2.276 1.00 6.93 67 VAL B N 1
ATOM 1684 C CA . VAL B 1 77 ? 16.880 25.564 2.158 1.00 6.59 67 VAL B CA 1
ATOM 1685 C C . VAL B 1 77 ? 17.984 26.574 2.432 1.00 6.88 67 VAL B C 1
ATOM 1686 O O . VAL B 1 77 ? 18.952 26.280 3.137 1.00 7.43 67 VAL B O 1
ATOM 1690 N N . TRP B 1 78 ? 17.831 27.765 1.866 1.00 7.07 68 TRP B N 1
ATOM 1691 C CA . TRP B 1 78 ? 18.806 28.836 2.047 1.00 7.13 68 TRP B CA 1
ATOM 1692 C C . TRP B 1 78 ? 18.986 29.144 3.534 1.00 6.21 68 TRP B C 1
ATOM 1693 O O . TRP B 1 78 ? 20.112 29.240 4.025 1.00 7.16 68 TRP B O 1
ATOM 1704 N N . LEU B 1 79 ? 17.874 29.294 4.247 1.00 6.20 69 LEU B N 1
ATOM 1705 C CA . LEU B 1 79 ? 17.909 29.592 5.677 1.00 7.47 69 LEU B CA 1
ATOM 1706 C C . LEU B 1 79 ? 18.637 28.520 6.465 1.00 7.32 69 LEU B C 1
ATOM 1707 O O . LEU B 1 79 ? 19.463 28.828 7.325 1.00 7.29 69 LEU B O 1
ATOM 1712 N N . GLN B 1 80 ? 18.330 27.259 6.178 1.00 6.85 70 GLN B N 1
ATOM 1713 C CA . GLN B 1 80 ? 18.974 26.163 6.887 1.00 8.32 70 GLN B CA 1
ATOM 1714 C C . GLN B 1 80 ? 20.476 26.161 6.617 1.00 9.12 70 GLN B C 1
ATOM 1715 O O . GLN B 1 80 ? 21.267 25.845 7.505 1.00 9.80 70 GLN B O 1
ATOM 1721 N N . GLN B 1 81 ? 20.871 26.519 5.396 1.00 10.25 71 GLN B N 1
ATOM 1722 C CA . GLN B 1 81 ? 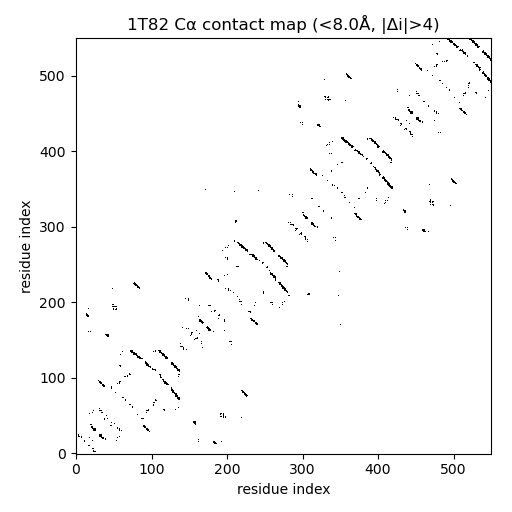22.289 26.566 5.059 1.00 9.95 71 GLN B CA 1
ATOM 1723 C C . GLN B 1 81 ? 22.960 27.699 5.824 1.00 9.98 71 GLN B C 1
ATOM 1724 O O . GLN B 1 81 ? 24.081 27.553 6.303 1.00 10.41 71 GLN B O 1
ATOM 1730 N N . GLN B 1 82 ? 22.271 28.828 5.944 1.00 9.62 72 GLN B N 1
ATOM 1731 C CA . GLN B 1 82 ? 22.828 29.958 6.675 1.00 10.43 72 GLN B CA 1
ATOM 1732 C C . GLN B 1 82 ? 23.049 29.581 8.135 1.00 10.66 72 GLN B C 1
ATOM 1733 O O . GLN B 1 82 ? 24.069 29.934 8.726 1.00 11.18 72 GLN B O 1
ATOM 1739 N N . LEU B 1 83 ? 22.095 28.858 8.717 1.00 10.83 73 LEU B N 1
ATOM 1740 C CA . LEU B 1 83 ? 22.201 28.450 10.116 1.00 12.05 73 LEU B CA 1
ATOM 1741 C C . LEU B 1 83 ? 23.414 27.562 10.388 1.00 14.00 73 LEU B C 1
ATOM 1742 O O . LEU B 1 83 ? 23.997 27.617 11.473 1.00 14.56 73 LEU B O 1
ATOM 1747 N N . LEU B 1 84 ? 23.794 26.753 9.403 1.00 15.15 74 LEU B N 1
ATOM 1748 C CA . LEU B 1 84 ? 24.943 25.855 9.536 1.00 15.07 74 LEU B CA 1
ATOM 1749 C C . LEU B 1 84 ? 26.214 26.492 8.993 1.00 16.61 74 LEU B C 1
ATOM 1750 O O . LEU B 1 84 ? 27.306 25.933 9.121 1.00 15.90 74 LEU B O 1
ATOM 1755 N N . ASN B 1 85 ? 26.057 27.659 8.381 1.00 16.14 75 ASN B N 1
ATOM 1756 C CA . ASN B 1 85 ? 27.168 28.391 7.794 1.00 18.96 75 ASN B CA 1
ATOM 1757 C C . ASN B 1 85 ? 27.809 27.563 6.684 1.00 19.56 75 ASN B C 1
ATOM 1758 O O . ASN B 1 85 ? 29.031 27.421 6.623 1.00 19.50 75 ASN B O 1
ATOM 1763 N N . VAL B 1 86 ? 26.973 27.007 5.814 1.00 19.77 76 VAL B N 1
ATOM 1764 C CA . VAL B 1 86 ? 27.457 26.204 4.698 1.00 21.44 76 VAL B CA 1
ATOM 1765 C C . VAL B 1 86 ? 27.042 26.850 3.385 1.00 22.46 76 VAL B C 1
ATOM 1766 O O . V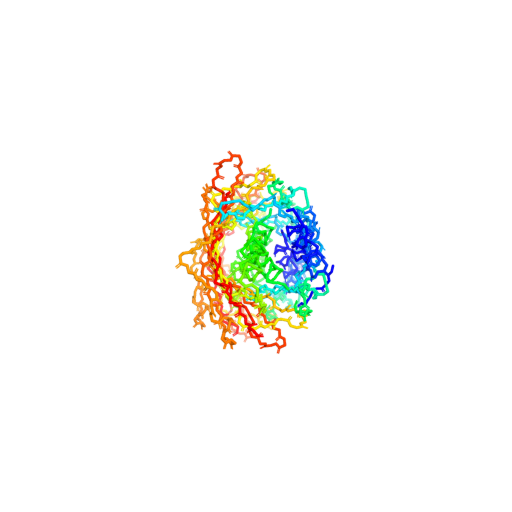AL B 1 86 ? 25.954 27.411 3.276 1.00 21.63 76 VAL B O 1
ATOM 1770 N N . ASP B 1 87 ? 27.919 26.779 2.390 1.00 23.72 77 ASP B N 1
ATOM 1771 C CA . ASP B 1 87 ? 27.626 27.367 1.092 1.00 24.81 77 ASP B CA 1
ATOM 1772 C C . ASP B 1 87 ? 27.250 26.304 0.073 1.00 24.30 77 ASP B C 1
ATOM 1773 O O . ASP B 1 87 ? 27.899 25.260 -0.027 1.00 24.79 77 ASP B O 1
ATOM 1778 N N . GLY B 1 88 ? 26.189 26.575 -0.680 1.00 22.18 78 GLY B N 1
ATOM 1779 C CA . GLY B 1 88 ? 25.740 25.636 -1.690 1.00 21.14 78 GLY B CA 1
ATOM 1780 C C . GLY B 1 88 ? 24.724 26.272 -2.617 1.00 19.41 78 GLY B C 1
ATOM 1781 O O . GLY B 1 88 ? 23.844 27.007 -2.165 1.00 19.53 78 GLY B O 1
ATOM 1782 N N . ASP B 1 89 ? 24.854 26.005 -3.914 1.00 18.37 79 ASP B N 1
ATOM 1783 C CA . ASP B 1 89 ? 23.932 26.544 -4.908 1.00 18.33 79 ASP B CA 1
ATOM 1784 C C . ASP B 1 89 ? 22.670 25.688 -4.933 1.00 16.32 79 ASP B C 1
ATOM 1785 O O . ASP B 1 89 ? 22.708 24.519 -5.324 1.00 14.70 79 ASP B O 1
ATOM 1790 N N . ILE B 1 90 ? 21.555 26.287 -4.521 1.00 13.22 80 ILE B N 1
ATOM 1791 C CA . ILE B 1 90 ? 20.262 25.605 -4.459 1.00 11.79 80 ILE B CA 1
ATOM 1792 C C . ILE B 1 90 ? 19.508 25.691 -5.782 1.00 11.02 80 ILE B C 1
ATOM 1793 O O . ILE B 1 90 ? 19.248 26.783 -6.284 1.00 11.89 80 ILE B O 1
ATOM 1798 N N . VAL B 1 91 ? 19.147 24.540 -6.339 1.00 8.53 81 VAL B N 1
ATOM 1799 C CA . VAL B 1 91 ? 18.435 24.515 -7.609 1.00 10.81 81 VAL B CA 1
ATOM 1800 C C . VAL B 1 91 ? 17.237 23.572 -7.548 1.00 10.94 81 VAL B C 1
ATOM 1801 O O . VAL B 1 91 ? 17.353 22.441 -7.075 1.00 12.64 81 VAL B O 1
ATOM 1805 N N . LEU B 1 92 ? 16.083 24.035 -8.014 1.00 9.11 82 LEU B N 1
ATOM 1806 C CA . LEU B 1 92 ? 14.899 23.185 -8.015 1.00 7.38 82 LEU B CA 1
ATOM 1807 C C . LEU B 1 92 ? 15.025 22.207 -9.179 1.00 8.13 82 LEU B C 1
ATOM 1808 O O . LEU B 1 92 ? 15.201 22.613 -10.331 1.00 8.00 82 LEU B O 1
ATOM 1813 N N . ALA B 1 93 ? 14.944 20.915 -8.877 1.00 7.00 83 ALA B N 1
ATOM 1814 C CA . ALA B 1 93 ? 15.065 19.884 -9.901 1.00 7.85 83 ALA B CA 1
ATOM 1815 C C . ALA B 1 93 ? 13.721 19.493 -10.496 1.00 7.76 83 ALA B C 1
ATOM 1816 O O . ALA B 1 93 ? 13.586 19.365 -11.709 1.00 9.30 83 ALA B O 1
ATOM 1818 N N . ASP B 1 94 ? 12.732 19.284 -9.640 1.00 8.17 84 ASP B N 1
ATOM 1819 C CA . ASP B 1 94 ? 11.409 18.912 -10.115 1.00 10.19 84 ASP B CA 1
ATOM 1820 C C . ASP B 1 94 ? 10.366 19.325 -9.100 1.00 9.97 84 ASP B C 1
ATOM 1821 O O . ASP B 1 94 ? 10.633 19.392 -7.898 1.00 8.26 84 ASP B O 1
ATOM 1826 N N . ALA B 1 95 ? 9.169 19.607 -9.587 1.00 7.18 85 ALA B N 1
ATOM 1827 C CA . ALA B 1 95 ? 8.111 20.024 -8.698 1.00 7.15 85 ALA B CA 1
ATOM 1828 C C . ALA B 1 95 ? 6.748 19.660 -9.240 1.00 8.74 85 ALA B C 1
ATOM 1829 O O . ALA B 1 95 ? 6.555 19.522 -10.447 1.00 9.26 85 ALA B O 1
ATOM 1831 N N . HIS B 1 96 ? 5.811 19.493 -8.319 1.00 7.71 86 HIS B N 1
ATOM 1832 C CA . HIS B 1 96 ? 4.438 19.173 -8.654 1.00 9.24 86 HIS B CA 1
ATOM 1833 C C . HIS B 1 96 ? 3.569 20.163 -7.897 1.00 8.27 86 HIS B C 1
ATOM 1834 O O . HIS B 1 96 ? 3.783 20.401 -6.709 1.00 8.57 86 HIS B O 1
ATOM 1841 N N . ILE B 1 97 ? 2.593 20.750 -8.579 1.00 8.13 87 ILE B N 1
ATOM 1842 C CA . ILE B 1 97 ? 1.709 21.711 -7.925 1.00 6.51 87 ILE B CA 1
ATOM 1843 C C . ILE B 1 97 ? 0.255 21.418 -8.266 1.00 8.11 87 ILE B C 1
ATOM 1844 O O . ILE B 1 97 ? -0.069 21.068 -9.400 1.00 7.52 87 ILE B O 1
ATOM 1849 N N . ARG B 1 98 ? -0.614 21.533 -7.266 1.00 6.98 88 ARG B N 1
ATOM 1850 C CA . ARG B 1 98 ? -2.038 21.314 -7.462 1.00 8.68 88 ARG B CA 1
ATOM 1851 C C . ARG B 1 98 ? -2.756 22.574 -7.006 1.00 8.35 88 ARG B C 1
ATOM 1852 O O . ARG B 1 98 ? -2.488 23.091 -5.923 1.00 9.06 88 ARG B O 1
ATOM 1860 N N . TYR B 1 99 ? -3.653 23.076 -7.846 1.00 8.05 89 TYR B N 1
ATOM 1861 C CA . TYR B 1 99 ? -4.416 24.268 -7.514 1.00 7.53 89 TYR B CA 1
ATOM 1862 C C . TYR B 1 99 ? -5.793 23.810 -7.045 1.00 8.82 89 TYR B C 1
ATOM 1863 O O . TYR B 1 99 ? -6.565 23.244 -7.818 1.00 10.73 89 TYR B O 1
ATOM 1872 N N . LEU B 1 100 ? -6.092 24.063 -5.774 1.00 10.61 90 LEU B N 1
ATOM 1873 C CA . LEU B 1 100 ? -7.353 23.641 -5.171 1.00 9.75 90 LEU B CA 1
ATOM 1874 C C . LEU B 1 100 ? -8.480 24.662 -5.229 1.00 12.02 90 LEU B C 1
ATOM 1875 O O . LEU B 1 100 ? -9.631 24.308 -5.486 1.00 15.70 90 LEU B O 1
ATOM 1880 N N . ALA B 1 101 ? -8.158 25.924 -4.974 1.00 10.62 91 ALA B N 1
ATOM 1881 C CA . ALA B 1 101 ? -9.171 26.970 -4.989 1.00 12.52 91 ALA B CA 1
ATOM 1882 C C . ALA B 1 101 ? -8.555 28.320 -5.314 1.00 12.43 91 ALA B C 1
ATOM 1883 O O . ALA B 1 101 ? -7.361 28.537 -5.097 1.00 11.77 91 ALA B O 1
ATOM 1885 N N . PRO B 1 102 ? -9.362 29.251 -5.844 1.00 12.12 92 PRO B N 1
ATOM 1886 C CA . PRO B 1 102 ? -8.828 30.573 -6.176 1.00 12.39 92 PRO B CA 1
ATOM 1887 C C . PRO B 1 102 ? -8.313 31.309 -4.939 1.00 12.30 92 PRO B C 1
ATOM 1888 O O . PRO B 1 102 ? -8.844 31.142 -3.835 1.00 12.02 92 PRO B O 1
ATOM 1892 N N . VAL B 1 103 ? -7.268 32.108 -5.136 1.00 10.35 93 VAL B N 1
ATOM 1893 C CA . VAL B 1 103 ? -6.659 32.899 -4.073 1.00 9.39 93 VAL B CA 1
ATOM 1894 C C . VAL B 1 103 ? -7.189 34.319 -4.224 1.00 10.07 93 VAL B C 1
ATOM 1895 O O . VAL B 1 103 ? -6.886 35.001 -5.202 1.00 10.24 93 VAL B O 1
ATOM 1899 N N . THR B 1 104 ? -7.967 34.765 -3.243 1.00 10.82 94 THR B N 1
ATOM 1900 C CA . THR B 1 104 ? -8.590 36.084 -3.293 1.00 11.22 94 THR B CA 1
ATOM 1901 C C . THR B 1 104 ? -7.944 37.235 -2.525 1.00 12.06 94 THR B C 1
ATOM 1902 O O . THR B 1 104 ? -8.467 38.352 -2.519 1.00 14.24 94 THR B O 1
ATOM 1906 N N . SER B 1 105 ? -6.821 36.977 -1.869 1.00 10.93 95 SER B N 1
ATOM 1907 C CA . SER B 1 105 ? -6.116 38.031 -1.150 1.00 10.59 95 SER B CA 1
ATOM 1908 C C . SER B 1 105 ? -4.706 37.554 -0.858 1.00 9.93 95 SER B C 1
ATOM 1909 O O . SER B 1 105 ? -4.341 36.437 -1.223 1.00 10.38 95 SER B O 1
ATOM 1912 N N . ALA B 1 106 ? -3.913 38.406 -0.221 1.00 8.57 96 ALA B N 1
ATOM 1913 C CA . ALA B 1 106 ? -2.530 38.061 0.115 1.00 11.27 96 ALA B CA 1
ATOM 1914 C C . ALA B 1 106 ? -2.535 36.739 0.880 1.00 11.74 96 ALA B C 1
ATOM 1915 O O . ALA B 1 106 ? -3.084 36.652 1.975 1.00 11.61 96 ALA B O 1
ATOM 1917 N N . PRO B 1 107 ? -1.913 35.694 0.312 1.00 10.83 97 PRO B N 1
ATOM 1918 C CA . PRO B 1 107 ? -1.876 34.382 0.961 1.00 10.46 97 PRO B CA 1
ATOM 1919 C C . PRO B 1 107 ? -0.751 34.149 1.957 1.00 10.18 97 PRO B C 1
ATOM 1920 O O . PRO B 1 107 ? 0.185 34.942 2.072 1.00 10.17 97 PRO B O 1
ATOM 1924 N N . GLU B 1 108 ? -0.869 33.051 2.693 1.00 10.35 98 GLU B N 1
ATOM 1925 C CA . GLU B 1 108 ? 0.160 32.654 3.638 1.00 11.18 98 GLU B CA 1
ATOM 1926 C C . GLU B 1 108 ? 0.747 31.385 3.049 1.00 9.21 98 GLU B C 1
ATOM 1927 O O . GLU B 1 108 ? 0.060 30.371 2.921 1.00 10.14 98 GLU B O 1
ATOM 1933 N N . VAL B 1 109 ? 2.013 31.466 2.656 1.00 7.71 99 VAL B N 1
ATOM 1934 C CA . VAL B 1 109 ? 2.707 30.332 2.066 1.00 6.55 99 VAL B CA 1
ATOM 1935 C C . VAL B 1 109 ? 3.645 29.798 3.131 1.00 7.72 99 VAL B C 1
ATOM 1936 O O . VAL B 1 109 ? 4.544 30.503 3.604 1.00 8.66 99 VAL B O 1
ATOM 1940 N N . LYS B 1 110 ? 3.428 28.541 3.501 1.00 7.25 100 LYS B N 1
ATOM 1941 C CA . LYS B 1 110 ? 4.202 27.920 4.560 1.00 7.05 100 LYS B CA 1
ATOM 1942 C C . LYS B 1 110 ? 4.957 26.652 4.193 1.00 7.90 100 LYS B C 1
ATOM 1943 O O . LYS B 1 110 ? 4.505 25.852 3.376 1.00 7.34 100 LYS B O 1
ATOM 1949 N N . VAL B 1 111 ? 6.117 26.484 4.820 1.00 6.91 101 VAL B N 1
ATOM 1950 C CA . VAL B 1 111 ? 6.936 25.294 4.634 1.00 8.27 101 VAL B CA 1
ATOM 1951 C C . VAL B 1 111 ? 7.575 24.963 5.982 1.00 8.02 101 VAL B C 1
ATOM 1952 O O . VAL B 1 111 ? 8.034 25.855 6.703 1.00 7.50 101 VAL B O 1
ATOM 1956 N N . ARG B 1 112 ? 7.562 23.680 6.331 1.00 8.66 102 ARG B N 1
ATOM 1957 C CA . ARG B 1 112 ? 8.137 23.208 7.586 1.00 10.13 102 ARG B CA 1
ATOM 1958 C C . ARG B 1 112 ? 9.347 22.341 7.275 1.00 9.17 102 ARG B C 1
ATOM 1959 O O . ARG B 1 112 ? 9.287 21.465 6.418 1.00 11.97 102 ARG B O 1
ATOM 1967 N N . TRP B 1 113 ? 10.447 22.593 7.974 1.00 9.75 103 TRP B N 1
ATOM 1968 C CA . TRP B 1 113 ? 11.677 21.846 7.765 1.00 10.30 103 TRP B CA 1
ATOM 1969 C C . TRP B 1 113 ? 11.537 20.388 8.218 1.00 10.81 103 TRP B C 1
ATOM 1970 O O . TRP B 1 113 ? 11.154 20.120 9.357 1.00 12.33 103 TRP B O 1
ATOM 1981 N N . PRO B 1 114 ? 11.838 19.430 7.324 1.00 11.23 104 PRO B N 1
ATOM 1982 C CA . PRO B 1 114 ? 11.747 17.998 7.629 1.00 12.22 104 PRO B CA 1
ATOM 1983 C C . PRO B 1 114 ? 13.016 17.419 8.261 1.00 10.84 104 PRO B C 1
ATOM 1984 O O . PRO B 1 114 ? 13.215 16.205 8.262 1.00 10.41 104 PRO B O 1
ATOM 1988 N N . ASP B 1 115 ? 13.866 18.293 8.792 1.00 10.31 105 ASP B N 1
ATOM 1989 C CA . ASP B 1 115 ? 15.118 17.882 9.430 1.00 12.39 105 ASP B CA 1
ATOM 1990 C C . ASP B 1 115 ? 16.034 17.094 8.499 1.00 12.98 105 ASP B C 1
ATOM 1991 O O . ASP B 1 115 ? 16.607 16.074 8.889 1.00 12.78 105 ASP B O 1
ATOM 1996 N N . THR B 1 116 ? 16.178 17.579 7.273 1.00 12.92 106 THR B N 1
ATOM 1997 C CA . THR B 1 116 ? 17.021 16.929 6.282 1.00 13.87 106 THR B CA 1
ATOM 1998 C C . THR B 1 116 ? 18.486 17.026 6.687 1.00 13.68 106 THR B C 1
ATOM 1999 O O . THR B 1 116 ? 18.928 18.042 7.223 1.00 13.12 106 THR B O 1
ATOM 2003 N N . ASN B 1 117 ? 19.235 15.961 6.431 1.00 14.55 107 ASN B N 1
ATOM 2004 C CA . ASN B 1 117 ? 20.653 15.934 6.763 1.00 15.84 107 ASN B CA 1
ATOM 2005 C C . ASN B 1 117 ? 21.413 16.704 5.692 1.00 15.56 107 ASN B C 1
ATOM 2006 O O . ASN B 1 117 ? 21.444 16.296 4.532 1.00 15.11 107 ASN B O 1
ATOM 2011 N N . LEU B 1 118 ? 22.018 17.822 6.079 1.00 14.79 108 LEU B N 1
ATOM 2012 C CA . LEU B 1 118 ? 22.768 18.634 5.131 1.00 14.63 108 LEU B CA 1
ATOM 2013 C C . LEU B 1 118 ? 24.268 18.398 5.261 1.00 16.40 108 LEU B C 1
ATOM 2014 O O . LEU B 1 118 ? 25.060 19.072 4.608 1.00 15.24 108 LEU B O 1
ATOM 2019 N N . SER B 1 119 ? 24.653 17.430 6.090 1.00 17.49 109 SER B N 1
ATOM 2020 C CA . SER B 1 119 ? 26.069 17.126 6.292 1.00 19.19 109 SER B CA 1
ATOM 2021 C C . SER B 1 119 ? 26.843 16.888 4.991 1.00 19.15 109 SER B C 1
ATOM 2022 O O . SER B 1 119 ? 28.009 17.268 4.887 1.00 18.69 109 SER B O 1
ATOM 2025 N N . PRO B 1 120 ? 26.213 16.256 3.982 1.00 19.97 110 PRO B N 1
ATOM 2026 C CA . PRO B 1 120 ? 26.923 16.017 2.721 1.00 20.26 110 PRO B CA 1
ATOM 2027 C C . PRO B 1 120 ? 27.550 17.290 2.150 1.00 20.52 110 PRO B C 1
ATOM 2028 O O . PRO B 1 120 ? 28.643 17.254 1.589 1.00 19.43 110 PRO B O 1
ATOM 2032 N N . LEU B 1 121 ? 26.852 18.412 2.295 1.00 20.71 111 LEU B N 1
ATOM 2033 C CA . LEU B 1 121 ? 27.359 19.686 1.797 1.00 21.73 111 LEU B CA 1
ATOM 2034 C C . LEU B 1 121 ? 28.679 20.032 2.472 1.00 23.33 111 LEU B C 1
ATOM 2035 O O . LEU B 1 121 ? 29.581 20.588 1.846 1.00 23.13 111 LEU B O 1
ATOM 2040 N N . GLN B 1 122 ? 28.779 19.697 3.754 1.00 25.41 112 GLN B N 1
ATOM 2041 C CA . GLN B 1 122 ? 29.979 19.965 4.539 1.00 27.36 112 GLN B CA 1
ATOM 2042 C C . GLN B 1 122 ? 31.065 18.946 4.201 1.00 28.03 112 GLN B C 1
ATOM 2043 O O . GLN B 1 122 ? 32.168 18.994 4.746 1.00 29.38 112 GLN B O 1
ATOM 2049 N N . ARG B 1 123 ? 30.738 18.027 3.296 1.00 28.19 113 ARG B N 1
ATOM 2050 C CA . ARG B 1 123 ? 31.660 16.982 2.864 1.00 28.83 113 ARG B CA 1
ATOM 2051 C C . ARG B 1 123 ? 32.085 17.239 1.422 1.00 28.54 113 ARG B C 1
ATOM 2052 O O . ARG B 1 123 ? 32.939 16.538 0.882 1.00 29.35 113 ARG B O 1
ATOM 2060 N N . GLY B 1 124 ? 31.475 18.243 0.800 1.00 28.49 114 GLY B N 1
ATOM 2061 C CA . GLY B 1 124 ? 31.791 18.559 -0.580 1.00 28.38 114 GLY B CA 1
ATOM 2062 C C . GLY B 1 124 ? 30.935 17.738 -1.526 1.00 28.34 114 GLY B C 1
ATOM 2063 O O . GLY B 1 124 ? 31.299 17.523 -2.682 1.00 28.92 114 GLY B O 1
ATOM 2064 N N . ARG B 1 125 ? 29.792 17.274 -1.028 1.00 26.52 115 ARG B N 1
ATOM 2065 C CA . ARG B 1 125 ? 28.872 16.468 -1.821 1.00 24.29 115 ARG B CA 1
ATOM 2066 C C . ARG B 1 125 ? 27.548 17.212 -1.974 1.00 22.31 115 ARG B C 1
ATOM 2067 O O . ARG B 1 125 ? 27.164 17.990 -1.102 1.00 19.17 115 ARG B O 1
ATOM 2075 N N . LYS B 1 126 ? 26.849 16.966 -3.078 1.00 20.84 116 LYS B N 1
ATOM 2076 C CA . LYS B 1 126 ? 25.558 17.603 -3.305 1.00 21.17 116 LYS B CA 1
ATOM 2077 C C . LYS B 1 126 ? 24.56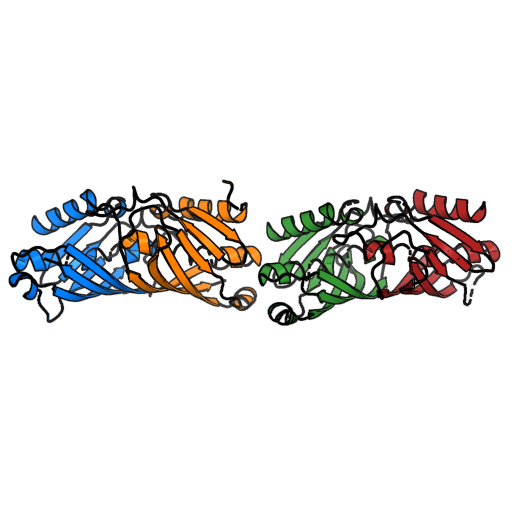3 17.004 -2.314 1.00 19.14 116 LYS B C 1
ATOM 2078 O O . LYS B 1 126 ? 24.721 15.858 -1.886 1.00 19.39 116 LYS B O 1
ATOM 2084 N N . ALA B 1 127 ? 23.547 17.779 -1.945 1.00 16.23 117 ALA B N 1
ATOM 2085 C CA . ALA B 1 127 ? 22.527 17.317 -1.006 1.00 15.23 117 ALA B CA 1
ATOM 2086 C C . ALA B 1 127 ? 21.137 17.511 -1.608 1.00 14.77 117 ALA B C 1
ATOM 2087 O O . ALA B 1 127 ? 20.865 18.538 -2.226 1.00 14.56 117 ALA B O 1
ATOM 2089 N N . LYS B 1 128 ? 20.268 16.521 -1.423 1.00 13.43 118 LYS B N 1
ATOM 2090 C CA . LYS B 1 128 ? 18.905 16.576 -1.944 1.00 14.54 118 LYS B CA 1
ATOM 2091 C C . LYS B 1 128 ? 17.929 16.912 -0.821 1.00 13.70 118 LYS B C 1
ATOM 2092 O O . LYS B 1 128 ? 17.998 16.334 0.263 1.00 14.18 118 LYS B O 1
ATOM 2098 N N . VAL B 1 129 ? 17.019 17.844 -1.084 1.00 13.09 119 VAL B N 1
ATOM 2099 C CA . VAL B 1 129 ? 16.041 18.253 -0.083 1.00 12.06 119 VAL B CA 1
ATOM 2100 C C . VAL B 1 129 ? 14.630 18.252 -0.660 1.00 11.80 119 VAL B C 1
ATOM 2101 O O . VAL B 1 129 ? 14.329 19.013 -1.579 1.00 11.93 119 VAL B O 1
ATOM 2105 N N . LYS B 1 130 ? 13.772 17.391 -0.126 1.00 11.62 120 LYS B N 1
ATOM 2106 C CA . LYS B 1 130 ? 12.393 17.321 -0.591 1.00 12.24 120 LYS B CA 1
ATOM 2107 C C . LYS B 1 130 ? 11.548 18.160 0.362 1.00 11.42 120 LYS B C 1
ATOM 2108 O O . LYS B 1 130 ? 11.494 17.880 1.559 1.00 12.44 120 LYS B O 1
ATOM 2114 N N . LEU B 1 131 ? 10.898 19.194 -0.165 1.00 7.37 121 LEU B N 1
ATOM 2115 C CA . LEU B 1 131 ? 10.071 20.058 0.661 1.00 6.10 121 LEU B CA 1
ATOM 2116 C C . LEU B 1 131 ? 8.627 20.127 0.200 1.00 6.27 121 LEU B C 1
ATOM 2117 O O . LEU B 1 131 ? 8.321 19.982 -0.985 1.00 8.87 121 LEU B O 1
ATOM 2122 N N . GLU B 1 132 ? 7.742 20.358 1.158 1.00 5.10 122 GLU B N 1
ATOM 2123 C CA . GLU B 1 132 ? 6.325 20.489 0.874 1.00 6.56 122 GLU B CA 1
ATOM 2124 C C . GLU B 1 132 ? 5.937 21.910 1.242 1.00 6.86 122 GLU B C 1
ATOM 2125 O O . GLU B 1 132 ? 6.192 22.354 2.358 1.00 7.86 122 GLU B O 1
ATOM 2131 N N . VAL B 1 133 ? 5.329 22.624 0.303 1.00 6.08 123 VAL B N 1
ATOM 2132 C CA . VAL B 1 133 ? 4.907 23.991 0.558 1.00 6.00 123 VAL B CA 1
ATOM 2133 C C . VAL B 1 133 ? 3.396 24.055 0.405 1.00 6.63 123 VAL B C 1
ATOM 2134 O O . VAL B 1 133 ? 2.839 23.454 -0.512 1.00 6.90 123 VAL B O 1
ATOM 2138 N N . GLN B 1 134 ? 2.728 24.762 1.314 1.00 6.69 124 GLN B N 1
ATOM 2139 C CA . GLN B 1 134 ? 1.277 24.895 1.243 1.00 6.44 124 GLN B CA 1
ATOM 2140 C C . GLN B 1 134 ? 0.895 26.364 1.198 1.00 6.02 124 GLN B C 1
ATOM 2141 O O . GLN B 1 134 ? 1.525 27.193 1.846 1.00 7.08 124 GLN B O 1
ATOM 2147 N N . LEU B 1 135 ? -0.139 26.686 0.429 1.00 5.94 125 LEU B N 1
ATOM 2148 C CA . LEU B 1 135 ? -0.591 28.064 0.325 1.00 5.78 125 LEU B CA 1
ATOM 2149 C C . LEU B 1 135 ? -2.012 28.181 0.856 1.00 6.80 125 LEU B C 1
ATOM 2150 O O . LEU B 1 135 ? -2.913 27.462 0.420 1.00 8.19 125 LEU B O 1
ATOM 2155 N N . PHE B 1 136 ? -2.195 29.083 1.812 1.00 9.20 126 PHE B N 1
ATOM 2156 C CA . PHE B 1 136 ? -3.497 29.311 2.424 1.00 10.52 126 PHE B CA 1
ATOM 2157 C C . PHE B 1 136 ? -3.981 30.734 2.178 1.00 11.13 126 PHE B C 1
ATOM 2158 O O . PHE B 1 136 ? -3.179 31.657 2.039 1.00 11.43 126 PHE B O 1
ATOM 2166 N N . CYS B 1 137 ? -5.300 30.897 2.125 1.00 11.08 127 CYS B N 1
ATOM 2167 C CA . CYS B 1 137 ? -5.924 32.204 1.958 1.00 12.40 127 CYS B CA 1
ATOM 2168 C C . CYS B 1 137 ? -7.148 32.179 2.867 1.00 12.68 127 CYS B C 1
ATOM 2169 O O . CYS B 1 137 ? -8.022 31.326 2.716 1.00 12.05 127 CYS B O 1
ATOM 2172 N N . ASP B 1 138 ? -7.197 33.108 3.814 1.00 16.23 128 ASP B N 1
ATOM 2173 C CA . ASP B 1 138 ? -8.293 33.183 4.773 1.00 19.20 128 ASP B CA 1
ATOM 2174 C C . ASP B 1 138 ? -8.375 31.897 5.596 1.00 20.18 128 ASP B C 1
ATOM 2175 O O . ASP B 1 138 ? -9.442 31.517 6.078 1.00 21.83 128 ASP B O 1
ATOM 2180 N N . GLY B 1 139 ? -7.237 31.230 5.750 1.00 20.06 129 GLY B N 1
ATOM 2181 C CA . GLY B 1 139 ? -7.197 30.007 6.530 1.00 19.79 129 GLY B CA 1
ATOM 2182 C C . GLY B 1 139 ? -7.623 28.771 5.766 1.00 19.62 129 GLY B C 1
ATOM 2183 O O . GLY B 1 139 ? -7.801 27.705 6.356 1.00 22.11 129 GLY B O 1
ATOM 2184 N N . LYS B 1 140 ? -7.798 28.910 4.456 1.00 16.30 130 LYS B N 1
ATOM 2185 C CA . LYS B 1 140 ? -8.192 27.784 3.623 1.00 14.68 130 LYS B CA 1
ATOM 2186 C C . LYS B 1 140 ? -7.054 27.381 2.697 1.00 12.56 130 LYS B C 1
ATOM 2187 O O . LYS B 1 140 ? -6.421 28.236 2.077 1.00 11.96 130 LYS B O 1
ATOM 2193 N N . LEU B 1 141 ? -6.798 26.078 2.609 1.00 11.70 131 LEU B N 1
ATOM 2194 C CA . LEU B 1 141 ? -5.742 25.555 1.744 1.00 10.57 131 LEU B CA 1
ATOM 2195 C C . LEU B 1 141 ? -6.172 25.743 0.293 1.00 10.30 131 LEU B C 1
ATOM 2196 O O . LEU B 1 141 ? -7.179 25.179 -0.137 1.00 11.25 131 LEU B O 1
ATOM 2201 N N . CYS B 1 142 ? -5.402 26.522 -0.464 1.00 9.09 132 CYS B N 1
ATOM 2202 C CA . CYS B 1 142 ? -5.738 26.794 -1.859 1.00 8.66 132 CYS B CA 1
ATOM 2203 C C . CYS B 1 142 ? -4.793 26.185 -2.893 1.00 7.14 132 CYS B C 1
ATOM 2204 O O . CYS B 1 142 ? -5.141 26.086 -4.070 1.00 7.99 132 CYS B O 1
ATOM 2207 N N . ALA B 1 143 ? -3.595 25.799 -2.466 1.00 7.64 133 ALA B N 1
ATOM 2208 C CA . ALA B 1 143 ? -2.633 25.185 -3.377 1.00 7.47 133 ALA B CA 1
ATOM 2209 C C . ALA B 1 143 ? -1.611 24.339 -2.621 1.00 7.18 133 ALA B C 1
ATOM 2210 O O . ALA B 1 143 ? -1.237 24.658 -1.490 1.00 7.38 133 ALA B O 1
ATOM 2212 N N . GLN B 1 144 ? -1.177 23.258 -3.268 1.00 8.43 134 GLN B N 1
ATOM 2213 C CA . GLN B 1 144 ? -0.219 22.305 -2.704 1.00 8.67 134 GLN B CA 1
ATOM 2214 C C . GLN B 1 144 ? 0.990 22.168 -3.626 1.00 7.77 134 GLN B C 1
ATOM 2215 O O . GLN B 1 144 ? 0.844 22.021 -4.840 1.00 9.04 134 GLN B O 1
ATOM 2221 N N . PHE B 1 145 ? 2.178 22.179 -3.032 1.00 7.40 135 PHE B N 1
ATOM 2222 C CA . PHE B 1 145 ? 3.426 22.110 -3.784 1.00 7.73 135 PHE B CA 1
ATOM 2223 C C . PHE B 1 145 ? 4.414 21.108 -3.195 1.00 8.77 135 PHE B C 1
ATOM 2224 O O . PHE B 1 145 ? 4.594 21.027 -1.983 1.00 7.09 135 PHE B O 1
ATOM 2232 N N . ASP B 1 146 ? 5.038 20.333 -4.073 1.00 8.67 136 ASP B N 1
ATOM 2233 C CA . ASP B 1 146 ? 6.035 19.360 -3.671 1.00 11.68 136 ASP B CA 1
ATOM 2234 C C . ASP B 1 146 ? 7.237 19.607 -4.560 1.00 10.72 136 ASP B C 1
ATOM 2235 O O . ASP B 1 146 ? 7.140 19.535 -5.783 1.00 13.78 136 ASP B O 1
ATOM 2240 N N . GLY B 1 147 ? 8.368 19.931 -3.947 1.00 9.86 137 GLY B N 1
ATOM 2241 C CA . GLY B 1 147 ? 9.549 20.203 -4.733 1.00 8.63 137 GLY B CA 1
ATOM 2242 C C . GLY B 1 147 ? 10.793 19.494 -4.255 1.00 9.32 137 GLY B C 1
ATOM 2243 O O . GLY B 1 147 ? 11.006 19.308 -3.057 1.00 10.26 137 GLY B O 1
ATOM 2244 N N . LEU B 1 148 ? 11.612 19.074 -5.206 1.00 8.44 138 LEU B N 1
ATOM 2245 C CA . LEU B 1 148 ? 12.865 18.414 -4.878 1.00 8.28 138 LEU B CA 1
ATOM 2246 C C . LEU B 1 148 ? 13.961 19.421 -5.186 1.00 9.00 138 LEU B C 1
ATOM 2247 O O . LEU B 1 148 ? 14.155 19.792 -6.342 1.00 9.26 138 LEU B O 1
ATOM 2252 N N . TYR B 1 149 ? 14.661 19.881 -4.155 1.00 9.19 139 TYR B N 1
ATOM 2253 C CA . TYR B 1 149 ? 15.735 20.845 -4.357 1.00 9.49 139 TYR B CA 1
ATOM 2254 C C . TYR B 1 149 ? 17.077 20.144 -4.234 1.00 10.75 139 TYR B C 1
ATOM 2255 O O . TYR B 1 149 ? 17.229 19.213 -3.448 1.00 11.57 139 TYR B O 1
ATOM 2264 N N . VAL B 1 150 ? 18.046 20.592 -5.019 1.00 11.04 140 VAL B N 1
ATOM 2265 C CA . VAL B 1 150 ? 19.379 20.012 -4.979 1.00 12.67 140 VAL B CA 1
ATOM 2266 C C . VAL B 1 150 ? 20.370 21.128 -4.697 1.00 12.20 140 VAL B C 1
ATOM 2267 O O . VAL B 1 150 ? 20.389 22.139 -5.394 1.00 12.80 140 VAL B O 1
ATOM 2271 N N . SER B 1 151 ? 21.179 20.954 -3.657 1.00 12.26 141 SER B N 1
ATOM 2272 C CA . SER B 1 151 ? 22.168 21.963 -3.307 1.00 13.58 141 SER B CA 1
ATOM 2273 C C . SER B 1 151 ? 23.565 21.437 -3.594 1.00 13.33 141 SER B C 1
ATOM 2274 O O . SER B 1 151 ? 23.933 20.356 -3.138 1.00 13.88 141 SER B O 1
ATOM 2277 N N . VAL B 1 152 ? 24.333 22.203 -4.360 1.00 16.07 142 VAL B N 1
ATOM 2278 C CA . VAL B 1 152 ? 25.695 21.814 -4.704 1.00 19.42 142 VAL B CA 1
ATOM 2279 C C . VAL B 1 152 ? 26.710 22.735 -4.032 1.00 20.09 142 VAL B C 1
ATOM 2280 O O . VAL B 1 152 ? 26.670 23.954 -4.204 1.00 19.63 142 VAL B O 1
ATOM 2284 N N . PRO B 1 153 ? 27.629 22.159 -3.242 1.00 21.85 143 PRO B N 1
ATOM 2285 C CA . PRO B 1 153 ? 28.663 22.923 -2.538 1.00 23.81 143 PRO B CA 1
ATOM 2286 C C . PRO B 1 153 ? 29.692 23.512 -3.499 1.00 24.61 143 PRO B C 1
ATOM 2287 O O . PRO B 1 153 ? 30.145 24.650 -3.256 1.00 26.88 143 PRO B O 1
ATOM 2291 N N . ASP C 1 12 ? 25.935 34.205 11.145 1.00 26.89 2 ASP C N 1
ATOM 2292 C CA . ASP C 1 12 ? 26.357 34.272 12.571 1.00 25.79 2 ASP C CA 1
ATOM 2293 C C . ASP C 1 12 ? 25.248 34.835 13.453 1.00 24.88 2 ASP C C 1
ATOM 2294 O O . ASP C 1 12 ? 25.494 35.253 14.585 1.00 23.10 2 ASP C O 1
ATOM 2299 N N . GLU C 1 13 ? 24.026 34.850 12.928 1.00 23.45 3 GLU C N 1
ATOM 2300 C CA . GLU C 1 13 ? 22.885 35.354 13.678 1.00 22.52 3 GLU C CA 1
ATOM 2301 C C . GLU C 1 13 ? 22.580 34.394 14.824 1.00 21.00 3 GLU C C 1
ATOM 2302 O O . GLU C 1 13 ? 22.193 34.815 15.915 1.00 18.15 3 GLU C O 1
ATOM 2308 N N . LEU C 1 14 ? 22.774 33.101 14.579 1.00 19.87 4 LEU C N 1
ATOM 2309 C CA . LEU C 1 14 ? 22.522 32.099 15.605 1.00 19.81 4 LEU C CA 1
ATOM 2310 C C . LEU C 1 14 ? 23.550 32.259 16.725 1.00 18.53 4 LEU C C 1
ATOM 2311 O O . LEU C 1 14 ? 23.221 32.127 17.905 1.00 18.43 4 LEU C O 1
ATOM 2316 N N . LEU C 1 15 ? 24.793 32.554 16.353 1.00 16.69 5 LEU C N 1
ATOM 2317 C CA . LEU C 1 15 ? 25.847 32.742 17.344 1.00 15.75 5 LEU C CA 1
ATOM 2318 C C . LEU C 1 15 ? 25.602 34.022 18.128 1.00 15.96 5 LEU C C 1
ATOM 2319 O O . LEU C 1 15 ? 25.938 34.112 19.308 1.00 14.48 5 LEU C O 1
ATOM 2324 N N . ASN C 1 16 ? 25.024 35.020 17.468 1.00 15.77 6 ASN C N 1
ATOM 2325 C CA . ASN C 1 16 ? 24.725 36.274 18.143 1.00 17.29 6 ASN C CA 1
ATOM 2326 C C . ASN C 1 16 ? 23.683 35.996 19.220 1.00 16.20 6 ASN C C 1
ATOM 2327 O O . ASN C 1 16 ? 23.761 36.538 20.322 1.00 15.98 6 ASN C O 1
ATOM 2332 N N . ARG C 1 17 ? 22.715 35.139 18.901 1.00 15.63 7 ARG C N 1
ATOM 2333 C CA . ARG C 1 17 ? 21.670 34.784 19.858 1.00 16.91 7 ARG C CA 1
ATOM 2334 C C . ARG C 1 17 ? 22.270 34.041 21.041 1.00 15.87 7 ARG C C 1
ATOM 2335 O O . ARG C 1 17 ? 21.874 34.255 22.188 1.00 15.18 7 ARG C O 1
ATOM 2343 N N . LEU C 1 18 ? 23.218 33.154 20.752 1.00 14.97 8 LEU C N 1
ATOM 2344 C CA . LEU C 1 18 ? 23.877 32.382 21.795 1.00 15.17 8 LEU C CA 1
ATOM 2345 C C . LEU C 1 18 ? 24.585 33.324 22.751 1.00 15.44 8 LEU C C 1
ATOM 2346 O O . LEU C 1 18 ? 24.444 33.211 23.968 1.00 12.58 8 LEU C O 1
ATOM 2351 N N . ARG C 1 19 ? 25.346 34.259 22.194 1.00 15.34 9 ARG C N 1
ATOM 2352 C CA . ARG C 1 19 ? 26.070 35.220 23.010 1.00 16.19 9 ARG C CA 1
ATOM 2353 C C . ARG C 1 19 ? 25.089 36.012 23.865 1.00 16.20 9 ARG C C 1
ATOM 2354 O O . ARG C 1 19 ? 25.318 36.219 25.056 1.00 13.31 9 ARG C O 1
ATOM 2362 N N . GLN C 1 20 ? 23.989 36.447 23.255 1.00 15.60 10 GLN C N 1
ATOM 2363 C CA . GLN C 1 20 ? 22.975 37.210 23.974 1.00 17.03 10 GLN C CA 1
ATOM 2364 C C . GLN C 1 20 ? 22.351 36.378 25.086 1.00 15.97 10 GLN C C 1
ATOM 2365 O O . GLN C 1 20 ? 22.055 36.889 26.165 1.00 15.79 10 GLN C O 1
ATOM 2371 N N . THR C 1 21 ? 22.165 35.089 24.825 1.00 15.10 11 THR C N 1
ATOM 2372 C CA . THR C 1 21 ? 21.575 34.196 25.813 1.00 15.16 11 THR C CA 1
ATOM 2373 C C . THR C 1 21 ? 22.497 34.077 27.026 1.00 14.84 11 THR C C 1
ATOM 2374 O O . THR C 1 21 ? 22.042 34.148 28.169 1.00 14.87 11 THR C O 1
ATOM 2378 N N . TRP C 1 22 ? 23.792 33.902 26.775 1.00 14.47 12 TRP C N 1
ATOM 2379 C CA . TRP C 1 22 ? 24.769 33.794 27.856 1.00 13.23 12 TRP C CA 1
ATOM 2380 C C . TRP C 1 22 ? 24.765 35.029 28.753 1.00 14.70 12 TRP C C 1
ATOM 2381 O O . TRP C 1 22 ? 24.460 34.954 29.946 1.00 14.78 12 TRP C O 1
ATOM 2392 N N . HIS C 1 23 ? 25.109 36.168 28.164 1.00 14.43 13 HIS C N 1
ATOM 2393 C CA . HIS C 1 23 ? 25.191 37.431 28.892 1.00 15.51 13 HIS C CA 1
ATOM 2394 C C . HIS C 1 23 ? 23.923 37.865 29.612 1.00 17.03 13 HIS C C 1
ATOM 2395 O O . HIS C 1 23 ? 23.996 38.447 30.695 1.00 18.36 13 HIS C O 1
ATOM 2402 N N . SER C 1 24 ? 22.768 37.583 29.019 1.00 16.24 14 SER C N 1
ATOM 2403 C CA . SER C 1 24 ? 21.499 37.988 29.616 1.00 17.26 14 SER C CA 1
ATOM 2404 C C . SER C 1 24 ? 21.010 37.066 30.727 1.00 16.98 14 SER C C 1
ATOM 2405 O O . SER C 1 24 ? 20.186 37.471 31.547 1.00 18.04 14 SER C O 1
ATOM 2408 N N . THR C 1 25 ? 21.516 35.836 30.764 1.00 15.72 15 THR C N 1
ATOM 2409 C CA . THR C 1 25 ? 21.079 34.880 31.779 1.00 14.43 15 THR C CA 1
ATOM 2410 C C . THR C 1 25 ? 22.165 34.500 32.784 1.00 13.60 15 THR C C 1
ATOM 2411 O O . THR C 1 25 ? 21.863 34.032 33.885 1.00 12.87 15 THR C O 1
ATOM 2415 N N . ILE C 1 26 ? 23.423 34.708 32.406 1.00 11.48 16 ILE C N 1
ATOM 2416 C CA . ILE C 1 26 ? 24.558 34.363 33.265 1.00 9.81 16 ILE C CA 1
ATOM 2417 C C . ILE C 1 26 ? 25.490 35.563 33.428 1.00 9.59 16 ILE C C 1
ATOM 2418 O O . ILE C 1 26 ? 26.404 35.763 32.624 1.00 8.93 16 ILE C O 1
ATOM 2423 N N . PRO C 1 27 ? 25.276 36.375 34.476 1.00 9.92 17 PRO C N 1
ATOM 2424 C CA . PRO C 1 27 ? 26.103 37.559 34.734 1.00 9.83 17 PRO C CA 1
ATOM 2425 C C . PRO C 1 27 ? 27.609 37.308 34.636 1.00 10.14 17 PRO C C 1
ATOM 2426 O O . PRO C 1 27 ? 28.351 38.152 34.137 1.00 10.61 17 PRO C O 1
ATOM 2430 N N . VAL C 1 28 ? 28.060 36.148 35.110 1.00 8.59 18 VAL C N 1
ATOM 2431 C CA . VAL C 1 28 ? 29.480 35.820 35.053 1.00 9.59 18 VAL C CA 1
ATOM 2432 C C . VAL C 1 28 ? 29.994 35.789 33.617 1.00 8.21 18 VAL C C 1
ATOM 2433 O O . VAL C 1 28 ? 31.110 36.235 33.347 1.00 8.36 18 VAL C O 1
ATOM 2437 N N . SER C 1 29 ? 29.191 35.268 32.695 1.00 8.09 19 SER C N 1
ATOM 2438 C CA . SER C 1 29 ? 29.632 35.190 31.302 1.00 9.21 19 SER C CA 1
ATOM 2439 C C . SER C 1 29 ? 29.811 36.577 30.698 1.00 8.96 19 SER C C 1
ATOM 2440 O O . SER C 1 29 ? 30.655 36.778 29.825 1.00 8.98 19 SER C O 1
ATOM 2443 N N . GLU C 1 30 ? 29.018 37.532 31.173 1.00 8.77 20 GLU C N 1
ATOM 2444 C CA . GLU C 1 30 ? 29.101 38.904 30.686 1.00 11.70 20 GLU C CA 1
ATOM 2445 C C . GLU C 1 30 ? 30.372 39.567 31.208 1.00 11.28 20 GLU C C 1
ATOM 2446 O O . GLU C 1 30 ? 31.058 40.286 30.475 1.00 13.14 20 GLU C O 1
ATOM 2452 N N . PHE C 1 31 ? 30.691 39.322 32.475 1.00 10.99 21 PHE C N 1
ATOM 2453 C CA . PHE C 1 31 ? 31.893 39.890 33.071 1.00 9.61 21 PHE C CA 1
ATOM 2454 C C . PHE C 1 31 ? 33.151 39.337 32.399 1.00 9.27 21 PHE C C 1
ATOM 2455 O O . PHE C 1 31 ? 34.108 40.072 32.153 1.00 9.68 21 PHE C O 1
ATOM 2471 N N . GLN C 1 33 ? 33.280 38.355 29.508 1.00 9.68 23 GLN C N 1
ATOM 2472 C CA . GLN C 1 33 ? 33.175 38.779 28.118 1.00 10.23 23 GLN C CA 1
ATOM 2473 C C . GLN C 1 33 ? 33.377 37.639 27.125 1.00 10.43 23 GLN C C 1
ATOM 2474 O O . GLN C 1 33 ? 34.041 37.799 26.099 1.00 10.22 23 GLN C O 1
ATOM 2480 N N . ILE C 1 34 ? 32.789 36.490 27.429 1.00 10.59 24 ILE C N 1
ATOM 2481 C CA . ILE C 1 34 ? 32.901 35.333 26.550 1.00 12.08 24 ILE C CA 1
ATOM 2482 C C . ILE C 1 34 ? 32.044 35.560 25.308 1.00 12.55 24 ILE C C 1
ATOM 2483 O O . ILE C 1 34 ? 30.936 36.090 25.397 1.00 13.86 24 ILE C O 1
ATOM 2488 N N . ALA C 1 35 ? 32.551 35.159 24.148 1.00 11.83 25 ALA C N 1
ATOM 2489 C CA . ALA C 1 35 ? 31.800 35.343 22.917 1.00 13.80 25 ALA C CA 1
ATOM 2490 C C . ALA C 1 35 ? 32.189 34.330 21.853 1.00 13.85 25 ALA C C 1
ATOM 2491 O O . ALA C 1 35 ? 33.361 33.970 21.719 1.00 12.43 25 ALA C O 1
ATOM 2493 N N . PRO C 1 36 ? 31.200 33.848 21.084 1.00 14.38 26 PRO C N 1
ATOM 2494 C CA . PRO C 1 36 ? 31.470 32.872 20.027 1.00 14.37 26 PRO C CA 1
ATOM 2495 C C . PRO C 1 36 ? 32.333 33.495 18.940 1.00 14.95 26 PRO C C 1
ATOM 2496 O O . PRO C 1 36 ? 32.296 34.707 18.728 1.00 15.81 26 PRO C O 1
ATOM 2500 N N . LEU C 1 37 ? 33.101 32.653 18.258 1.00 14.54 27 LEU C N 1
ATOM 2501 C CA . LEU C 1 37 ? 33.966 33.086 17.170 1.00 15.30 27 LEU C CA 1
ATOM 2502 C C . LEU C 1 37 ? 33.389 32.594 15.852 1.00 16.17 27 LEU C C 1
ATOM 2503 O O . LEU C 1 37 ? 33.246 33.360 14.898 1.00 16.73 27 LEU C O 1
ATOM 2508 N N . SER C 1 38 ? 33.059 31.308 15.803 1.00 15.87 28 SER C N 1
ATOM 2509 C CA . SER C 1 38 ? 32.513 30.722 14.587 1.00 15.71 28 SER C CA 1
ATOM 2510 C C . SER C 1 38 ? 31.887 29.354 14.827 1.00 15.43 28 SER C C 1
ATOM 2511 O O . SER C 1 38 ? 32.105 28.730 15.863 1.00 13.47 28 SER C O 1
ATOM 2514 N N . PHE C 1 39 ? 31.104 28.896 13.857 1.00 16.03 29 PHE C N 1
ATOM 2515 C CA . PHE C 1 39 ? 30.446 27.596 13.942 1.00 17.04 29 PHE C CA 1
ATOM 2516 C C . PHE C 1 39 ? 30.344 27.016 12.538 1.00 19.04 29 PHE C C 1
ATOM 2517 O O . PHE C 1 39 ? 29.452 27.377 11.769 1.00 19.29 29 PHE C O 1
ATOM 2525 N N . THR C 1 40 ? 31.276 26.126 12.206 1.00 20.40 30 THR C N 1
ATOM 2526 C CA . THR C 1 40 ? 31.302 25.498 10.889 1.00 21.38 30 THR C CA 1
ATOM 2527 C C . THR C 1 40 ? 31.733 24.040 10.965 1.00 21.36 30 THR C C 1
ATOM 2528 O O . THR C 1 40 ? 32.490 23.646 11.853 1.00 20.28 30 THR C O 1
ATOM 2532 N N . ASP C 1 41 ? 31.247 23.248 10.016 1.00 20.71 31 ASP C N 1
ATOM 2533 C CA . ASP C 1 41 ? 31.568 21.829 9.932 1.00 20.47 31 ASP C CA 1
ATOM 2534 C C . ASP C 1 41 ? 31.527 21.084 11.260 1.00 19.73 31 ASP C C 1
ATOM 2535 O O . ASP C 1 41 ? 32.439 20.316 11.576 1.00 17.19 31 ASP C O 1
ATOM 2540 N N . GLY C 1 42 ? 30.471 21.317 12.032 1.00 16.66 32 GLY C N 1
ATOM 2541 C CA . GLY C 1 42 ? 30.314 20.637 13.306 1.00 15.98 32 GLY C CA 1
ATOM 2542 C C . GLY C 1 42 ? 31.265 21.062 14.405 1.00 14.91 32 GLY C C 1
ATOM 2543 O O . GLY C 1 42 ? 31.428 20.350 15.401 1.00 15.58 32 GLY C O 1
ATOM 2544 N N . GLU C 1 43 ? 31.895 22.218 14.237 1.00 14.49 33 GLU C N 1
ATOM 2545 C CA . GLU C 1 43 ? 32.825 22.708 15.243 1.00 14.17 33 GLU C CA 1
ATOM 2546 C C . GLU C 1 43 ? 32.520 24.137 15.666 1.00 14.15 33 GLU C C 1
ATOM 2547 O O . GLU C 1 43 ? 32.435 25.046 14.839 1.00 14.14 33 GLU C O 1
ATOM 2553 N N . LEU C 1 44 ? 32.352 24.321 16.970 1.00 11.33 34 LEU C N 1
ATOM 2554 C CA . LEU C 1 44 ? 32.074 25.627 17.543 1.00 10.24 34 LEU C CA 1
ATOM 2555 C C . LEU C 1 44 ? 33.356 26.167 18.179 1.00 9.44 34 LEU C C 1
ATOM 2556 O O . LEU C 1 44 ? 34.022 25.456 18.932 1.00 8.73 34 LEU C O 1
ATOM 2561 N N . SER C 1 45 ? 33.700 27.414 17.862 1.00 9.60 35 SER C N 1
ATOM 2562 C CA . SER C 1 45 ? 34.887 28.062 18.418 1.00 10.92 35 SER C CA 1
ATOM 2563 C C . SER C 1 45 ? 34.431 29.262 19.243 1.00 10.10 35 SER C C 1
ATOM 2564 O O . SER C 1 45 ? 33.567 30.024 18.808 1.00 9.84 35 SER C O 1
ATOM 2567 N N . VAL C 1 46 ? 35.021 29.424 20.424 1.00 8.95 36 VAL C N 1
ATOM 2568 C CA . VAL C 1 46 ? 34.660 30.508 21.344 1.00 9.56 36 VAL C CA 1
ATOM 2569 C C . VAL C 1 46 ? 35.925 31.128 21.934 1.00 8.28 36 VAL C C 1
ATOM 2570 O O . VAL C 1 46 ? 36.968 30.490 21.966 1.00 8.87 36 VAL C O 1
ATOM 2574 N N . SER C 1 47 ? 35.840 32.373 22.396 1.00 8.30 37 SER C N 1
ATOM 2575 C CA . SER C 1 47 ? 36.993 33.014 23.010 1.00 10.63 37 SER C CA 1
ATOM 2576 C C . SER C 1 47 ? 36.544 33.980 24.092 1.00 9.82 37 SER C C 1
ATOM 2577 O O . SER C 1 47 ? 35.353 34.226 24.275 1.00 9.87 37 SER C O 1
ATOM 2580 N N . ALA C 1 48 ? 37.517 34.509 24.818 1.00 11.22 38 ALA C N 1
ATOM 2581 C CA . ALA C 1 48 ? 37.259 35.476 25.874 1.00 11.82 38 ALA C CA 1
ATOM 2582 C C . ALA C 1 48 ? 38.564 36.222 26.080 1.00 11.29 38 ALA C C 1
ATOM 2583 O O . ALA C 1 48 ? 39.649 35.645 25.951 1.00 12.45 38 ALA C O 1
ATOM 2585 N N . PRO C 1 49 ? 38.479 37.523 26.383 1.00 10.68 39 PRO C N 1
ATOM 2586 C CA . PRO C 1 49 ? 39.666 38.346 26.604 1.00 10.43 39 PRO C CA 1
ATOM 2587 C C . PRO C 1 49 ? 40.405 37.970 27.884 1.00 10.51 39 PRO C C 1
ATOM 2588 O O . PRO C 1 49 ? 39.817 37.440 28.827 1.00 11.26 39 PRO C O 1
ATOM 2592 N N . LEU C 1 50 ? 41.699 38.261 27.917 1.00 11.02 40 LEU C N 1
ATOM 2593 C CA . LEU C 1 50 ? 42.505 37.944 29.083 1.00 10.22 40 LEU C CA 1
ATOM 2594 C C . LEU C 1 50 ? 42.247 38.859 30.282 1.00 9.69 40 LEU C C 1
ATOM 2595 O O . LEU C 1 50 ? 42.053 38.383 31.397 1.00 9.70 40 LEU C O 1
ATOM 2600 N N . ALA C 1 51 ? 42.232 40.167 30.047 1.00 11.15 41 ALA C N 1
ATOM 2601 C CA . ALA C 1 51 ? 42.059 41.149 31.118 1.00 8.77 41 ALA C CA 1
ATOM 2602 C C . ALA C 1 51 ? 41.104 40.826 32.272 1.00 9.47 41 ALA C C 1
ATOM 2603 O O . ALA C 1 51 ? 41.522 40.808 33.428 1.00 8.98 41 ALA C O 1
ATOM 2605 N N . PRO C 1 52 ? 39.817 40.578 31.986 1.00 9.63 42 PRO C N 1
ATOM 2606 C CA . PRO C 1 52 ? 38.894 40.275 33.089 1.00 10.22 42 PRO C CA 1
ATOM 2607 C C . PRO C 1 52 ? 39.161 38.919 33.720 1.00 9.98 42 PRO C C 1
ATOM 2608 O O . PRO C 1 52 ? 38.769 38.662 34.858 1.00 8.59 42 PRO C O 1
ATOM 2612 N N . ASN C 1 53 ? 39.843 38.063 32.968 1.00 7.94 43 ASN C N 1
ATOM 2613 C CA . ASN C 1 53 ? 40.119 36.701 33.400 1.00 7.16 43 ASN C CA 1
ATOM 2614 C C . ASN C 1 53 ? 41.549 36.415 33.849 1.00 7.90 43 ASN C C 1
ATOM 2615 O O . ASN C 1 53 ? 41.972 35.260 33.863 1.00 6.81 43 ASN C O 1
ATOM 2620 N N . ILE C 1 54 ? 42.291 37.448 34.238 1.00 8.37 44 ILE C N 1
ATOM 2621 C CA . ILE C 1 54 ? 43.673 37.242 34.660 1.00 10.31 44 ILE C CA 1
ATOM 2622 C C . ILE C 1 54 ? 43.842 36.735 36.087 1.00 11.10 44 ILE C C 1
ATOM 2623 O O . ILE C 1 54 ? 42.900 36.718 36.885 1.00 9.68 44 ILE C O 1
ATOM 2628 N N . ASN C 1 55 ? 45.061 36.305 36.388 1.00 12.03 45 ASN C N 1
ATOM 2629 C CA . ASN C 1 55 ? 45.412 35.836 37.719 1.00 12.03 45 ASN C CA 1
ATOM 2630 C C . ASN C 1 55 ? 46.665 36.598 38.129 1.00 12.13 45 ASN C C 1
ATOM 2631 O O . ASN C 1 55 ? 47.048 37.573 37.479 1.00 13.14 45 ASN C O 1
ATOM 2636 N N . LEU C 1 56 ? 47.301 36.140 39.200 1.00 13.47 46 LEU C N 1
ATOM 2637 C CA . LEU C 1 56 ? 48.510 36.766 39.729 1.00 15.05 46 LEU C CA 1
ATOM 2638 C C . LEU C 1 56 ? 49.641 36.905 38.708 1.00 15.86 46 LEU C C 1
ATOM 2639 O O . LEU C 1 56 ? 50.374 37.898 38.714 1.00 15.41 46 LEU C O 1
ATOM 2644 N N . HIS C 1 57 ? 49.770 35.916 37.830 1.00 15.59 47 HIS C N 1
ATOM 2645 C CA . HIS C 1 57 ? 50.835 35.892 36.826 1.00 17.44 47 HIS C CA 1
ATOM 2646 C C . HIS C 1 57 ? 50.475 36.551 35.497 1.00 16.30 47 HIS C C 1
ATOM 2647 O O . HIS C 1 57 ? 51.248 36.490 34.542 1.00 16.39 47 HIS C O 1
ATOM 2654 N N . HIS C 1 58 ? 49.309 37.183 35.441 1.00 17.20 48 HIS C N 1
ATOM 2655 C CA . HIS C 1 58 ? 48.845 37.841 34.227 1.00 16.97 48 HIS C CA 1
ATOM 2656 C C . HIS C 1 58 ? 48.508 36.834 33.129 1.00 16.14 48 HIS C C 1
ATOM 2657 O O . HIS C 1 58 ? 48.500 37.173 31.946 1.00 16.53 48 HIS C O 1
ATOM 2664 N N . THR C 1 59 ? 48.254 35.590 33.523 1.00 13.75 49 THR C N 1
ATOM 2665 C CA . THR C 1 59 ? 47.862 34.553 32.569 1.00 11.85 49 THR C CA 1
ATOM 2666 C C . THR C 1 59 ? 46.397 34.279 32.894 1.00 10.33 49 THR C C 1
ATOM 2667 O O . THR C 1 59 ? 45.868 34.844 33.849 1.00 9.31 49 THR C O 1
ATOM 2679 N N . PHE C 1 61 ? 43.174 32.873 34.493 1.00 5.75 51 PHE C N 1
ATOM 2680 C CA . PHE C 1 61 ? 42.757 32.253 35.742 1.00 6.80 51 PHE C CA 1
ATOM 2681 C C . PHE C 1 61 ? 42.135 30.886 35.486 1.00 6.06 51 PHE C C 1
ATOM 2682 O O . PHE C 1 61 ? 41.317 30.724 34.579 1.00 5.54 51 PHE C O 1
ATOM 2690 N N . ALA C 1 62 ? 42.518 29.917 36.312 1.00 6.70 52 ALA C N 1
ATOM 2691 C CA . ALA C 1 62 ? 42.024 28.546 36.200 1.00 7.31 52 ALA C CA 1
ATOM 2692 C C . ALA C 1 62 ? 40.499 28.455 36.163 1.00 8.09 52 ALA C C 1
ATOM 2693 O O . ALA C 1 62 ? 39.935 27.630 35.436 1.00 7.70 52 ALA C O 1
ATOM 2695 N N . GLY C 1 63 ? 39.834 29.291 36.954 1.00 6.27 53 GLY C N 1
ATOM 2696 C CA . GLY C 1 63 ? 38.384 29.274 36.980 1.00 6.07 53 GLY C CA 1
ATOM 2697 C C . GLY C 1 63 ? 37.779 29.788 35.690 1.00 5.51 53 GLY C C 1
ATOM 2698 O O . GLY C 1 63 ? 36.733 29.310 35.245 1.00 7.12 53 GLY C O 1
ATOM 2699 N N . SER C 1 64 ? 38.434 30.773 35.081 1.00 4.33 54 SER C N 1
ATOM 2700 C CA . SER C 1 64 ? 37.945 31.331 33.830 1.00 5.59 54 SER C CA 1
ATOM 2701 C C . SER C 1 64 ? 38.144 30.316 32.708 1.00 5.65 54 SER C C 1
ATOM 2702 O O . SER C 1 64 ? 37.275 30.149 31.852 1.00 7.20 54 SER C O 1
ATOM 2705 N N . ILE C 1 65 ? 39.285 29.632 32.727 1.00 5.71 55 ILE C N 1
ATOM 2706 C CA . ILE C 1 65 ? 39.579 28.623 31.717 1.00 5.53 55 ILE C CA 1
ATOM 2707 C C . ILE C 1 65 ? 38.470 27.568 31.747 1.00 6.26 55 ILE C C 1
ATOM 2708 O O . ILE C 1 65 ? 37.924 27.197 30.708 1.00 6.82 55 ILE C O 1
ATOM 2713 N N . TYR C 1 66 ? 38.115 27.110 32.941 1.00 5.91 56 TYR C N 1
ATOM 2714 C CA . TYR C 1 66 ? 37.064 26.111 33.062 1.00 5.54 56 TYR C CA 1
ATOM 2715 C C . TYR C 1 66 ? 35.707 26.645 32.625 1.00 4.69 56 TYR C C 1
ATOM 2716 O O . TYR C 1 66 ? 34.971 25.987 31.896 1.00 4.78 56 TYR C O 1
ATOM 2725 N N . THR C 1 67 ? 35.375 27.845 33.076 1.00 4.78 57 THR C N 1
ATOM 2726 C CA . THR C 1 67 ? 34.088 28.431 32.752 1.00 6.01 57 THR C CA 1
ATOM 2727 C C . THR C 1 67 ? 33.883 28.637 31.256 1.00 5.64 57 THR C C 1
ATOM 2728 O O . THR C 1 67 ? 32.816 28.330 30.731 1.00 7.02 57 THR C O 1
ATOM 2732 N N . ILE C 1 68 ? 34.900 29.138 30.560 1.00 6.87 58 ILE C N 1
ATOM 2733 C CA . ILE C 1 68 ? 34.761 29.347 29.128 1.00 7.21 58 ILE C CA 1
ATOM 2734 C C . ILE C 1 68 ? 34.579 28.012 28.417 1.00 8.18 58 ILE C C 1
ATOM 2735 O O . ILE C 1 68 ? 33.790 27.905 27.475 1.00 7.13 58 ILE C O 1
ATOM 2748 N N . THR C 1 70 ? 33.286 25.160 29.728 1.00 5.74 60 THR C N 1
ATOM 2749 C CA . THR C 1 70 ? 31.972 24.592 29.974 1.00 7.40 60 THR C CA 1
ATOM 2750 C C . THR C 1 70 ? 30.884 25.372 29.223 1.00 7.85 60 THR C C 1
ATOM 2751 O O . THR C 1 70 ? 29.938 24.771 28.719 1.00 8.78 60 THR C O 1
ATOM 2755 N N . LEU C 1 71 ? 31.012 26.694 29.129 1.00 6.44 61 LEU C N 1
ATOM 2756 C CA . LEU C 1 71 ? 30.014 27.469 28.393 1.00 8.71 61 LEU C CA 1
ATOM 2757 C C . LEU C 1 71 ? 30.063 27.080 26.913 1.00 7.98 61 LEU C C 1
ATOM 2758 O O . LEU C 1 71 ? 29.039 27.075 26.228 1.00 8.19 61 LEU C O 1
ATOM 2763 N N . THR C 1 72 ? 31.256 26.743 26.427 1.00 7.32 62 THR C N 1
ATOM 2764 C CA . THR C 1 72 ? 31.425 26.338 25.036 1.00 7.17 62 THR C CA 1
ATOM 2765 C C . THR C 1 72 ? 30.712 25.010 24.780 1.00 7.35 62 THR C C 1
ATOM 2766 O O . THR C 1 72 ? 30.043 24.850 23.758 1.00 6.95 62 THR C O 1
ATOM 2770 N N . GLY C 1 73 ? 30.844 24.067 25.710 1.00 7.67 63 GLY C N 1
ATOM 2771 C CA . GLY C 1 73 ? 30.169 22.790 25.557 1.00 7.25 63 GLY C CA 1
ATOM 2772 C C . GLY C 1 73 ? 28.672 23.032 25.612 1.00 7.13 63 GLY C C 1
ATOM 2773 O O . GLY C 1 73 ? 27.909 22.576 24.754 1.00 6.13 63 GLY C O 1
ATOM 2774 N N . TRP C 1 74 ? 28.249 23.765 26.634 1.00 7.32 64 TRP C N 1
ATOM 2775 C CA . TRP C 1 74 ? 26.842 24.100 26.810 1.00 8.15 64 TRP C CA 1
ATOM 2776 C C . TRP C 1 74 ? 26.321 24.746 25.522 1.00 9.44 64 TRP C C 1
ATOM 2777 O O . TRP C 1 74 ? 25.260 24.374 25.010 1.00 9.38 64 TRP C O 1
ATOM 2788 N N . GLY C 1 75 ? 27.085 25.703 25.002 1.00 8.03 65 GLY C N 1
ATOM 2789 C CA . GLY C 1 75 ? 26.702 26.395 23.784 1.00 8.88 65 GLY C CA 1
ATOM 2790 C C . GLY C 1 75 ? 26.464 25.476 22.603 1.00 8.01 65 GLY C C 1
ATOM 2791 O O . GLY C 1 75 ? 25.534 25.683 21.825 1.00 7.72 65 GLY C O 1
ATOM 2800 N N . VAL C 1 77 ? 25.511 22.327 22.737 1.00 8.38 67 VAL C N 1
ATOM 2801 C CA . VAL C 1 77 ? 24.265 21.600 22.943 1.00 8.04 67 VAL C CA 1
ATOM 2802 C C . VAL C 1 77 ? 23.102 22.535 22.603 1.00 9.89 67 VAL C C 1
ATOM 2803 O O . VAL C 1 77 ? 22.141 22.131 21.941 1.00 9.02 67 VAL C O 1
ATOM 2807 N N . TRP C 1 78 ? 23.207 23.789 23.039 1.00 7.81 68 TRP C N 1
ATOM 2808 C CA . TRP C 1 78 ? 22.176 24.794 22.786 1.00 8.97 68 TRP C CA 1
ATOM 2809 C C . TRP C 1 78 ? 21.950 24.975 21.287 1.00 9.35 68 TRP C C 1
ATOM 2810 O O . TRP C 1 78 ? 20.807 25.044 20.825 1.00 10.49 68 TRP C O 1
ATOM 2821 N N . LEU C 1 79 ? 23.042 25.064 20.533 1.00 8.81 69 LEU C N 1
ATOM 2822 C CA . LEU C 1 79 ? 22.957 25.230 19.084 1.00 9.77 69 LEU C CA 1
ATOM 2823 C C . LEU C 1 79 ? 22.294 24.023 18.436 1.00 9.57 69 LEU C C 1
ATOM 2824 O O . LEU C 1 79 ? 21.453 24.172 17.551 1.00 10.03 69 LEU C O 1
ATOM 2829 N N . GLN C 1 80 ? 22.676 22.825 18.867 1.00 10.26 70 GLN C N 1
ATOM 2830 C CA . GLN C 1 80 ? 22.087 21.624 18.297 1.00 11.44 70 GLN C CA 1
ATOM 2831 C C . GLN C 1 80 ? 20.590 21.590 18.602 1.00 12.58 70 GLN C C 1
ATOM 2832 O O . GLN C 1 80 ? 19.793 21.155 17.772 1.00 12.39 70 GLN C O 1
ATOM 2838 N N . GLN C 1 81 ? 20.204 22.058 19.786 1.00 11.58 71 GLN C N 1
ATOM 2839 C CA . GLN C 1 81 ? 18.788 22.084 20.139 1.00 12.39 71 GLN C CA 1
ATOM 2840 C C . GLN C 1 81 ? 18.026 23.053 19.236 1.00 12.88 71 GLN C C 1
ATOM 2841 O O . GLN C 1 81 ? 16.928 22.742 18.767 1.00 13.51 71 GLN C O 1
ATOM 2847 N N . GLN C 1 82 ? 18.606 24.222 18.982 1.00 11.78 72 GLN C N 1
ATOM 2848 C CA . GLN C 1 82 ? 17.948 25.208 18.128 1.00 12.90 72 GLN C CA 1
ATOM 2849 C C . GLN C 1 82 ? 17.792 24.667 16.709 1.00 13.11 72 GLN C C 1
ATOM 2850 O O . GLN C 1 82 ? 16.740 24.824 16.082 1.00 13.71 72 GLN C O 1
ATOM 2856 N N . LEU C 1 83 ? 18.839 24.018 16.208 1.00 12.98 73 LEU C N 1
ATOM 2857 C CA . LEU C 1 83 ? 18.816 23.453 14.860 1.00 11.14 73 LEU C CA 1
ATOM 2858 C C . LEU C 1 83 ? 17.768 22.356 14.685 1.00 12.61 73 LEU C C 1
ATOM 2859 O O . LEU C 1 83 ? 17.183 22.215 13.609 1.00 11.61 73 LEU C O 1
ATOM 2864 N N . LEU C 1 84 ? 17.534 21.581 15.740 1.00 11.74 74 LEU C N 1
ATOM 2865 C CA . LEU C 1 84 ? 16.563 20.494 15.686 1.00 14.11 74 LEU C CA 1
ATOM 2866 C C . LEU C 1 84 ? 15.177 20.949 16.135 1.00 14.49 74 LEU C C 1
ATOM 2867 O O . LEU C 1 84 ? 14.224 20.167 16.134 1.00 17.09 74 LEU C O 1
ATOM 2872 N N . ASN C 1 85 ? 15.076 22.216 16.519 1.00 14.06 75 ASN C N 1
ATOM 2873 C CA . ASN C 1 85 ? 13.819 22.788 16.979 1.00 15.00 75 ASN C CA 1
ATOM 2874 C C . ASN C 1 85 ? 13.242 22.042 18.176 1.00 15.09 75 ASN C C 1
ATOM 2875 O O . ASN C 1 85 ? 12.054 21.709 18.216 1.00 15.26 75 ASN C O 1
ATOM 2880 N N . VAL C 1 86 ? 14.105 21.773 19.147 1.00 15.28 76 VAL C N 1
ATOM 2881 C CA . VAL C 1 86 ? 13.703 21.096 20.369 1.00 16.71 76 VAL C CA 1
ATOM 2882 C C . VAL C 1 86 ? 14.161 21.964 21.532 1.00 18.38 76 VAL C C 1
ATOM 2883 O O . VAL C 1 86 ? 15.048 22.804 21.379 1.00 17.40 76 VAL C O 1
ATOM 2887 N N . ASP C 1 87 ? 13.541 21.787 22.692 1.00 19.99 77 ASP C N 1
ATOM 2888 C CA . ASP C 1 87 ? 13.918 22.588 23.843 1.00 20.62 77 ASP C CA 1
ATOM 2889 C C . ASP C 1 87 ? 14.246 21.686 25.020 1.00 19.71 77 ASP C C 1
ATOM 2890 O O . ASP C 1 87 ? 13.711 20.587 25.142 1.00 19.61 77 ASP C O 1
ATOM 2895 N N . GLY C 1 88 ? 15.144 22.154 25.876 1.00 17.14 78 GLY C N 1
ATOM 2896 C CA . GLY C 1 88 ? 15.524 21.374 27.035 1.00 16.40 78 GLY C CA 1
ATOM 2897 C C . GLY C 1 88 ? 16.520 22.122 27.892 1.00 16.12 78 GLY C C 1
ATOM 2898 O O . GLY C 1 88 ? 17.347 22.879 27.384 1.00 16.12 78 GLY C O 1
ATOM 2899 N N . ASP C 1 89 ? 16.429 21.919 29.200 1.00 15.33 79 ASP C N 1
ATOM 2900 C CA . ASP C 1 89 ? 17.339 22.562 30.140 1.00 15.71 79 ASP C CA 1
ATOM 2901 C C . ASP C 1 89 ? 18.641 21.775 30.154 1.00 15.30 79 ASP C C 1
ATOM 2902 O O . ASP C 1 89 ? 18.671 20.614 30.563 1.00 16.02 79 ASP C O 1
ATOM 2907 N N . ILE C 1 90 ? 19.711 22.420 29.695 1.00 14.09 80 ILE C N 1
ATOM 2908 C CA . ILE C 1 90 ? 21.034 21.805 29.619 1.00 12.66 80 ILE C CA 1
ATOM 2909 C C . ILE C 1 90 ? 21.777 21.944 30.940 1.00 13.38 80 ILE C C 1
ATOM 2910 O O . ILE C 1 90 ? 22.043 23.053 31.398 1.00 13.22 80 ILE C O 1
ATOM 2915 N N . VAL C 1 91 ? 22.121 20.815 31.544 1.00 11.81 81 VAL C N 1
ATOM 2916 C CA . VAL C 1 91 ? 22.821 20.831 32.815 1.00 13.10 81 VAL C CA 1
ATOM 2917 C C . VAL C 1 91 ? 24.057 19.949 32.773 1.00 12.33 81 VAL C C 1
ATOM 2918 O O . VAL C 1 91 ? 24.003 18.808 32.313 1.00 13.44 81 VAL C O 1
ATOM 2922 N N . LEU C 1 92 ? 25.178 20.487 33.240 1.00 11.22 82 LEU C N 1
ATOM 2923 C CA . LEU C 1 92 ? 26.420 19.723 33.273 1.00 8.28 82 LEU C CA 1
ATOM 2924 C C . LEU C 1 92 ? 26.363 18.809 34.491 1.00 8.54 82 LEU C C 1
ATOM 2925 O O . LEU C 1 92 ? 26.136 19.270 35.612 1.00 7.73 82 LEU C O 1
ATOM 2930 N N . ALA C 1 93 ? 26.558 17.514 34.265 1.00 6.02 83 ALA C N 1
ATOM 2931 C CA . ALA C 1 93 ? 26.507 16.531 35.344 1.00 8.92 83 ALA C CA 1
ATOM 2932 C C . ALA C 1 93 ? 27.875 16.276 35.958 1.00 9.45 83 ALA C C 1
ATOM 2933 O O . ALA C 1 93 ? 28.011 16.182 37.175 1.00 8.31 83 ALA C O 1
ATOM 2935 N N . ASP C 1 94 ? 28.885 16.137 35.109 1.00 8.73 84 ASP C N 1
ATOM 2936 C CA . ASP C 1 94 ? 30.234 15.905 35.592 1.00 10.52 84 ASP C CA 1
ATOM 2937 C C . ASP C 1 94 ? 31.244 16.316 34.543 1.00 8.71 84 ASP C C 1
ATOM 2938 O O . ASP C 1 94 ? 30.989 16.232 33.339 1.00 9.09 84 ASP C O 1
ATOM 2943 N N . ALA C 1 95 ? 32.398 16.765 35.010 1.00 7.08 85 ALA C N 1
ATOM 2944 C CA . ALA C 1 95 ? 33.435 17.201 34.103 1.00 5.33 85 ALA C CA 1
ATOM 2945 C C . ALA C 1 95 ? 34.824 16.937 34.660 1.00 7.69 85 ALA C C 1
ATOM 2946 O O . ALA C 1 95 ? 35.020 16.806 35.871 1.00 7.38 85 ALA C O 1
ATOM 2948 N N . HIS C 1 96 ? 35.784 16.853 33.750 1.00 7.75 86 HIS C N 1
ATOM 2949 C CA . HIS C 1 96 ? 37.177 16.642 34.102 1.00 8.06 86 HIS C CA 1
ATOM 2950 C C . HIS C 1 96 ? 37.958 17.668 33.304 1.00 6.50 86 HIS C C 1
ATOM 2951 O O . HIS C 1 96 ? 37.693 17.874 32.122 1.00 8.83 86 HIS C O 1
ATOM 2958 N N . ILE C 1 97 ? 38.910 18.329 33.946 1.00 5.90 87 ILE C N 1
ATOM 2959 C CA . ILE C 1 97 ? 39.711 19.304 33.234 1.00 5.81 87 ILE C CA 1
ATOM 2960 C C . ILE C 1 97 ? 41.177 19.111 33.568 1.00 7.84 87 ILE C C 1
ATOM 2961 O O . ILE C 1 97 ? 41.536 18.791 34.703 1.00 5.86 87 ILE C O 1
ATOM 2966 N N . ARG C 1 98 ? 42.012 19.270 32.548 1.00 7.80 88 ARG C N 1
ATOM 2967 C CA . ARG C 1 98 ? 43.451 19.142 32.697 1.00 9.76 88 ARG C CA 1
ATOM 2968 C C . ARG C 1 98 ? 44.090 20.417 32.187 1.00 7.58 88 ARG C C 1
ATOM 2969 O O . ARG C 1 98 ? 43.836 20.845 31.059 1.00 9.67 88 ARG C O 1
ATOM 2977 N N . TYR C 1 99 ? 44.902 21.031 33.040 1.00 7.83 89 TYR C N 1
ATOM 2978 C CA . TYR C 1 99 ? 45.610 22.258 32.699 1.00 8.07 89 TYR C CA 1
ATOM 2979 C C . TYR C 1 99 ? 47.020 21.873 32.268 1.00 7.25 89 TYR C C 1
ATOM 2980 O O . TYR C 1 99 ? 47.829 21.427 33.086 1.00 11.12 89 TYR C O 1
ATOM 2989 N N . LEU C 1 100 ? 47.307 22.063 30.985 1.00 8.57 90 LEU C N 1
ATOM 2990 C CA . LEU C 1 100 ? 48.594 21.689 30.401 1.00 9.74 90 LEU C CA 1
ATOM 2991 C C . LEU C 1 100 ? 49.656 22.782 30.322 1.00 9.69 90 LEU C C 1
ATOM 2992 O O . LEU C 1 100 ? 50.849 22.498 30.436 1.00 11.79 90 LEU C O 1
ATOM 2997 N N . ALA C 1 101 ? 49.225 24.021 30.105 1.00 9.36 91 ALA C N 1
ATOM 2998 C CA . ALA C 1 101 ? 50.148 25.147 30.014 1.00 10.87 91 ALA C CA 1
ATOM 2999 C C . ALA C 1 101 ? 49.411 26.453 30.286 1.00 11.55 91 ALA C C 1
ATOM 3000 O O . ALA C 1 101 ? 48.196 26.541 30.122 1.00 10.31 91 ALA C O 1
ATOM 3002 N N . PRO C 1 102 ? 50.141 27.489 30.718 1.00 11.80 92 PRO C N 1
ATOM 3003 C CA . PRO C 1 102 ? 49.513 28.784 30.998 1.00 13.02 92 PRO C CA 1
ATOM 3004 C C . PRO C 1 102 ? 48.939 29.422 29.728 1.00 12.74 92 PRO C C 1
ATOM 3005 O O . PRO C 1 102 ? 49.484 29.251 28.635 1.00 13.63 92 PRO C O 1
ATOM 3009 N N . VAL C 1 103 ? 47.832 30.146 29.879 1.00 10.92 93 VAL C N 1
ATOM 3010 C CA . VAL C 1 103 ? 47.187 30.826 28.757 1.00 10.74 93 VAL C CA 1
ATOM 3011 C C . VAL C 1 103 ? 47.640 32.285 28.827 1.00 11.37 93 VAL C C 1
ATOM 3012 O O . VAL C 1 103 ? 47.224 33.031 29.712 1.00 9.93 93 VAL C O 1
ATOM 3016 N N . THR C 1 104 ? 48.492 32.684 27.886 1.00 12.22 94 THR C N 1
ATOM 3017 C CA . THR C 1 104 ? 49.051 34.034 27.872 1.00 14.72 94 THR C CA 1
ATOM 3018 C C . THR C 1 104 ? 48.315 35.122 27.093 1.00 14.66 94 THR C C 1
ATOM 3019 O O . THR C 1 104 ? 48.714 36.288 27.131 1.00 14.97 94 THR C O 1
ATOM 3023 N N . SER C 1 105 ? 47.250 34.747 26.393 1.00 15.07 95 SER C N 1
ATOM 3024 C CA . SER C 1 105 ? 46.452 35.698 25.624 1.00 15.43 95 SER C CA 1
ATOM 3025 C C . SER C 1 105 ? 45.097 35.082 25.306 1.00 15.91 95 SER C C 1
ATOM 3026 O O . SER C 1 105 ? 44.836 33.936 25.664 1.00 16.61 95 SER C O 1
ATOM 3029 N N . ALA C 1 106 ? 44.241 35.851 24.636 1.00 15.38 96 ALA C N 1
ATOM 3030 C CA . ALA C 1 106 ? 42.910 35.382 24.261 1.00 13.53 96 ALA C CA 1
ATOM 3031 C C . ALA C 1 106 ? 43.035 34.005 23.618 1.00 12.79 96 ALA C C 1
ATOM 3032 O O . ALA C 1 106 ? 43.693 33.846 22.592 1.00 11.83 96 ALA C O 1
ATOM 3034 N N . PRO C 1 107 ? 42.399 32.992 24.219 1.00 11.47 97 PRO C N 1
ATOM 3035 C CA . PRO C 1 107 ? 42.462 31.628 23.687 1.00 11.00 97 PRO C CA 1
ATOM 3036 C C . PRO C 1 107 ? 41.403 31.295 22.646 1.00 11.05 97 PRO C C 1
ATOM 3037 O O . PRO C 1 107 ? 40.490 32.075 22.376 1.00 10.19 97 PRO C O 1
ATOM 3041 N N . GLU C 1 108 ? 41.548 30.113 22.061 1.00 11.51 98 GLU C N 1
ATOM 3042 C CA . GLU C 1 108 ? 40.594 29.613 21.087 1.00 12.35 98 GLU C CA 1
ATOM 3043 C C . GLU C 1 108 ? 40.053 28.342 21.727 1.00 10.75 98 GLU C C 1
ATOM 3044 O O . GLU C 1 108 ? 40.803 27.393 21.963 1.00 11.44 98 GLU C O 1
ATOM 3050 N N . VAL C 1 109 ? 38.760 28.341 22.035 1.00 9.55 99 VAL C N 1
ATOM 3051 C CA . VAL C 1 109 ? 38.120 27.190 22.672 1.00 9.22 99 VAL C CA 1
ATOM 3052 C C . VAL C 1 109 ? 37.244 26.488 21.642 1.00 9.25 99 VAL C C 1
ATOM 3053 O O . VAL C 1 109 ? 36.311 27.076 21.104 1.00 9.64 99 VAL C O 1
ATOM 3057 N N . LYS C 1 110 ? 37.542 25.220 21.383 1.00 9.16 100 LYS C N 1
ATOM 3058 C CA . LYS C 1 110 ? 36.819 24.470 20.369 1.00 9.31 100 LYS C CA 1
ATOM 3059 C C . LYS C 1 110 ? 36.129 23.201 20.860 1.00 8.56 100 LYS C C 1
ATOM 3060 O O . LYS C 1 110 ? 36.640 22.492 21.727 1.00 8.79 100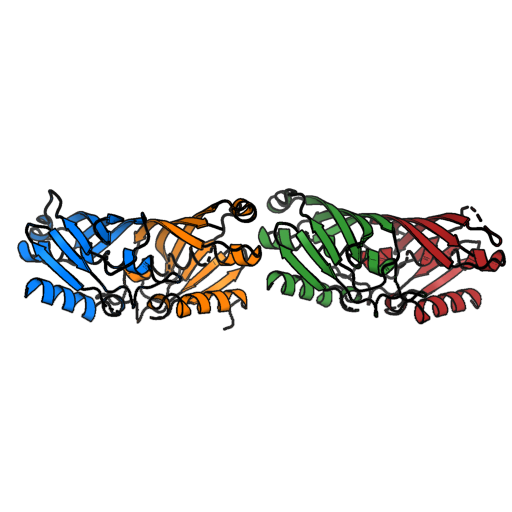 LYS C O 1
ATOM 3066 N N . VAL C 1 111 ? 34.952 22.928 20.305 1.00 9.35 101 VAL C N 1
ATOM 3067 C CA . VAL C 1 111 ? 34.201 21.726 20.652 1.00 8.62 101 VAL C CA 1
ATOM 3068 C C . VAL C 1 111 ? 33.548 21.190 19.380 1.00 11.05 101 VAL C C 1
ATOM 3069 O O . VAL C 1 111 ? 33.056 21.955 18.552 1.00 10.12 101 VAL C O 1
ATOM 3073 N N . ARG C 1 112 ? 33.572 19.873 19.224 1.00 12.72 102 ARG C N 1
ATOM 3074 C CA . ARG C 1 112 ? 32.982 19.227 18.065 1.00 15.73 102 ARG C CA 1
ATOM 3075 C C . ARG C 1 112 ? 31.764 18.430 18.490 1.00 15.95 102 ARG C C 1
ATOM 3076 O O . ARG C 1 112 ? 31.721 17.882 19.592 1.00 16.29 102 ARG C O 1
ATOM 3084 N N . TRP C 1 113 ? 30.765 18.381 17.619 1.00 13.80 103 TRP C N 1
ATOM 3085 C CA . TRP C 1 113 ? 29.550 17.639 17.914 1.00 14.50 103 TRP C CA 1
ATOM 3086 C C . TRP C 1 113 ? 29.793 16.166 17.595 1.00 14.81 103 TRP C C 1
ATOM 3087 O O . TRP C 1 113 ? 30.096 15.818 16.453 1.00 15.68 103 TRP C O 1
ATOM 3098 N N . PRO C 1 114 ? 29.679 15.283 18.601 1.00 15.12 104 PRO C N 1
ATOM 3099 C CA . PRO C 1 114 ? 29.895 13.844 18.405 1.00 17.04 104 PRO C CA 1
ATOM 3100 C C . PRO C 1 114 ? 28.755 13.160 17.655 1.00 19.58 104 PRO C C 1
ATOM 3101 O O . PRO C 1 114 ? 28.657 11.930 17.630 1.00 19.55 104 PRO C O 1
ATOM 3105 N N . ASP C 1 115 ? 27.907 13.975 17.039 1.00 21.66 105 ASP C N 1
ATOM 3106 C CA . ASP C 1 115 ? 26.763 13.489 16.282 1.00 26.75 105 ASP C CA 1
ATOM 3107 C C . ASP C 1 115 ? 25.838 12.695 17.194 1.00 27.32 105 ASP C C 1
ATOM 3108 O O . ASP C 1 115 ? 25.163 11.767 16.754 1.00 29.67 105 ASP C O 1
ATOM 3113 N N . THR C 1 116 ? 25.821 13.060 18.472 1.00 28.63 106 THR C N 1
ATOM 3114 C CA . THR C 1 116 ? 24.968 12.383 19.438 1.00 29.42 106 THR C CA 1
ATOM 3115 C C . THR C 1 116 ? 23.514 12.673 19.088 1.00 29.18 106 THR C C 1
ATOM 3116 O O . THR C 1 116 ? 23.186 13.756 18.608 1.00 29.83 106 THR C O 1
ATOM 3120 N N . ASN C 1 117 ? 22.646 11.699 19.330 1.00 28.93 107 ASN C N 1
ATOM 3121 C CA . ASN C 1 117 ? 21.230 11.848 19.026 1.00 28.92 107 ASN C CA 1
ATOM 3122 C C . ASN C 1 117 ? 20.477 12.645 20.089 1.00 27.14 107 ASN C C 1
ATOM 3123 O O . ASN C 1 117 ? 20.557 12.338 21.275 1.00 27.92 107 ASN C O 1
ATOM 3128 N N . LEU C 1 118 ? 19.752 13.671 19.655 1.00 25.48 108 LEU C N 1
ATOM 3129 C CA . LEU C 1 118 ? 18.965 14.489 20.567 1.00 23.25 108 LEU C CA 1
ATOM 3130 C C . LEU C 1 118 ? 17.498 14.090 20.458 1.00 21.46 108 LEU C C 1
ATOM 3131 O O . LEU C 1 118 ? 16.614 14.770 20.982 1.00 20.60 108 LEU C O 1
ATOM 3136 N N . SER C 1 119 ? 17.252 12.974 19.779 1.00 19.17 109 SER C N 1
ATOM 3137 C CA . SER C 1 119 ? 15.900 12.464 19.590 1.00 18.43 109 SER C CA 1
ATOM 3138 C C . SER C 1 119 ? 15.165 12.221 20.908 1.00 17.25 109 SER C C 1
ATOM 3139 O O . SER C 1 119 ? 13.944 12.359 20.972 1.00 15.94 109 SER C O 1
ATOM 3142 N N . PRO C 1 120 ? 15.891 11.853 21.980 1.00 15.08 110 PRO C N 1
ATOM 3143 C CA . PRO C 1 120 ? 15.183 11.626 23.243 1.00 14.50 110 PRO C CA 1
ATOM 3144 C C . PRO C 1 120 ? 14.313 12.821 23.648 1.00 14.45 110 PRO C C 1
ATOM 3145 O O . PRO C 1 120 ? 13.215 12.639 24.165 1.00 13.59 110 PRO C O 1
ATOM 3149 N N . LEU C 1 121 ? 14.800 14.039 23.411 1.00 14.96 111 LEU C N 1
ATOM 3150 C CA . LEU C 1 121 ? 14.032 15.231 23.757 1.00 15.29 111 LEU C CA 1
ATOM 3151 C C . LEU C 1 121 ? 12.717 15.282 22.990 1.00 15.79 111 LEU C C 1
ATOM 3152 O O . LEU C 1 121 ? 11.703 15.748 23.511 1.00 14.54 111 LEU C O 1
ATOM 3157 N N . GLN C 1 122 ? 12.741 14.800 21.752 1.00 16.05 112 GLN C N 1
ATOM 3158 C CA . GLN C 1 122 ? 11.547 14.781 20.916 1.00 17.42 112 GLN C CA 1
ATOM 3159 C C . GLN C 1 122 ? 10.519 13.822 21.511 1.00 16.56 112 GLN C C 1
ATOM 3160 O O . GLN C 1 122 ? 9.321 13.958 21.270 1.00 18.62 112 GLN C O 1
ATOM 3166 N N . ARG C 1 123 ? 10.995 12.861 22.299 1.00 15.16 113 ARG C N 1
ATOM 3167 C CA . ARG C 1 123 ? 10.113 11.899 22.945 1.00 14.14 113 ARG C CA 1
ATOM 3168 C C . ARG C 1 123 ? 9.850 12.280 24.399 1.00 14.14 113 ARG C C 1
ATOM 3169 O O . ARG C 1 123 ? 9.374 11.461 25.185 1.00 12.85 113 ARG C O 1
ATOM 3177 N N . GLY C 1 124 ? 10.163 13.525 24.752 1.00 11.66 114 GLY C N 1
ATOM 3178 C CA . GLY C 1 124 ? 9.950 13.991 26.113 1.00 13.04 114 GLY C CA 1
ATOM 3179 C C . GLY C 1 124 ? 10.822 13.280 27.132 1.00 12.18 114 GLY C C 1
ATOM 3180 O O . GLY C 1 124 ? 10.431 13.117 28.289 1.00 12.67 114 GLY C O 1
ATOM 3181 N N . ARG C 1 125 ? 12.012 12.870 26.699 1.00 12.01 115 ARG C N 1
ATOM 3182 C CA . ARG C 1 125 ? 12.962 12.159 27.548 1.00 11.63 115 ARG C CA 1
ATOM 3183 C C . ARG C 1 125 ? 14.278 12.932 27.680 1.00 11.23 115 ARG C C 1
ATOM 3184 O O . ARG C 1 125 ? 14.585 13.791 26.853 1.00 9.96 115 ARG C O 1
ATOM 3192 N N . LYS C 1 126 ? 15.053 12.626 28.718 1.00 11.54 116 LYS C N 1
ATOM 3193 C CA . LYS C 1 126 ? 16.341 13.289 28.916 1.00 11.34 116 LYS C CA 1
ATOM 3194 C C . LYS C 1 126 ? 17.347 12.764 27.899 1.00 12.50 116 LYS C C 1
ATOM 3195 O O . LYS C 1 126 ? 17.354 11.576 27.574 1.00 12.24 116 LYS C O 1
ATOM 3201 N N . ALA C 1 127 ? 18.197 13.658 27.403 1.00 12.64 117 ALA C N 1
ATOM 3202 C CA . ALA C 1 127 ? 19.209 13.294 26.418 1.00 14.29 117 ALA C CA 1
ATOM 3203 C C . ALA C 1 127 ? 20.604 13.624 26.932 1.00 15.17 117 ALA C C 1
ATOM 3204 O O . ALA C 1 127 ? 20.909 14.783 27.216 1.00 18.58 117 ALA C O 1
ATOM 3206 N N . LYS C 1 128 ? 21.447 12.603 27.046 1.00 13.48 118 LYS C N 1
ATOM 3207 C CA . LYS C 1 128 ? 22.807 12.788 27.525 1.00 15.24 118 LYS C CA 1
ATOM 3208 C C . LYS C 1 128 ? 23.763 12.982 26.360 1.00 15.10 118 LYS C C 1
ATOM 3209 O O . LYS C 1 128 ? 23.586 12.400 25.288 1.00 14.71 118 LYS C O 1
ATOM 3215 N N . VAL C 1 129 ? 24.777 13.808 26.574 1.00 11.95 119 VAL C N 1
ATOM 3216 C CA . VAL C 1 129 ? 25.766 14.068 25.543 1.00 12.81 119 VAL C CA 1
ATOM 3217 C C . VAL C 1 129 ? 27.127 14.263 26.196 1.00 11.66 119 VAL C C 1
ATOM 3218 O O . VAL C 1 129 ? 27.279 15.067 27.117 1.00 10.49 119 VAL C O 1
ATOM 3222 N N . LYS C 1 130 ? 28.100 13.492 25.724 1.00 10.77 120 LYS C N 1
ATOM 3223 C CA . LYS C 1 130 ? 29.465 13.552 26.221 1.00 11.74 120 LYS C CA 1
ATOM 3224 C C . LYS C 1 130 ? 30.242 14.422 25.250 1.00 10.26 120 LYS C C 1
ATOM 3225 O O . LYS C 1 130 ? 30.353 14.091 24.067 1.00 10.07 120 LYS C O 1
ATOM 3231 N N . LEU C 1 131 ? 30.776 15.535 25.743 1.00 7.63 121 LEU C N 1
ATOM 3232 C CA . LEU C 1 131 ? 31.529 16.441 24.893 1.00 6.15 121 LEU C CA 1
ATOM 3233 C C . LEU C 1 131 ? 32.971 16.608 25.339 1.00 6.45 121 LEU C C 1
ATOM 3234 O O . LEU C 1 131 ? 33.293 16.453 26.512 1.00 6.51 121 LEU C O 1
ATOM 3239 N N . GLU C 1 132 ? 33.835 16.906 24.377 1.00 5.96 122 GLU C N 1
ATOM 3240 C CA . GLU C 1 132 ? 35.238 17.157 24.649 1.00 6.59 122 GLU C CA 1
ATOM 3241 C C . GLU C 1 132 ? 35.432 18.595 24.197 1.00 8.64 122 GLU C C 1
ATOM 3242 O O . GLU C 1 132 ? 34.915 18.996 23.153 1.00 10.37 122 GLU C O 1
ATOM 3248 N N . VAL C 1 133 ? 36.156 19.368 24.994 1.00 9.24 123 VAL C N 1
ATOM 3249 C CA . VAL C 1 133 ? 36.437 20.757 24.672 1.00 7.65 123 VAL C CA 1
ATOM 3250 C C . VAL C 1 133 ? 37.934 20.955 24.868 1.00 7.33 123 VAL C C 1
ATOM 3251 O O . VAL C 1 133 ? 38.500 20.461 25.838 1.00 8.76 123 VAL C O 1
ATOM 3255 N N . GLN C 1 134 ? 38.586 21.641 23.934 1.00 7.74 124 GLN C N 1
ATOM 3256 C CA . GLN C 1 134 ? 40.010 21.908 24.077 1.00 7.67 124 GLN C CA 1
ATOM 3257 C C . GLN C 1 134 ? 40.247 23.400 23.945 1.00 7.13 124 GLN C C 1
ATOM 3258 O O . GLN C 1 134 ? 39.540 24.094 23.209 1.00 8.82 124 GLN C O 1
ATOM 3264 N N . LEU C 1 135 ? 41.240 23.888 24.678 1.00 7.37 125 LEU C N 1
ATOM 3265 C CA . LEU C 1 135 ? 41.585 25.299 24.668 1.00 8.05 125 LEU C CA 1
ATOM 3266 C C . LEU C 1 135 ? 43.012 25.487 24.174 1.00 7.94 125 LEU C C 1
ATOM 3267 O O . LEU C 1 135 ? 43.944 24.880 24.697 1.00 7.18 125 LEU C O 1
ATOM 3272 N N . PHE C 1 136 ? 43.168 26.326 23.153 1.00 7.46 126 PHE C N 1
ATOM 3273 C CA . PHE C 1 136 ? 44.472 26.611 22.565 1.00 9.41 126 PHE C CA 1
ATOM 3274 C C . PHE C 1 136 ? 44.813 28.086 22.700 1.00 9.45 126 PHE C C 1
ATOM 3275 O O . PHE C 1 136 ? 43.928 28.925 22.846 1.00 10.38 126 PHE C O 1
ATOM 3283 N N . CYS C 1 137 ? 46.104 28.393 22.646 1.00 10.77 127 CYS C N 1
ATOM 3284 C CA . CYS C 1 137 ? 46.575 29.770 22.703 1.00 12.04 127 CYS C CA 1
ATOM 3285 C C . CYS C 1 137 ? 47.746 29.825 21.730 1.00 12.20 127 CYS C C 1
ATOM 3286 O O . CYS C 1 137 ? 48.715 29.086 21.882 1.00 13.19 127 CYS C O 1
ATOM 3289 N N . ASP C 1 138 ? 47.645 30.688 20.726 1.00 14.23 128 ASP C N 1
ATOM 3290 C CA . ASP C 1 138 ? 48.695 30.805 19.718 1.00 15.73 128 ASP C CA 1
ATOM 3291 C C . ASP C 1 138 ? 48.871 29.462 19.008 1.00 16.66 128 ASP C C 1
ATOM 3292 O O . ASP C 1 138 ? 49.966 29.128 18.553 1.00 16.91 128 ASP C O 1
ATOM 3297 N N . GLY C 1 139 ? 47.789 28.690 18.931 1.00 16.43 129 GLY C N 1
ATOM 3298 C CA . GLY C 1 139 ? 47.841 27.398 18.267 1.00 16.89 129 GLY C CA 1
ATOM 3299 C C . GLY C 1 139 ? 48.357 26.249 19.116 1.00 17.26 129 GLY C C 1
ATOM 3300 O O . GLY C 1 139 ? 48.393 25.109 18.653 1.00 19.08 129 GLY C O 1
ATOM 3301 N N . LYS C 1 140 ? 48.758 26.537 20.352 1.00 15.61 130 LYS C N 1
ATOM 3302 C CA . LYS C 1 140 ? 49.269 25.505 21.252 1.00 15.38 130 LYS C CA 1
ATOM 3303 C C . LYS C 1 140 ? 48.210 25.081 22.266 1.00 12.91 130 LYS C C 1
ATOM 3304 O O . LYS C 1 140 ? 47.547 25.924 22.869 1.00 12.58 130 LYS C O 1
ATOM 3310 N N . LEU C 1 141 ? 48.064 23.773 22.454 1.00 11.88 131 LEU C N 1
ATOM 3311 C CA . LEU C 1 141 ? 47.090 23.228 23.400 1.00 9.58 131 LEU C CA 1
ATOM 3312 C C . LEU C 1 141 ? 47.455 23.603 24.832 1.00 9.59 131 LEU C C 1
ATOM 3313 O O . LEU C 1 141 ? 48.568 23.331 25.283 1.00 9.97 131 LEU C O 1
ATOM 3318 N N . CYS C 1 142 ? 46.517 24.216 25.555 1.00 8.78 132 CYS C N 1
ATOM 3319 C CA . CYS C 1 142 ? 46.783 24.619 26.934 1.00 8.58 132 CYS C CA 1
ATOM 3320 C C . CYS C 1 142 ? 45.893 23.939 27.964 1.00 8.03 132 CYS C C 1
ATOM 3321 O O . CYS C 1 142 ? 46.248 23.866 29.139 1.00 8.76 132 CYS C O 1
ATOM 3324 N N . ALA C 1 143 ? 44.741 23.440 27.528 1.00 6.94 133 ALA C N 1
ATOM 3325 C CA . ALA C 1 143 ? 43.831 22.760 28.440 1.00 8.27 133 ALA C CA 1
ATOM 3326 C C . ALA C 1 143 ? 42.875 21.823 27.712 1.00 5.99 133 ALA C C 1
ATOM 3327 O O . ALA C 1 143 ? 42.524 22.043 26.554 1.00 7.66 133 ALA C O 1
ATOM 3329 N N . GLN C 1 144 ? 42.468 20.773 28.419 1.00 7.24 134 GLN C N 1
ATOM 3330 C CA . GLN C 1 144 ? 41.543 19.778 27.905 1.00 6.99 134 GLN C CA 1
ATOM 3331 C C . GLN C 1 144 ? 40.397 19.607 28.894 1.00 7.10 134 GLN C C 1
ATOM 3332 O O . GLN C 1 144 ? 40.605 19.526 30.110 1.00 8.26 134 GLN C O 1
ATOM 3338 N N . PHE C 1 145 ? 39.192 19.531 28.348 1.00 6.75 135 PHE C N 1
ATOM 3339 C CA . PHE C 1 145 ? 37.974 19.405 29.136 1.00 8.30 135 PHE C CA 1
ATOM 3340 C C . PHE C 1 145 ? 37.103 18.287 28.582 1.00 8.63 135 PHE C C 1
ATOM 3341 O O . PHE C 1 145 ? 37.048 18.065 27.374 1.00 9.35 135 PHE C O 1
ATOM 3349 N N . ASP C 1 146 ? 36.440 17.577 29.484 1.00 8.77 136 ASP C N 1
ATOM 3350 C CA . ASP C 1 146 ? 35.553 16.487 29.124 1.00 11.49 136 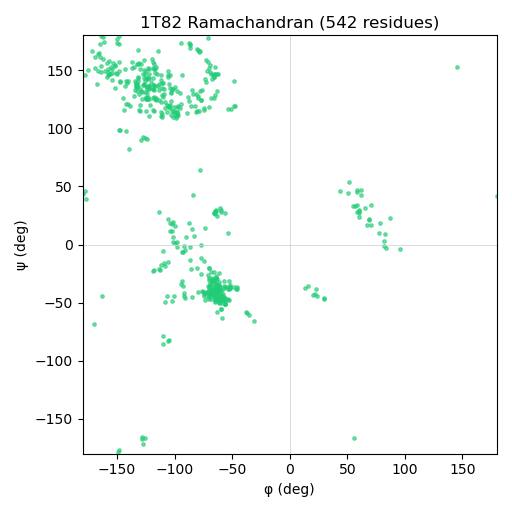ASP C CA 1
ATOM 3351 C C . ASP C 1 146 ? 34.323 16.726 29.991 1.00 10.25 136 ASP C C 1
ATOM 3352 O O . ASP C 1 146 ? 34.448 16.897 31.202 1.00 10.25 136 ASP C O 1
ATOM 3357 N N . GLY C 1 147 ? 33.141 16.767 29.384 1.00 7.16 137 GLY C N 1
ATOM 3358 C CA . GLY C 1 147 ? 31.947 17.007 30.172 1.00 9.99 137 GLY C CA 1
ATOM 3359 C C . GLY C 1 147 ? 30.730 16.225 29.731 1.00 8.95 137 GLY C C 1
ATOM 3360 O O . GLY C 1 147 ? 30.502 16.035 28.536 1.00 9.24 137 GLY C O 1
ATOM 3361 N N . LEU C 1 148 ? 29.955 15.752 30.701 1.00 10.04 138 LEU C N 1
ATOM 3362 C CA . LEU C 1 148 ? 28.735 15.013 30.403 1.00 9.02 138 LEU C CA 1
ATOM 3363 C C . LEU C 1 148 ? 27.585 15.975 30.628 1.00 10.08 138 LEU C C 1
ATOM 3364 O O . LEU C 1 148 ? 27.352 16.420 31.750 1.00 8.91 138 LEU C O 1
ATOM 3369 N N . TYR C 1 149 ? 26.879 16.310 29.557 1.00 9.56 139 TYR C N 1
ATOM 3370 C CA . TYR C 1 149 ? 25.753 17.220 29.663 1.00 10.20 139 TYR C CA 1
ATOM 3371 C C . TYR C 1 149 ? 24.447 16.464 29.538 1.00 11.68 139 TYR C C 1
ATOM 3372 O O . TYR C 1 149 ? 24.345 15.500 28.783 1.00 13.37 139 TYR C O 1
ATOM 3381 N N . VAL C 1 150 ? 23.448 16.899 30.291 1.00 11.52 140 VAL C N 1
ATOM 3382 C CA . VAL C 1 150 ? 22.146 16.261 30.232 1.00 12.92 140 VAL C CA 1
ATOM 3383 C C . VAL C 1 150 ? 21.105 17.322 29.908 1.00 13.18 140 VAL C C 1
ATOM 3384 O O . VAL C 1 150 ? 21.035 18.355 30.572 1.00 13.88 140 VAL C O 1
ATOM 3388 N N . SER C 1 151 ? 20.319 17.088 28.865 1.00 11.71 141 SER C N 1
ATOM 3389 C CA . SER C 1 151 ? 19.273 18.035 28.513 1.00 14.68 141 SER C CA 1
ATOM 3390 C C . SER C 1 151 ? 17.968 17.425 28.998 1.00 14.10 141 SER C C 1
ATOM 3391 O O . SER C 1 151 ? 17.624 16.297 28.632 1.00 13.33 141 SER C O 1
ATOM 3394 N N . VAL C 1 152 ? 17.256 18.173 29.832 1.00 13.96 142 VAL C N 1
ATOM 3395 C CA . VAL C 1 152 ? 15.999 17.715 30.413 1.00 13.52 142 VAL C CA 1
ATOM 3396 C C . VAL C 1 152 ? 14.801 18.465 29.841 1.00 14.01 142 VAL C C 1
ATOM 3397 O O . VAL C 1 152 ? 14.819 19.689 29.733 1.00 14.81 142 VAL C O 1
ATOM 3401 N N . PRO C 1 153 ? 13.738 17.735 29.465 1.00 15.01 143 PRO C N 1
ATOM 3402 C CA . PRO C 1 153 ? 12.543 18.374 28.910 1.00 16.69 143 PRO C CA 1
ATOM 3403 C C . PRO C 1 153 ? 12.105 19.551 29.780 1.00 17.57 143 PRO C C 1
ATOM 3404 O O . PRO C 1 153 ? 12.168 19.480 31.010 1.00 17.05 143 PRO C O 1
ATOM 3408 N N . LYS C 1 154 ? 11.675 20.629 29.133 1.00 19.39 144 LYS C N 1
ATOM 3409 C CA . LYS C 1 154 ? 11.237 21.828 29.839 1.00 22.52 144 LYS C CA 1
ATOM 3410 C C . LYS C 1 154 ? 10.070 21.523 30.771 1.00 24.00 144 LYS C C 1
ATOM 3411 O O . LYS C 1 154 ? 9.354 20.537 30.586 1.00 24.79 144 LYS C O 1
ATOM 3433 N N . ASP D 1 12 ? 40.468 35.457 61.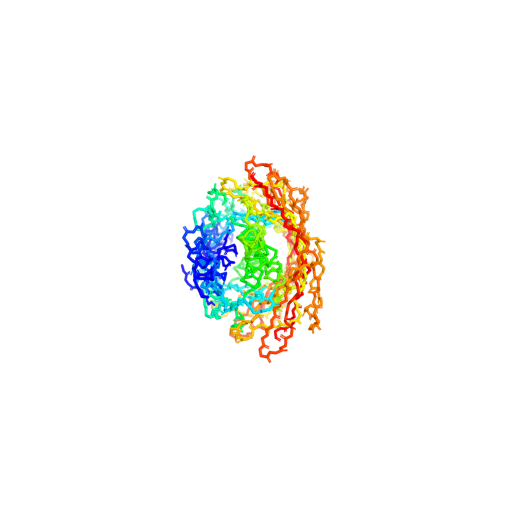568 1.00 26.88 2 ASP D N 1
ATOM 3434 C CA . ASP D 1 12 ? 40.023 36.652 60.855 1.00 25.84 2 ASP D CA 1
ATOM 3435 C C . ASP D 1 12 ? 41.128 37.347 60.063 1.00 24.21 2 ASP D C 1
ATOM 3436 O O . ASP D 1 12 ? 40.974 37.606 58.870 1.00 24.48 2 ASP D O 1
ATOM 3441 N N . GLU D 1 13 ? 42.236 37.651 60.729 1.00 23.08 3 GLU D N 1
ATOM 3442 C CA . GLU D 1 13 ? 43.368 38.325 60.096 1.00 21.98 3 GLU D CA 1
ATOM 3443 C C . GLU D 1 13 ? 43.911 37.548 58.901 1.00 21.25 3 GLU D C 1
ATOM 3444 O O . GLU D 1 13 ? 44.220 38.120 57.851 1.00 19.29 3 GLU D O 1
ATOM 3450 N N . LEU D 1 14 ? 44.023 36.238 59.074 1.00 20.06 4 LEU D N 1
ATOM 3451 C CA . LEU D 1 14 ? 44.532 35.366 58.031 1.00 19.50 4 LEU D CA 1
ATOM 3452 C C . LEU D 1 14 ? 43.516 35.248 56.895 1.00 17.51 4 LEU D C 1
ATOM 3453 O O . LEU D 1 14 ? 43.871 35.340 55.720 1.00 16.42 4 LEU D O 1
ATOM 3458 N N . LEU D 1 15 ? 42.251 35.052 57.249 1.00 16.73 5 LEU D N 1
ATOM 3459 C CA . LEU D 1 15 ? 41.203 34.918 56.242 1.00 15.26 5 LEU D CA 1
ATOM 3460 C C . LEU D 1 15 ? 40.973 36.222 55.492 1.00 14.70 5 LEU D C 1
ATOM 3461 O O . LEU D 1 15 ? 40.603 36.214 54.318 1.00 13.27 5 LEU D O 1
ATOM 3466 N N . ASN D 1 16 ? 41.195 37.345 56.166 1.00 14.94 6 ASN D N 1
ATOM 3467 C CA . ASN D 1 16 ? 41.012 38.635 55.520 1.00 14.92 6 ASN D CA 1
ATOM 3468 C C . ASN D 1 16 ? 42.096 38.819 54.461 1.00 14.58 6 ASN D C 1
ATOM 3469 O O . ASN D 1 16 ? 41.827 39.321 53.369 1.00 13.66 6 ASN D O 1
ATOM 3474 N N . ARG D 1 17 ? 43.318 38.402 54.784 1.00 14.36 7 ARG D N 1
ATOM 3475 C CA . ARG D 1 17 ? 44.435 38.504 53.848 1.00 14.82 7 ARG D CA 1
ATOM 3476 C C . ARG D 1 17 ? 44.154 37.652 52.617 1.00 14.26 7 ARG D C 1
ATOM 3477 O O . ARG D 1 17 ? 44.424 38.064 51.489 1.00 13.41 7 ARG D O 1
ATOM 3485 N N . LEU D 1 18 ? 43.614 36.460 52.844 1.00 12.60 8 LEU D N 1
ATOM 3486 C CA . LEU D 1 18 ? 43.301 35.546 51.748 1.00 11.36 8 LEU D CA 1
ATOM 3487 C C . LEU D 1 18 ? 42.285 36.179 50.804 1.00 11.63 8 LEU D C 1
ATOM 3488 O O . LEU D 1 18 ? 42.473 36.166 49.586 1.00 10.80 8 LEU D O 1
ATOM 3493 N N . ARG D 1 19 ? 41.216 36.744 51.362 1.00 11.42 9 ARG D N 1
ATOM 3494 C CA . ARG D 1 19 ? 40.186 37.378 50.542 1.00 12.72 9 ARG D CA 1
ATOM 3495 C C . ARG D 1 19 ? 40.787 38.511 49.715 1.00 13.52 9 ARG D C 1
ATOM 3496 O O . ARG D 1 19 ? 40.580 38.587 48.506 1.00 12.03 9 ARG D O 1
ATOM 3504 N N . GLN D 1 20 ? 41.530 39.392 50.380 1.00 13.28 10 GLN D N 1
ATOM 3505 C CA . GLN D 1 20 ? 42.155 40.526 49.711 1.00 14.61 10 GLN D CA 1
ATOM 3506 C C . GLN D 1 20 ? 43.082 40.068 48.592 1.00 14.90 10 GLN D C 1
ATOM 3507 O O . GLN D 1 20 ? 43.152 40.698 47.535 1.00 15.90 10 GLN D O 1
ATOM 3513 N N . THR D 1 21 ? 43.798 38.974 48.830 1.00 13.34 11 THR D N 1
ATOM 3514 C CA . THR D 1 21 ? 44.711 38.439 47.831 1.00 15.04 11 THR D CA 1
ATOM 3515 C C . THR D 1 21 ? 43.920 38.019 46.599 1.00 14.27 11 THR D C 1
ATOM 3516 O O . THR D 1 21 ? 44.289 38.350 45.471 1.00 14.20 11 THR D O 1
ATOM 3520 N N . TRP D 1 22 ? 42.825 37.295 46.818 1.00 11.74 12 TRP D N 1
ATOM 3521 C CA . TRP D 1 22 ? 41.993 36.856 45.703 1.00 12.04 12 TRP D CA 1
ATOM 3522 C C . TRP D 1 22 ? 41.449 38.030 44.907 1.00 11.52 12 TRP D C 1
ATOM 3523 O O . TRP D 1 22 ? 41.646 38.115 43.697 1.00 11.66 12 TRP D O 1
ATOM 3534 N N . HIS D 1 23 ? 40.759 38.937 45.591 1.00 12.40 13 HIS D N 1
ATOM 3535 C CA . HIS D 1 23 ? 40.145 40.078 44.928 1.00 12.94 13 HIS D CA 1
ATOM 3536 C C . HIS D 1 23 ? 41.109 41.053 44.265 1.00 14.17 13 HIS D C 1
ATOM 3537 O O . HIS D 1 23 ? 40.747 41.699 43.282 1.00 15.83 13 HIS D O 1
ATOM 3544 N N . SER D 1 24 ? 42.327 41.158 44.786 1.00 13.45 14 SER D N 1
ATOM 3545 C CA . SER D 1 24 ? 43.306 42.081 44.213 1.00 15.77 14 SER D CA 1
ATOM 3546 C C . SER D 1 24 ? 44.116 41.470 43.068 1.00 16.23 14 SER D C 1
ATOM 3547 O O . SER D 1 24 ? 44.788 42.190 42.330 1.00 18.34 14 SER D O 1
ATOM 3550 N N . THR D 1 25 ? 44.045 40.152 42.904 1.00 14.22 15 THR D N 1
ATOM 3551 C CA . THR D 1 25 ? 44.802 39.493 41.843 1.00 13.24 15 THR D CA 1
ATOM 3552 C C . THR D 1 25 ? 43.948 38.752 40.814 1.00 12.61 15 THR D C 1
ATOM 3553 O O . THR D 1 25 ? 44.386 38.529 39.686 1.00 11.82 15 THR D O 1
ATOM 3557 N N . ILE D 1 26 ? 42.735 38.375 41.205 1.00 10.47 16 ILE D N 1
ATOM 3558 C CA . ILE D 1 26 ? 41.835 37.640 40.319 1.00 9.44 16 ILE D CA 1
ATOM 3559 C C . ILE D 1 26 ? 40.506 38.386 40.183 1.00 9.25 16 ILE D C 1
ATOM 3560 O O . ILE D 1 26 ? 39.587 38.171 40.974 1.00 8.49 16 ILE D O 1
ATOM 3565 N N . PRO D 1 27 ? 40.387 39.275 39.179 1.00 9.04 17 PRO D N 1
ATOM 3566 C CA . PRO D 1 27 ? 39.167 40.057 38.945 1.00 9.12 17 PRO D CA 1
ATOM 3567 C C . PRO D 1 27 ? 37.859 39.264 39.005 1.00 8.90 17 PRO D C 1
ATOM 3568 O O . PRO D 1 27 ? 36.841 39.767 39.483 1.00 9.22 17 PRO D O 1
ATOM 3572 N N . VAL D 1 28 ? 37.889 38.027 38.516 1.00 8.52 18 VAL D N 1
ATOM 3573 C CA . VAL D 1 28 ? 36.706 37.178 38.518 1.00 8.46 18 VAL D CA 1
ATOM 3574 C C . VAL D 1 28 ? 36.249 36.834 39.929 1.00 7.73 18 VAL D C 1
ATOM 3575 O O . VAL D 1 28 ? 35.045 36.747 40.193 1.00 6.77 18 VAL D O 1
ATOM 3579 N N . SER D 1 29 ? 37.200 36.638 40.837 1.00 7.16 19 SER D N 1
ATOM 3580 C CA . SER D 1 29 ? 36.846 36.281 42.210 1.00 7.41 19 SER D CA 1
ATOM 3581 C C . SER D 1 29 ? 36.145 37.454 42.888 1.00 8.56 19 SER D C 1
ATOM 3582 O O . SER D 1 29 ? 35.285 37.259 43.746 1.00 9.00 19 SER D O 1
ATOM 3585 N N . GLU D 1 30 ? 36.506 38.666 42.482 1.00 8.78 20 GLU D N 1
ATOM 3586 C CA . GLU D 1 30 ? 35.905 39.872 43.033 1.00 10.74 20 GLU D CA 1
ATOM 3587 C C . GLU D 1 30 ? 34.491 40.032 42.474 1.00 9.28 20 GLU D C 1
ATOM 3588 O O . GLU D 1 30 ? 33.570 40.405 43.200 1.00 10.95 20 GLU D O 1
ATOM 3594 N N . PHE D 1 31 ? 34.308 39.748 41.186 1.00 8.56 21 PHE D N 1
ATOM 3595 C CA . PHE D 1 31 ? 32.974 39.855 40.603 1.00 8.87 21 PHE D CA 1
ATOM 3596 C C . PHE D 1 31 ? 32.051 38.842 41.281 1.00 7.90 21 PHE D C 1
ATOM 3597 O O . PHE D 1 31 ? 30.938 39.180 41.686 1.00 9.36 21 PHE D O 1
ATOM 3613 N N . GLN D 1 33 ? 32.366 37.640 44.090 1.00 7.12 23 GLN D N 1
ATOM 3614 C CA . GLN D 1 33 ? 32.346 37.940 45.513 1.00 8.56 23 GLN D CA 1
ATOM 3615 C C . GLN D 1 33 ? 32.624 36.726 46.392 1.00 7.71 23 GLN D C 1
ATOM 3616 O O . GLN D 1 33 ? 31.966 36.502 47.409 1.00 8.94 23 GLN D O 1
ATOM 3622 N N . ILE D 1 34 ? 33.619 35.945 45.987 1.00 8.07 24 ILE D N 1
ATOM 3623 C CA . ILE D 1 34 ? 34.016 34.760 46.733 1.00 7.41 24 ILE D CA 1
ATOM 3624 C C . ILE D 1 34 ? 34.843 35.194 47.939 1.00 8.64 24 ILE D C 1
ATOM 3625 O O . ILE D 1 34 ? 35.765 36.004 47.815 1.00 9.73 24 ILE D O 1
ATOM 3630 N N . ALA D 1 35 ? 34.514 34.663 49.111 1.00 8.80 25 ALA D N 1
ATOM 3631 C CA . ALA D 1 35 ? 35.251 35.029 50.311 1.00 9.09 25 ALA D CA 1
ATOM 3632 C C . ALA D 1 35 ? 35.206 33.948 51.382 1.00 9.43 25 ALA D C 1
ATOM 3633 O O . ALA D 1 35 ? 34.223 33.218 51.502 1.00 8.66 25 ALA D O 1
ATOM 3635 N N . PRO D 1 36 ? 36.283 33.834 52.175 1.00 9.83 26 PRO D N 1
ATOM 3636 C CA . PRO D 1 36 ? 36.347 32.833 53.243 1.00 11.28 26 PRO D CA 1
ATOM 3637 C C . PRO D 1 36 ? 35.322 33.122 54.329 1.00 11.88 26 PRO D C 1
ATOM 3638 O O . PRO D 1 36 ? 35.055 34.283 54.647 1.00 14.86 26 PRO D O 1
ATOM 3642 N N . LEU D 1 37 ? 34.759 32.061 54.892 1.00 13.28 27 LEU D N 1
ATOM 3643 C CA . LEU D 1 37 ? 33.783 32.182 55.965 1.00 15.11 27 LEU D CA 1
ATOM 3644 C C . LEU D 1 37 ? 34.464 31.916 57.299 1.00 15.74 27 LEU D C 1
ATOM 3645 O O . LEU D 1 37 ? 34.245 32.637 58.278 1.00 16.13 27 LEU D O 1
ATOM 3650 N N . SER D 1 38 ? 35.295 30.879 57.330 1.00 13.06 28 SER D N 1
ATOM 3651 C CA . SER D 1 38 ? 35.989 30.500 58.553 1.00 14.09 28 SER D CA 1
ATOM 3652 C C . SER D 1 38 ? 37.036 29.417 58.322 1.00 14.23 28 SER D C 1
ATOM 3653 O O . SER D 1 38 ? 37.064 28.770 57.276 1.00 11.35 28 SER D O 1
ATOM 3656 N N . PHE D 1 39 ? 37.890 29.229 59.321 1.00 13.76 29 PHE D N 1
ATOM 3657 C CA . PHE D 1 39 ? 38.937 28.215 59.285 1.00 14.20 29 PHE D CA 1
ATOM 3658 C C . PHE D 1 39 ? 38.972 27.625 60.686 1.00 14.65 29 PHE D C 1
ATOM 3659 O O . PHE D 1 39 ? 39.782 28.023 61.521 1.00 16.15 29 PHE D O 1
ATOM 3667 N N . THR D 1 40 ? 38.069 26.685 60.936 1.00 16.41 30 THR D N 1
ATOM 3668 C CA . THR D 1 40 ? 37.957 26.059 62.243 1.00 17.00 30 THR D CA 1
ATOM 3669 C C . THR D 1 40 ? 38.379 24.598 62.240 1.00 17.45 30 THR D C 1
ATOM 3670 O O . THR D 1 40 ? 37.908 23.804 61.428 1.00 16.70 30 THR D O 1
ATOM 3674 N N . ASP D 1 41 ? 39.264 24.255 63.168 1.00 16.49 31 ASP D N 1
ATOM 3675 C CA . ASP D 1 41 ? 39.760 22.896 63.318 1.00 18.18 31 ASP D CA 1
ATOM 3676 C C . ASP D 1 41 ? 40.278 22.259 62.028 1.00 18.31 31 ASP D C 1
ATOM 3677 O O . ASP D 1 41 ? 39.983 21.098 61.731 1.00 18.03 31 ASP D O 1
ATOM 3682 N N . GLY D 1 42 ? 41.046 23.033 61.267 1.00 17.54 32 GLY D N 1
ATOM 3683 C CA . GLY D 1 42 ? 41.629 22.534 60.035 1.00 16.92 32 GLY D CA 1
ATOM 3684 C C . GLY D 1 42 ? 40.728 22.538 58.817 1.00 16.05 32 GLY D C 1
ATOM 3685 O O . GLY D 1 42 ? 41.150 22.152 57.730 1.00 15.54 32 GLY D O 1
ATOM 3686 N N . GLU D 1 43 ? 39.489 22.973 58.987 1.00 14.71 33 GLU D N 1
ATOM 3687 C CA . GLU D 1 43 ? 38.565 23.002 57.866 1.00 14.09 33 GLU D CA 1
ATOM 3688 C C . GLU D 1 43 ? 38.293 24.429 57.413 1.00 12.90 33 GLU D C 1
ATOM 3689 O O . GLU D 1 43 ? 37.869 25.274 58.202 1.00 11.37 33 GLU D O 1
ATOM 3695 N N . LEU D 1 44 ? 38.562 24.694 56.139 1.00 12.37 34 LEU D N 1
ATOM 3696 C CA . LEU D 1 44 ? 38.320 26.010 55.568 1.00 11.60 34 LEU D CA 1
ATOM 3697 C C . LEU D 1 44 ? 36.949 25.992 54.901 1.00 11.09 34 LEU D C 1
ATOM 3698 O O . LEU D 1 44 ? 36.640 25.083 54.128 1.00 10.67 34 LEU D O 1
ATOM 3703 N N . SER D 1 45 ? 36.130 26.989 55.220 1.00 10.41 35 SER D N 1
ATOM 3704 C CA . SER D 1 45 ? 34.802 27.116 54.641 1.00 11.10 35 SER D CA 1
ATOM 3705 C C . SER D 1 45 ? 34.768 28.436 53.876 1.00 10.24 35 SER D C 1
ATOM 3706 O O . SER D 1 45 ? 35.224 29.466 54.377 1.00 9.63 35 SER D O 1
ATOM 3709 N N . VAL D 1 46 ? 34.234 28.394 52.656 1.00 8.19 36 VAL D N 1
ATOM 3710 C CA . VAL D 1 46 ? 34.162 29.562 51.784 1.00 8.67 36 VAL D CA 1
ATOM 3711 C C . VAL D 1 46 ? 32.756 29.701 51.210 1.00 7.24 36 VAL D C 1
ATOM 3712 O O . VAL D 1 46 ? 32.023 28.718 51.101 1.00 6.98 36 VAL D O 1
ATOM 3716 N N . SER D 1 47 ? 32.381 30.917 50.833 1.00 6.43 37 SER D N 1
ATOM 3717 C CA . SER D 1 47 ? 31.064 31.143 50.257 1.00 6.49 37 SER D CA 1
ATOM 3718 C C . SER D 1 47 ? 31.092 32.298 49.268 1.00 7.56 37 SER D C 1
ATOM 3719 O O . SER D 1 47 ? 32.138 32.891 49.003 1.00 7.06 37 SER D O 1
ATOM 3722 N N . ALA D 1 48 ? 29.924 32.593 48.718 1.00 5.91 38 ALA D N 1
ATOM 3723 C CA . ALA D 1 48 ? 29.754 33.681 47.772 1.00 7.59 38 ALA D CA 1
ATOM 3724 C C . ALA D 1 48 ? 28.259 33.867 47.602 1.00 8.17 38 ALA D C 1
ATOM 3725 O O . ALA D 1 48 ? 27.481 32.929 47.776 1.00 6.56 38 ALA D O 1
ATOM 3727 N N . PRO D 1 49 ? 27.836 35.089 47.275 1.00 8.12 39 PRO D N 1
ATOM 3728 C CA . PRO D 1 49 ? 26.419 35.384 47.083 1.00 10.27 39 PRO D CA 1
ATOM 3729 C C . PRO D 1 49 ? 25.918 34.757 45.791 1.00 10.51 39 PRO D C 1
ATOM 3730 O O . PRO D 1 49 ? 26.669 34.616 44.827 1.00 10.15 39 PRO D O 1
ATOM 3734 N N . LEU D 1 50 ? 24.642 34.389 45.775 1.00 10.74 40 LEU D N 1
ATOM 3735 C CA . LEU D 1 50 ? 24.048 33.772 44.597 1.00 10.85 40 LEU D CA 1
ATOM 3736 C C . LEU D 1 50 ? 23.865 34.715 43.405 1.00 11.60 40 LEU D C 1
ATOM 3737 O O . LEU D 1 50 ? 24.209 34.367 42.279 1.00 11.99 40 LEU D O 1
ATOM 3742 N N . ALA D 1 51 ? 23.325 35.905 43.662 1.00 10.82 41 ALA D N 1
ATOM 3743 C CA . ALA D 1 51 ? 23.035 36.889 42.618 1.00 11.65 41 ALA D CA 1
ATOM 3744 C C . ALA D 1 51 ? 24.013 37.054 41.446 1.00 10.34 41 ALA D C 1
ATOM 3745 O O . ALA D 1 51 ? 23.619 36.908 40.287 1.00 12.10 41 ALA D O 1
ATOM 3747 N N . PRO D 1 52 ? 25.289 37.369 41.718 1.00 9.94 42 PRO D N 1
ATOM 3748 C CA . PRO D 1 52 ? 26.233 37.534 40.604 1.00 9.56 42 PRO D CA 1
ATOM 3749 C C . PRO D 1 52 ? 26.515 36.208 39.902 1.00 9.69 42 PRO D C 1
ATOM 3750 O O . PRO D 1 52 ? 26.897 36.168 38.730 1.00 9.38 42 PRO D O 1
ATOM 3754 N N . ASN D 1 53 ? 26.307 35.127 40.639 1.00 10.07 43 ASN D N 1
ATOM 3755 C CA . ASN D 1 53 ? 26.594 33.786 40.156 1.00 9.67 43 ASN D CA 1
ATOM 3756 C C . ASN D 1 53 ? 25.413 32.962 39.671 1.00 10.65 43 ASN D C 1
ATOM 3757 O O . ASN D 1 53 ? 25.507 31.739 39.578 1.00 7.76 43 ASN D O 1
ATOM 3762 N N . ILE D 1 54 ? 24.311 33.625 39.344 1.00 9.95 44 ILE D N 1
ATOM 3763 C CA . ILE D 1 54 ? 23.123 32.918 38.889 1.00 10.78 44 ILE D CA 1
ATOM 3764 C C .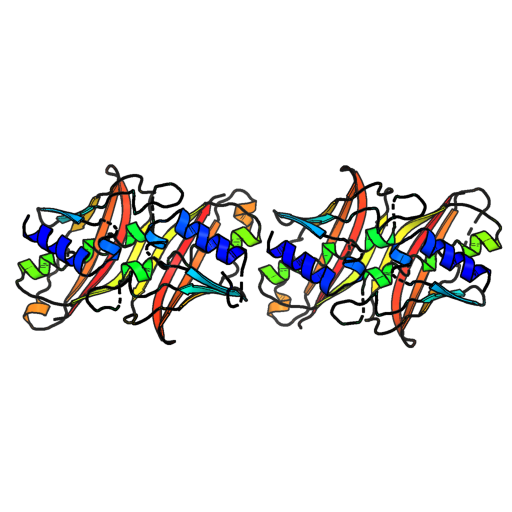 ILE D 1 54 ? 23.162 32.470 37.432 1.00 10.42 44 ILE D C 1
ATOM 3765 O O . ILE D 1 54 ? 24.017 32.891 36.649 1.00 9.44 44 ILE D O 1
ATOM 3770 N N . ASN D 1 55 ? 22.233 31.582 37.096 1.00 10.48 45 ASN D N 1
ATOM 3771 C CA . ASN D 1 55 ? 22.084 31.077 35.744 1.00 11.73 45 ASN D CA 1
ATOM 3772 C C . ASN D 1 55 ? 20.630 31.320 35.341 1.00 12.73 45 ASN D C 1
ATOM 3773 O O . ASN D 1 55 ? 19.915 32.065 36.011 1.00 12.56 45 ASN D O 1
ATOM 3778 N N . LEU D 1 56 ? 20.197 30.690 34.258 1.00 15.72 46 LEU D N 1
ATOM 3779 C CA . LEU D 1 56 ? 18.838 30.859 33.759 1.00 18.92 46 LEU D CA 1
ATOM 3780 C C . LEU D 1 56 ? 17.775 30.446 34.778 1.00 20.79 46 LEU D C 1
ATOM 3781 O O . LEU D 1 56 ? 16.741 31.104 34.908 1.00 21.14 46 LEU D O 1
ATOM 3786 N N . HIS D 1 57 ? 18.045 29.363 35.502 1.00 20.47 47 HIS D N 1
ATOM 3787 C CA . HIS D 1 57 ? 17.120 28.818 36.495 1.00 22.50 47 HIS D CA 1
ATOM 3788 C C . HIS D 1 57 ? 17.200 29.512 37.851 1.00 22.35 47 HIS D C 1
ATOM 3789 O O . HIS D 1 57 ? 16.575 29.069 38.819 1.00 21.98 47 HIS D O 1
ATOM 3796 N N . HIS D 1 58 ? 17.965 30.595 37.921 1.00 21.37 48 HIS D N 1
ATOM 3797 C CA . HIS D 1 58 ? 18.132 31.329 39.167 1.00 21.67 48 HIS D CA 1
ATOM 3798 C C . HIS D 1 58 ? 18.894 30.523 40.213 1.00 19.01 48 HIS D C 1
ATOM 3799 O O . HIS D 1 58 ? 18.847 30.842 41.402 1.00 19.28 48 HIS D O 1
ATOM 3806 N N . THR D 1 59 ? 19.577 29.467 39.779 1.00 16.23 49 THR D N 1
ATOM 3807 C CA . THR D 1 59 ? 20.375 28.658 40.695 1.00 12.63 49 THR D CA 1
ATOM 3808 C C . THR D 1 59 ? 21.831 29.019 40.417 1.00 10.87 49 THR D C 1
ATOM 3809 O O . THR D 1 59 ? 22.105 29.779 39.495 1.00 12.28 49 THR D O 1
ATOM 3821 N N . PHE D 1 61 ? 25.348 29.163 38.882 1.00 6.08 51 PHE D N 1
ATOM 3822 C CA . PHE D 1 61 ? 25.971 28.811 37.612 1.00 7.02 51 PHE D CA 1
ATOM 3823 C C . PHE D 1 61 ? 27.076 27.768 37.797 1.00 6.35 51 PHE D C 1
ATOM 3824 O O . PHE D 1 61 ? 27.848 27.831 38.757 1.00 5.58 51 PHE D O 1
ATOM 3832 N N . ALA D 1 62 ? 27.146 26.815 36.869 1.00 5.69 52 ALA D N 1
ATOM 3833 C CA . ALA D 1 62 ? 28.144 25.742 36.923 1.00 8.24 52 ALA D CA 1
ATOM 3834 C C . ALA D 1 62 ? 29.583 26.250 36.987 1.00 6.71 52 ALA D C 1
ATOM 3835 O O . ALA D 1 62 ? 30.434 25.657 37.660 1.00 6.82 52 ALA D O 1
ATOM 3837 N N . GLY D 1 63 ? 29.857 27.340 36.278 1.00 4.53 53 GLY D N 1
ATOM 3838 C CA . GLY D 1 63 ? 31.193 27.901 36.283 1.00 5.80 53 GLY D CA 1
ATOM 3839 C C . GLY D 1 63 ? 31.517 28.533 37.619 1.00 5.37 53 GLY D C 1
ATOM 3840 O O . GLY D 1 63 ? 32.649 28.456 38.093 1.00 5.99 53 GLY D O 1
ATOM 3841 N N . SER D 1 64 ? 30.521 29.170 38.227 1.00 6.02 54 SER D N 1
ATOM 3842 C CA . SER D 1 64 ? 30.723 29.803 39.521 1.00 5.21 54 SER D CA 1
ATOM 3843 C C . SER D 1 64 ? 30.979 28.728 40.565 1.00 6.13 54 SER D C 1
ATOM 3844 O O . SER D 1 64 ? 31.873 28.872 41.400 1.00 6.55 54 SER D O 1
ATOM 3847 N N . ILE D 1 65 ? 30.202 27.647 40.511 1.00 5.39 55 ILE D N 1
ATOM 3848 C CA . ILE D 1 65 ? 30.378 26.544 41.449 1.00 6.32 55 ILE D CA 1
ATOM 3849 C C . ILE D 1 65 ? 31.810 26.010 41.357 1.00 6.00 55 ILE D C 1
ATOM 3850 O O . ILE D 1 65 ? 32.485 25.846 42.372 1.00 5.08 55 ILE D O 1
ATOM 3855 N N . TYR D 1 66 ? 32.275 25.752 40.136 1.00 4.88 56 TYR D N 1
ATOM 3856 C CA . TYR D 1 66 ? 33.628 25.248 39.947 1.00 5.27 56 TYR D CA 1
ATOM 3857 C C . TYR D 1 66 ? 34.674 26.226 40.468 1.00 4.08 56 TYR D C 1
ATOM 3858 O O . TYR D 1 66 ? 35.611 25.843 41.164 1.00 3.81 56 TYR D O 1
ATOM 3867 N N . THR D 1 67 ? 34.511 27.498 40.129 1.00 4.09 57 THR D N 1
ATOM 3868 C CA . THR D 1 67 ? 35.476 28.502 40.546 1.00 5.31 57 THR D CA 1
ATOM 3869 C C . THR D 1 67 ? 35.575 28.662 42.058 1.00 5.14 57 THR D C 1
ATOM 3870 O O . THR D 1 67 ? 36.681 28.797 42.595 1.00 4.75 57 THR D O 1
ATOM 3874 N N . ILE D 1 68 ? 34.444 28.642 42.755 1.00 5.35 58 ILE D N 1
ATOM 3875 C CA . ILE D 1 68 ? 34.505 28.779 44.205 1.00 6.18 58 ILE D CA 1
ATOM 3876 C C . ILE D 1 68 ? 35.207 27.554 44.804 1.00 7.03 58 ILE D C 1
ATOM 3877 O O . ILE D 1 68 ? 36.020 27.689 45.712 1.00 5.97 58 ILE D O 1
ATOM 3890 N N . THR D 1 70 ? 37.436 25.644 43.318 1.00 5.67 60 THR D N 1
ATOM 3891 C CA . THR D 1 70 ? 38.833 25.760 42.927 1.00 5.94 60 THR D CA 1
ATOM 3892 C C . THR D 1 70 ? 39.579 26.693 43.884 1.00 6.36 60 THR D C 1
ATOM 3893 O O . THR D 1 70 ? 40.675 26.368 44.353 1.00 6.10 60 THR D O 1
ATOM 3897 N N . LEU D 1 71 ? 38.994 27.852 44.175 1.00 6.46 61 LEU D N 1
ATOM 3898 C CA . LEU D 1 71 ? 39.642 28.797 45.084 1.00 7.68 61 LEU D CA 1
ATOM 3899 C C . LEU D 1 71 ? 39.657 28.300 46.530 1.00 7.18 61 LEU D C 1
ATOM 3900 O O . LEU D 1 71 ? 40.561 28.641 47.297 1.00 7.39 61 LEU D O 1
ATOM 3905 N N . THR D 1 72 ? 38.669 27.492 46.906 1.00 6.99 62 THR D N 1
ATOM 3906 C CA . THR D 1 72 ? 38.624 26.946 48.260 1.00 7.47 62 THR D CA 1
ATOM 3907 C C . THR D 1 72 ? 39.801 25.984 48.439 1.00 8.24 62 THR D C 1
ATOM 3908 O O . THR D 1 72 ? 40.447 25.964 49.493 1.00 8.29 62 THR D O 1
ATOM 3912 N N . GLY D 1 73 ? 40.084 25.197 47.403 1.00 7.34 63 GLY D N 1
ATOM 3913 C CA . GLY D 1 73 ? 41.204 24.277 47.466 1.00 6.33 63 GLY D CA 1
ATOM 3914 C C . GLY D 1 73 ? 42.482 25.091 47.455 1.00 7.22 63 GLY D C 1
ATOM 3915 O O . GLY D 1 73 ? 43.417 24.828 48.209 1.00 7.58 63 GLY D O 1
ATOM 3916 N N . TRP D 1 74 ? 42.515 26.096 46.587 1.00 7.18 64 TRP D N 1
ATOM 3917 C CA . TRP D 1 74 ? 43.667 26.980 46.468 1.00 8.84 64 TRP D CA 1
ATOM 3918 C C . TRP D 1 74 ? 43.925 27.615 47.839 1.00 8.67 64 TRP D C 1
ATOM 3919 O O . TRP D 1 74 ? 45.059 27.640 48.321 1.00 9.74 64 TRP D O 1
ATOM 3930 N N . GLY D 1 75 ? 42.860 28.102 48.470 1.00 9.40 65 GLY D N 1
ATOM 3931 C CA . GLY D 1 75 ? 42.986 28.727 49.777 1.00 9.39 65 GLY D CA 1
ATOM 3932 C C . GLY D 1 75 ? 43.527 27.806 50.857 1.00 11.30 65 GLY D C 1
ATOM 3933 O O . GLY D 1 75 ? 44.232 28.251 51.763 1.00 9.90 65 GLY D O 1
ATOM 3942 N N . VAL D 1 77 ? 45.664 25.369 50.373 1.00 11.36 67 VAL D N 1
ATOM 3943 C CA . VAL D 1 77 ? 47.095 25.237 50.138 1.00 12.01 67 VAL D CA 1
ATOM 3944 C C . VAL D 1 77 ? 47.782 26.486 50.670 1.00 13.10 67 VAL D C 1
ATOM 3945 O O . VAL D 1 77 ? 48.865 26.418 51.256 1.00 14.27 67 VAL D O 1
ATOM 3949 N N . TRP D 1 78 ? 47.133 27.627 50.469 1.00 13.31 68 TRP D N 1
ATOM 3950 C CA . TRP D 1 78 ? 47.661 28.903 50.922 1.00 13.94 68 TRP D CA 1
ATOM 3951 C C . TRP D 1 78 ? 47.768 28.924 52.447 1.00 13.49 68 TRP D C 1
ATOM 3952 O O . TRP D 1 78 ? 48.779 29.367 52.994 1.00 14.71 68 TRP D O 1
ATOM 3963 N N . LEU D 1 79 ? 46.729 28.449 53.134 1.00 13.37 69 LEU D N 1
ATOM 3964 C CA . LEU D 1 79 ? 46.737 28.421 54.597 1.00 13.36 69 LEU D CA 1
ATOM 3965 C C . LEU D 1 79 ? 47.827 27.487 55.118 1.00 15.38 69 LEU D C 1
ATOM 3966 O O . LEU D 1 79 ? 48.537 27.818 56.070 1.00 14.17 69 LEU D O 1
ATOM 3971 N N . GLN D 1 80 ? 47.962 26.323 54.492 1.00 15.48 70 GLN D N 1
ATOM 3972 C CA . GLN D 1 80 ? 48.976 25.364 54.911 1.00 17.45 70 GLN D CA 1
ATOM 3973 C C . GLN D 1 80 ? 50.381 25.920 54.722 1.00 17.41 70 GLN D C 1
ATOM 3974 O O . GLN D 1 80 ? 51.280 25.620 55.507 1.00 16.37 70 GLN D O 1
ATOM 3980 N N . GLN D 1 81 ? 50.571 26.727 53.683 1.00 16.06 71 GLN D N 1
ATOM 3981 C CA . GLN D 1 81 ? 51.877 27.319 53.430 1.00 18.03 71 GLN D CA 1
ATOM 3982 C C . GLN D 1 81 ? 52.206 28.284 54.562 1.00 18.09 71 GLN D C 1
ATOM 3983 O O . GLN D 1 81 ? 53.360 28.396 54.984 1.00 18.27 71 GLN D O 1
ATOM 3989 N N . GLN D 1 82 ? 51.184 28.984 55.046 1.00 17.90 72 GLN D N 1
ATOM 3990 C CA . GLN D 1 82 ? 51.360 29.934 56.136 1.00 17.70 72 GLN D CA 1
ATOM 3991 C C . GLN D 1 82 ? 51.695 29.179 57.419 1.00 18.96 72 GLN D C 1
ATOM 3992 O O . GLN D 1 82 ? 52.629 29.538 58.137 1.00 19.47 72 GLN D O 1
ATOM 3998 N N . LEU D 1 83 ? 50.934 28.123 57.694 1.00 19.03 73 LEU D N 1
ATOM 3999 C CA . LEU D 1 83 ? 51.150 27.318 58.890 1.00 19.08 73 LEU D CA 1
ATOM 4000 C C . LEU D 1 83 ? 52.506 26.616 58.877 1.00 19.85 73 LEU D C 1
ATOM 4001 O O . LEU D 1 83 ? 53.090 26.371 59.932 1.00 17.63 73 LEU D O 1
ATOM 4006 N N . LEU D 1 84 ? 53.002 26.293 57.686 1.00 20.26 74 LEU D N 1
ATOM 4007 C CA . LEU D 1 84 ? 54.292 25.619 57.562 1.00 21.93 74 LEU D CA 1
ATOM 4008 C C . LEU D 1 84 ? 55.413 26.574 57.172 1.00 23.34 74 LEU D C 1
ATOM 4009 O O . LEU D 1 84 ? 56.557 26.157 56.986 1.00 24.02 74 LEU D O 1
ATOM 4014 N N . ASN D 1 85 ? 55.079 27.854 57.052 1.00 25.13 75 ASN D N 1
ATOM 4015 C CA . ASN D 1 85 ? 56.053 28.874 56.686 1.00 26.89 75 ASN D CA 1
ATOM 4016 C C . ASN D 1 85 ? 56.827 28.489 55.429 1.00 27.85 75 ASN D C 1
ATOM 4017 O O . ASN D 1 85 ? 58.059 28.469 55.425 1.00 28.50 75 ASN D O 1
ATOM 4022 N N . VAL D 1 86 ? 56.096 28.176 54.366 1.00 28.15 76 VAL D N 1
ATOM 4023 C CA . VAL D 1 86 ? 56.705 27.805 53.095 1.00 28.78 76 VAL D CA 1
ATOM 4024 C C . VAL D 1 86 ? 56.048 28.603 51.977 1.00 28.50 76 VAL D C 1
ATOM 4025 O O . VAL D 1 86 ? 54.823 28.656 51.881 1.00 29.00 76 VAL D O 1
ATOM 4029 N N . ASP D 1 87 ? 56.861 29.231 51.134 1.00 28.51 77 AS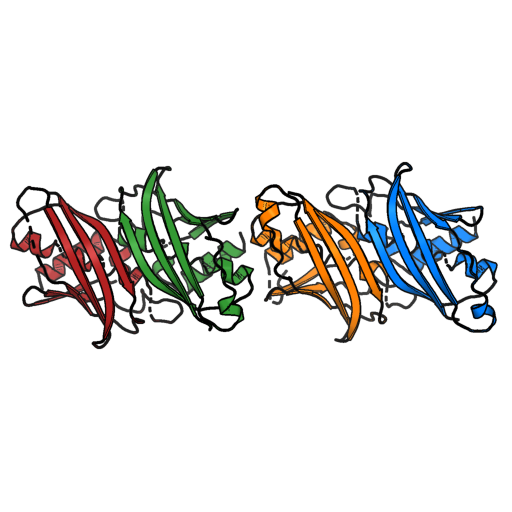P D N 1
ATOM 4030 C CA . ASP D 1 87 ? 56.329 30.029 50.037 1.00 29.18 77 ASP D CA 1
ATOM 4031 C C . ASP D 1 87 ? 56.252 29.201 48.760 1.00 28.69 77 ASP D C 1
ATOM 4032 O O . ASP D 1 87 ? 56.732 28.066 48.712 1.00 29.69 77 ASP D O 1
ATOM 4037 N N . GLY D 1 88 ? 55.654 29.781 47.725 1.00 27.78 78 GLY D N 1
ATOM 4038 C CA . GLY D 1 88 ? 55.530 29.087 46.457 1.00 26.13 78 GLY D CA 1
ATOM 4039 C C . GLY D 1 88 ? 54.237 29.420 45.741 1.00 24.66 78 GLY D C 1
ATOM 4040 O O . GLY D 1 88 ? 53.243 29.774 46.374 1.00 25.45 78 GLY D O 1
ATOM 4041 N N . ASP D 1 89 ? 54.250 29.315 44.416 1.00 24.29 79 ASP D N 1
ATOM 4042 C CA . ASP D 1 89 ? 53.064 29.597 43.619 1.00 22.99 79 ASP D CA 1
ATOM 4043 C C . ASP D 1 89 ? 52.175 28.364 43.560 1.00 22.39 79 ASP D C 1
ATOM 4044 O O . ASP D 1 89 ? 52.635 27.266 43.249 1.00 24.48 79 ASP D O 1
ATOM 4049 N N . ILE D 1 90 ? 50.896 28.558 43.858 1.00 19.86 80 ILE D N 1
ATOM 4050 C CA . ILE D 1 90 ? 49.928 27.471 43.857 1.00 17.99 80 ILE D CA 1
ATOM 4051 C C . ILE D 1 90 ? 49.327 27.305 42.468 1.00 16.86 80 ILE D C 1
ATOM 4052 O O . ILE D 1 90 ? 48.819 28.262 41.887 1.00 17.64 80 ILE D O 1
ATOM 4057 N N . VAL D 1 91 ? 49.380 26.092 41.932 1.00 14.76 81 VAL D N 1
ATOM 4058 C CA . VAL D 1 91 ? 48.825 25.851 40.609 1.00 14.99 81 VAL D CA 1
ATOM 4059 C C . VAL D 1 91 ? 47.932 24.619 40.598 1.00 12.59 81 VAL D C 1
ATOM 4060 O O . VAL D 1 91 ? 48.226 23.622 41.251 1.00 14.25 81 VAL D O 1
ATOM 4064 N N . LEU D 1 92 ? 46.826 24.699 39.867 1.00 12.01 82 LEU D N 1
ATOM 4065 C CA . LEU D 1 92 ? 45.911 23.571 39.766 1.00 11.00 82 LEU D CA 1
ATOM 4066 C C . LEU D 1 92 ? 46.292 22.801 38.506 1.00 11.01 82 LEU D C 1
ATOM 4067 O O . LEU D 1 92 ? 46.286 23.357 37.406 1.00 12.98 82 LEU D O 1
ATOM 4072 N N . ALA D 1 93 ? 46.640 21.528 38.674 1.00 10.88 83 ALA D N 1
ATOM 4073 C CA . ALA D 1 93 ? 47.049 20.682 37.551 1.00 9.74 83 ALA D CA 1
ATOM 4074 C C . ALA D 1 93 ? 45.863 20.055 36.832 1.00 10.97 83 ALA D C 1
ATOM 4075 O O . ALA D 1 93 ? 45.812 20.020 35.603 1.00 10.42 83 ALA D O 1
ATOM 4077 N N . ASP D 1 94 ? 44.921 19.531 37.601 1.00 9.79 84 ASP D N 1
ATOM 4078 C CA . ASP D 1 94 ? 43.747 18.925 37.004 1.00 11.35 84 ASP D CA 1
ATOM 4079 C C . ASP D 1 94 ? 42.672 18.823 38.055 1.00 9.17 84 ASP D C 1
ATOM 4080 O O . ASP D 1 94 ? 42.947 18.865 39.255 1.00 9.60 84 ASP D O 1
ATOM 4085 N N . ALA D 1 95 ? 41.437 18.685 37.602 1.00 8.05 85 ALA D N 1
ATOM 4086 C CA . ALA D 1 95 ? 40.338 18.600 38.534 1.00 7.32 85 ALA D CA 1
ATOM 4087 C C . ALA D 1 95 ? 39.189 17.795 37.968 1.00 7.18 85 ALA D C 1
ATOM 4088 O O . ALA D 1 95 ? 39.032 17.674 36.751 1.00 6.89 85 ALA D O 1
ATOM 4090 N N . HIS D 1 96 ? 38.402 17.231 38.874 1.00 8.68 86 HIS D N 1
ATOM 4091 C CA . HIS D 1 96 ? 37.224 16.450 38.526 1.00 9.60 86 HIS D CA 1
ATOM 4092 C C . HIS D 1 96 ? 36.101 17.052 39.357 1.00 7.81 86 HIS D C 1
ATOM 4093 O O . HIS D 1 96 ? 36.266 17.262 40.557 1.00 9.02 86 HIS D O 1
ATOM 4100 N N . ILE D 1 97 ? 34.970 17.348 38.727 1.00 5.89 87 ILE D N 1
ATOM 4101 C CA . ILE D 1 97 ? 33.848 17.916 39.461 1.00 6.67 87 ILE D CA 1
ATOM 4102 C C . ILE D 1 97 ? 32.550 17.196 39.117 1.00 8.48 87 ILE D C 1
ATOM 4103 O O . ILE D 1 97 ? 32.304 16.844 37.961 1.00 6.74 87 ILE D O 1
ATOM 4108 N N . ARG D 1 98 ? 31.745 16.941 40.143 1.00 7.34 88 ARG D N 1
ATOM 4109 C CA . ARG D 1 98 ? 30.454 16.282 39.969 1.00 8.32 88 ARG D CA 1
ATOM 4110 C C . ARG D 1 98 ? 29.362 17.183 40.516 1.00 8.10 88 ARG D C 1
ATOM 4111 O O . ARG D 1 98 ? 29.422 17.611 41.663 1.00 8.84 88 ARG D O 1
ATOM 4119 N N . TYR D 1 99 ? 28.367 17.479 39.690 1.00 7.31 89 TYR D N 1
ATOM 4120 C CA . TYR D 1 99 ? 27.263 18.317 40.124 1.00 9.33 89 TYR D CA 1
ATOM 4121 C C . TYR D 1 99 ? 26.125 17.383 40.514 1.00 10.50 89 TYR D C 1
ATOM 4122 O O . TYR D 1 99 ? 25.545 16.699 39.668 1.00 10.46 89 TYR D O 1
ATOM 4131 N N . LEU D 1 100 ? 25.820 17.363 41.808 1.00 11.50 90 LEU D N 1
ATOM 4132 C CA . LEU D 1 100 ? 24.799 16.482 42.359 1.00 11.84 90 LEU D CA 1
ATOM 4133 C C . LEU D 1 100 ? 23.392 17.069 42.454 1.00 12.80 90 LEU D C 1
ATOM 4134 O O . LEU D 1 100 ? 22.404 16.351 42.275 1.00 12.96 90 LEU D O 1
ATOM 4139 N N . ALA D 1 101 ? 23.298 18.361 42.751 1.00 11.25 91 ALA D N 1
ATOM 4140 C CA . ALA D 1 101 ? 22.003 19.016 42.872 1.00 12.46 91 ALA D CA 1
ATOM 4141 C C . ALA D 1 101 ? 22.129 20.515 42.643 1.00 12.68 91 ALA D C 1
ATOM 4142 O O . ALA D 1 101 ? 23.208 21.085 42.771 1.00 10.54 91 ALA D O 1
ATOM 4144 N N . PRO D 1 102 ? 21.021 21.171 42.278 1.00 12.70 92 PRO D N 1
ATOM 4145 C CA . PRO D 1 102 ? 21.052 22.615 42.042 1.00 13.15 92 PRO D CA 1
ATOM 4146 C C . PRO D 1 102 ? 21.344 23.390 43.332 1.00 13.65 92 PRO D C 1
ATOM 4147 O O . PRO D 1 102 ? 20.914 22.997 44.420 1.00 13.34 92 PRO D O 1
ATOM 4151 N N . VAL D 1 103 ? 22.088 24.483 43.199 1.00 12.39 93 VAL D N 1
ATOM 4152 C CA . VAL D 1 103 ? 22.438 25.336 44.332 1.00 12.10 93 VAL D CA 1
ATOM 4153 C C . VAL D 1 103 ? 21.450 26.503 44.313 1.00 12.71 93 VAL D C 1
ATOM 4154 O O . VAL D 1 103 ? 21.491 27.348 43.422 1.00 12.09 93 VAL D O 1
ATOM 4158 N N . THR D 1 104 ? 20.562 26.540 45.302 1.00 14.50 94 THR D N 1
ATOM 4159 C CA . THR D 1 104 ? 19.526 27.567 45.367 1.00 15.26 94 THR D CA 1
ATOM 4160 C C . THR D 1 104 ? 19.796 28.770 46.264 1.00 15.13 94 THR D C 1
ATOM 4161 O O . THR D 1 104 ? 18.979 29.688 46.327 1.00 16.30 94 THR D O 1
ATOM 4165 N N . SER D 1 105 ? 20.930 28.771 46.956 1.00 15.38 95 SER D N 1
ATOM 4166 C CA . SER D 1 105 ? 21.274 29.882 47.837 1.00 14.54 95 SER D CA 1
ATOM 4167 C C . SER D 1 105 ? 22.764 29.884 48.160 1.00 13.01 95 SER D C 1
ATOM 4168 O O . SER D 1 105 ? 23.489 28.966 47.772 1.00 11.91 95 SER D O 1
ATOM 4171 N N . ALA D 1 106 ? 23.220 30.919 48.862 1.00 12.59 96 ALA D N 1
ATOM 4172 C CA . ALA D 1 106 ? 24.632 31.029 49.236 1.00 13.27 96 ALA D CA 1
ATOM 4173 C C . ALA D 1 106 ? 25.095 29.698 49.823 1.00 13.10 96 ALA D C 1
ATOM 4174 O O . ALA D 1 106 ? 24.572 29.236 50.838 1.00 12.49 96 ALA D O 1
ATOM 4176 N N . PRO D 1 107 ? 26.089 29.064 49.185 1.00 11.81 97 PRO D N 1
ATOM 4177 C CA . PRO D 1 107 ? 26.616 27.774 49.639 1.00 9.94 97 PRO D CA 1
ATOM 4178 C C . PRO D 1 107 ? 27.723 27.828 50.689 1.00 9.30 97 PRO D C 1
ATOM 4179 O O . PRO D 1 107 ? 28.234 28.895 51.033 1.00 9.61 97 PRO D O 1
ATOM 4183 N N . GLU D 1 108 ? 28.065 26.657 51.211 1.00 8.15 98 GLU D N 1
ATOM 4184 C CA . GLU D 1 108 ? 29.150 26.518 52.172 1.00 9.59 98 GLU D CA 1
ATOM 4185 C C . GLU D 1 108 ? 30.091 25.528 51.506 1.00 9.89 98 GLU D C 1
ATOM 4186 O O . GLU D 1 108 ? 29.754 24.357 51.340 1.00 11.02 98 GLU D O 1
ATOM 4192 N N . VAL D 1 109 ? 31.256 26.014 51.096 1.00 8.98 99 VAL D N 1
ATOM 4193 C CA . VAL D 1 109 ? 32.237 25.174 50.425 1.00 8.58 99 VAL D CA 1
ATOM 4194 C C . VAL D 1 109 ? 33.343 24.851 51.409 1.00 10.39 99 VAL D C 1
ATOM 4195 O O . VAL D 1 109 ? 34.054 25.747 51.874 1.00 9.27 99 VAL D O 1
ATOM 4199 N N . LYS D 1 110 ? 33.489 23.565 51.712 1.00 9.18 100 LYS D N 1
ATOM 4200 C CA . LYS D 1 110 ? 34.471 23.122 52.696 1.00 9.35 100 LYS D CA 1
ATOM 4201 C C . LYS D 1 110 ? 35.599 22.235 52.181 1.00 10.52 100 LYS D C 1
ATOM 4202 O O . LYS D 1 110 ? 35.443 21.502 51.202 1.00 11.07 100 LYS D O 1
ATOM 4208 N N . VAL D 1 111 ? 36.735 22.304 52.868 1.00 9.31 101 VAL D N 1
ATOM 4209 C CA . VAL D 1 111 ? 37.900 21.497 52.521 1.00 11.02 101 VAL D CA 1
ATOM 4210 C C . VAL D 1 111 ? 38.825 21.310 53.730 1.00 12.92 101 VAL D C 1
ATOM 4211 O O . VAL D 1 111 ? 38.935 22.186 54.591 1.00 12.99 101 VAL D O 1
ATOM 4215 N N . ARG D 1 112 ? 39.465 20.148 53.789 1.00 13.90 102 ARG D N 1
ATOM 4216 C CA . ARG D 1 112 ? 40.399 19.804 54.858 1.00 17.32 102 ARG D CA 1
ATOM 4217 C C . ARG D 1 112 ? 41.684 19.319 54.203 1.00 18.73 102 ARG D C 1
ATOM 4218 O O . ARG D 1 112 ? 41.664 18.842 53.068 1.00 17.55 102 ARG D O 1
ATOM 4226 N N . TRP D 1 113 ? 42.802 19.437 54.909 1.00 19.63 103 TRP D N 1
ATOM 4227 C CA . TRP D 1 113 ? 44.068 18.981 54.360 1.00 21.45 103 TRP D CA 1
ATOM 4228 C C . TRP D 1 113 ? 44.213 17.488 54.639 1.00 22.42 103 TRP D C 1
ATOM 4229 O O . TRP D 1 113 ? 43.967 17.035 55.758 1.00 23.96 103 TRP D O 1
ATOM 4240 N N . PRO D 1 114 ? 44.597 16.703 53.620 1.00 22.69 104 PRO D N 1
ATOM 4241 C CA . PRO D 1 114 ? 44.772 15.255 53.768 1.00 23.88 104 PRO D CA 1
ATOM 4242 C C . PRO D 1 114 ? 45.985 14.908 54.628 1.00 24.76 104 PRO D C 1
ATOM 4243 O O . PRO D 1 114 ? 46.283 13.732 54.857 1.00 28.22 104 PRO D O 1
ATOM 4247 N N . GLN D 1 122 ? 56.799 20.749 53.120 1.00 29.80 112 GLN D N 1
ATOM 4248 C CA . GLN D 1 122 ? 56.795 21.543 51.898 1.00 29.29 112 GLN D CA 1
ATOM 4249 C C . GLN D 1 122 ? 58.203 22.048 51.595 1.00 30.01 112 GLN D C 1
ATOM 4250 O O . GLN D 1 122 ? 58.826 21.627 50.618 1.00 31.19 112 GLN D O 1
ATOM 4256 N N . ARG D 1 123 ? 58.701 22.951 52.437 1.00 30.50 113 ARG D N 1
ATOM 4257 C CA . ARG D 1 123 ? 60.036 23.512 52.259 1.00 29.93 113 ARG D CA 1
ATOM 4258 C C . ARG D 1 123 ? 60.203 24.135 50.879 1.00 31.12 113 ARG D C 1
ATOM 4259 O O . ARG D 1 123 ? 59.222 24.358 50.167 1.00 33.22 113 ARG D O 1
ATOM 4267 N N . GLY D 1 124 ? 61.449 24.416 50.509 1.00 30.94 114 GLY D N 1
ATOM 4268 C CA . GLY D 1 124 ? 61.723 25.002 49.210 1.00 30.33 114 GLY D CA 1
ATOM 4269 C C . GLY D 1 124 ? 61.815 23.928 48.143 1.00 30.53 114 GLY D C 1
ATOM 4270 O O . GLY D 1 124 ? 62.697 23.961 47.284 1.00 31.77 114 GLY D O 1
ATOM 4271 N N . ARG D 1 125 ? 60.890 22.974 48.205 1.00 30.15 115 ARG D N 1
ATOM 4272 C CA . ARG D 1 125 ? 60.835 21.859 47.265 1.00 29.12 115 ARG D CA 1
ATOM 4273 C C . ARG D 1 125 ? 59.431 21.794 46.663 1.00 28.19 115 ARG D C 1
ATOM 4274 O O . ARG D 1 125 ? 58.448 22.055 47.352 1.00 27.33 115 ARG D O 1
ATOM 4282 N N . LYS D 1 126 ? 59.335 21.443 45.383 1.00 26.58 116 LYS D N 1
ATOM 4283 C CA . LYS D 1 126 ? 58.032 21.354 44.732 1.00 26.21 116 LYS D CA 1
ATOM 4284 C C . LYS D 1 126 ? 57.194 20.264 45.397 1.00 25.40 116 LYS D C 1
ATOM 4285 O O . LYS D 1 126 ? 57.675 19.154 45.623 1.00 26.44 116 LYS D O 1
ATOM 4291 N N . ALA D 1 127 ? 55.943 20.580 45.718 1.00 24.48 117 ALA D N 1
ATOM 4292 C CA . ALA D 1 127 ? 55.067 19.607 46.357 1.00 22.84 117 ALA D CA 1
ATOM 4293 C C . ALA D 1 127 ? 53.712 19.530 45.665 1.00 22.81 117 ALA D C 1
ATOM 4294 O O . ALA D 1 127 ? 53.289 20.472 44.997 1.00 23.19 117 ALA D O 1
ATOM 4296 N N . LYS D 1 128 ? 53.040 18.395 45.829 1.00 21.05 118 LYS D N 1
ATOM 4297 C CA . LYS D 1 128 ? 51.729 18.183 45.229 1.00 20.66 118 LYS D CA 1
ATOM 4298 C C . LYS D 1 128 ? 50.757 17.681 46.288 1.00 19.49 118 LYS D C 1
ATOM 4299 O O . LYS D 1 128 ? 51.157 17.037 47.256 1.00 19.43 118 LYS D O 1
ATOM 4305 N N . VAL D 1 129 ? 49.477 17.992 46.115 1.00 16.51 119 VAL D N 1
ATOM 4306 C CA . VAL D 1 129 ? 48.471 17.548 47.067 1.00 14.69 119 VAL D CA 1
ATOM 4307 C C . VAL D 1 129 ? 47.113 17.393 46.406 1.00 13.90 119 VAL D C 1
ATOM 4308 O O . VAL D 1 129 ? 46.687 18.247 45.628 1.00 13.65 119 VAL D O 1
ATOM 4312 N N . LYS D 1 130 ? 46.450 16.286 46.714 1.00 13.77 120 LYS D N 1
ATOM 4313 C CA . LYS D 1 130 ? 45.129 16.000 46.178 1.00 12.93 120 LYS D CA 1
ATOM 4314 C C . LYS D 1 130 ? 44.119 16.477 47.207 1.00 11.64 120 LYS D C 1
ATOM 4315 O O . LYS D 1 130 ? 44.086 15.978 48.338 1.00 11.76 120 LYS D O 1
ATOM 4321 N N . LEU D 1 131 ? 43.299 17.447 46.819 1.00 10.37 121 LEU D N 1
ATOM 4322 C CA . LEU D 1 131 ? 42.301 17.991 47.722 1.00 9.51 121 LEU D CA 1
ATOM 4323 C C . LEU D 1 131 ? 40.872 17.641 47.321 1.00 10.78 121 LEU D C 1
ATOM 4324 O O . LEU D 1 131 ? 40.514 17.645 46.142 1.00 10.73 121 LEU D O 1
ATOM 4329 N N . GLU D 1 132 ? 40.068 17.320 48.326 1.00 10.33 122 GLU D N 1
ATOM 4330 C CA . GLU D 1 132 ? 38.670 16.991 48.123 1.00 11.63 122 GLU D CA 1
ATOM 4331 C C . GLU D 1 132 ? 37.868 18.155 48.679 1.00 12.17 122 GLU D C 1
ATOM 4332 O O . GLU D 1 132 ? 37.944 18.465 49.871 1.00 13.62 122 GLU D O 1
ATOM 4338 N N . VAL D 1 133 ? 37.122 18.815 47.802 1.00 7.60 123 VAL D N 1
ATOM 4339 C CA . VAL D 1 133 ? 36.312 19.960 48.190 1.00 8.15 123 VAL D CA 1
ATOM 4340 C C . VAL D 1 133 ? 34.836 19.610 48.040 1.00 8.29 123 VAL D C 1
ATOM 4341 O O . VAL D 1 133 ? 34.437 18.973 47.065 1.00 8.26 123 VAL D O 1
ATOM 4345 N N . GLN D 1 134 ? 34.027 20.017 49.011 1.00 7.95 124 GLN D N 1
ATOM 4346 C CA . GLN D 1 134 ? 32.597 19.746 48.961 1.00 9.92 124 GLN D CA 1
ATOM 4347 C C . GLN D 1 134 ? 31.789 21.027 49.062 1.00 8.49 124 GLN D C 1
ATOM 4348 O O . GLN D 1 134 ? 32.151 21.946 49.798 1.00 8.87 124 GLN D O 1
ATOM 4354 N N . LEU D 1 135 ? 30.692 21.082 48.310 1.00 7.12 125 LEU D N 1
ATOM 4355 C CA . LEU D 1 135 ? 29.816 22.243 48.313 1.00 6.92 125 LEU D CA 1
ATOM 4356 C C . LEU D 1 135 ? 28.437 21.869 48.849 1.00 8.95 125 LEU D C 1
ATOM 4357 O O . LEU D 1 135 ? 27.788 20.952 48.340 1.00 8.59 125 LEU D O 1
ATOM 4362 N N . PHE D 1 136 ? 28.000 22.584 49.882 1.00 9.05 126 PHE D N 1
ATOM 4363 C CA . PHE D 1 136 ? 26.701 22.334 50.500 1.00 10.23 126 PHE D CA 1
ATOM 4364 C C . PHE D 1 136 ? 25.773 23.529 50.389 1.00 11.58 126 PHE D C 1
ATOM 4365 O O . PHE D 1 136 ? 26.214 24.668 50.276 1.00 11.53 126 PHE D O 1
ATOM 4373 N N . CYS D 1 137 ? 24.476 23.256 50.441 1.00 13.16 127 CYS D N 1
ATOM 4374 C CA . CYS D 1 137 ? 23.471 24.305 50.389 1.00 13.01 127 CYS D CA 1
ATOM 4375 C C . CYS D 1 137 ? 22.346 23.854 51.306 1.00 14.71 127 CYS D C 1
ATOM 4376 O O . CYS D 1 137 ? 21.710 22.829 51.059 1.00 13.98 127 CYS D O 1
ATOM 4379 N N . ASP D 1 138 ? 22.117 24.611 52.373 1.00 17.38 128 ASP D N 1
ATOM 4380 C CA . ASP D 1 138 ? 21.074 24.273 53.336 1.00 21.04 128 ASP D CA 1
ATOM 4381 C C . ASP D 1 138 ? 21.339 22.902 53.965 1.00 20.92 128 ASP D C 1
ATOM 4382 O O . ASP D 1 138 ? 20.415 22.247 54.443 1.00 23.12 128 ASP D O 1
ATOM 4387 N N . GLY D 1 139 ? 22.598 22.470 53.955 1.00 19.43 129 GLY D N 1
ATOM 4388 C CA . GLY D 1 139 ? 22.946 21.185 54.542 1.00 18.23 129 GLY D CA 1
ATOM 4389 C C . GLY D 1 139 ? 23.005 20.025 53.562 1.00 16.97 129 GLY D C 1
ATOM 4390 O O . GLY D 1 139 ? 23.365 18.906 53.932 1.00 18.40 129 GLY D O 1
ATOM 4391 N N . LYS D 1 140 ? 22.663 20.288 52.307 1.00 14.11 130 LYS D N 1
ATOM 4392 C CA . LYS D 1 140 ? 22.674 19.253 51.279 1.00 11.49 130 LYS D CA 1
ATOM 4393 C C . LYS D 1 140 ? 23.928 19.325 50.414 1.00 9.79 130 LYS D C 1
ATOM 4394 O O . LYS D 1 140 ? 24.337 20.408 50.001 1.00 8.46 130 LYS D O 1
ATOM 4400 N N . LEU D 1 141 ? 24.539 18.173 50.148 1.00 8.54 131 LEU D N 1
ATOM 4401 C CA . LEU D 1 141 ? 25.731 18.131 49.303 1.00 8.57 131 LEU D CA 1
ATOM 4402 C C . LEU D 1 141 ? 25.249 18.330 47.871 1.00 8.15 131 LEU D C 1
ATOM 4403 O O . LEU D 1 141 ? 24.486 17.514 47.350 1.00 9.19 131 LEU D O 1
ATOM 4408 N N . CYS D 1 142 ? 25.694 19.410 47.234 1.00 6.83 132 CYS D N 1
ATOM 4409 C CA . CYS D 1 142 ? 25.273 19.706 45.871 1.00 7.73 132 CYS D CA 1
ATOM 4410 C C . CYS D 1 142 ? 26.358 19.516 44.813 1.00 6.17 132 CYS D C 1
ATOM 4411 O O . CYS D 1 142 ? 26.051 19.455 43.624 1.00 8.46 132 CYS D O 1
ATOM 4414 N N . ALA D 1 143 ? 27.616 19.427 45.240 1.00 7.59 133 ALA D N 1
ATOM 4415 C CA . ALA D 1 143 ? 28.733 19.218 44.310 1.00 7.03 133 ALA D CA 1
ATOM 4416 C C . ALA D 1 143 ? 29.977 18.671 45.009 1.00 7.65 133 ALA D C 1
ATOM 4417 O O . ALA D 1 143 ? 30.215 18.951 46.184 1.00 8.22 133 ALA D O 1
ATOM 4419 N N . GLN D 1 144 ? 30.761 17.886 44.272 1.00 6.86 134 GLN D N 1
ATOM 4420 C CA . GLN D 1 144 ? 32.001 17.293 44.778 1.00 8.18 134 GLN D CA 1
ATOM 4421 C C . GLN D 1 144 ? 33.120 17.658 43.806 1.00 7.37 134 GLN D C 1
ATOM 4422 O O . GLN D 1 144 ? 32.943 17.584 42.592 1.00 9.55 134 GLN D O 1
ATOM 4428 N N . PHE D 1 145 ? 34.273 18.032 44.349 1.00 7.91 135 PHE D N 1
ATOM 4429 C CA . PHE D 1 145 ? 35.411 18.460 43.545 1.00 7.99 135 PHE D CA 1
ATOM 4430 C C . PHE D 1 145 ? 36.702 17.805 44.027 1.00 10.08 135 PHE D C 1
ATOM 4431 O O . PHE D 1 145 ? 36.967 17.760 45.224 1.00 9.02 135 PHE D O 1
ATOM 4439 N N . ASP D 1 146 ? 37.485 17.271 43.093 1.00 10.07 136 ASP D N 1
ATOM 4440 C CA . ASP D 1 146 ? 38.761 16.653 43.426 1.00 12.12 136 ASP D CA 1
ATOM 4441 C C . ASP D 1 146 ? 39.812 17.354 42.582 1.00 12.28 136 ASP D C 1
ATOM 4442 O O . ASP D 1 146 ? 39.793 17.267 41.352 1.00 13.23 136 ASP D O 1
ATOM 4447 N N . GLY D 1 147 ? 40.721 18.062 43.242 1.00 10.13 137 GLY D N 1
ATOM 4448 C CA . GLY D 1 147 ? 41.746 18.774 42.505 1.00 10.18 137 GLY D CA 1
ATOM 4449 C C . GLY D 1 147 ? 43.164 18.444 42.919 1.00 10.14 137 GLY D C 1
ATOM 4450 O O . GLY D 1 147 ? 43.445 18.207 44.097 1.00 11.01 137 GLY D O 1
ATOM 4451 N N . LEU D 1 148 ? 44.058 18.414 41.939 1.00 9.89 138 LEU D N 1
ATOM 4452 C CA . LEU D 1 148 ? 45.464 18.139 42.191 1.00 10.89 138 LEU D CA 1
ATOM 4453 C C . LEU D 1 148 ? 46.178 19.478 42.126 1.00 12.07 138 LEU D C 1
ATOM 4454 O O . LEU D 1 148 ? 46.274 20.090 41.059 1.00 11.85 138 LEU D O 1
ATOM 4459 N N . TYR D 1 149 ? 46.659 19.941 43.274 1.00 10.68 139 TYR D N 1
ATOM 4460 C CA . TYR D 1 149 ? 47.358 21.213 43.336 1.00 12.09 139 TYR D CA 1
ATOM 4461 C C . TYR D 1 149 ? 48.850 20.996 43.494 1.00 12.83 139 TYR D C 1
ATOM 4462 O O . TYR D 1 149 ? 49.288 20.011 44.087 1.00 11.59 139 TYR D O 1
ATOM 4471 N N . VAL D 1 150 ? 49.624 21.926 42.953 1.00 14.41 140 VAL D N 1
ATOM 4472 C CA . VAL D 1 150 ? 51.074 21.859 43.041 1.00 15.93 140 VAL D CA 1
ATOM 4473 C C . VAL D 1 150 ? 51.580 23.155 43.667 1.00 17.59 140 VAL D C 1
ATOM 4474 O O . VAL D 1 150 ? 51.117 24.244 43.324 1.00 17.16 140 VAL D O 1
ATOM 4478 N N . SER D 1 151 ? 52.517 23.024 44.601 1.00 18.07 141 SER D N 1
ATOM 4479 C CA . SER D 1 151 ? 53.112 24.173 45.272 1.00 21.23 141 SER D CA 1
ATOM 4480 C C . SER D 1 151 ? 54.567 24.256 44.817 1.00 22.93 141 SER D C 1
ATOM 4481 O O . SER D 1 151 ? 55.377 23.395 45.158 1.00 23.65 141 SER D O 1
ATOM 4484 N N . VAL D 1 152 ? 54.885 25.279 44.028 1.00 24.90 142 VAL D N 1
ATOM 4485 C CA . VAL D 1 152 ? 56.244 25.465 43.522 1.00 26.83 142 VAL D CA 1
ATOM 4486 C C . VAL D 1 152 ? 56.879 26.690 44.169 1.00 27.50 142 VAL D C 1
ATOM 4487 O O . VAL D 1 152 ? 56.501 27.823 43.877 1.00 27.44 142 VAL D O 1
ATOM 4491 N N . PRO D 1 153 ? 57.867 26.478 45.054 1.00 28.35 143 PRO D N 1
ATOM 4492 C CA . PRO D 1 153 ? 58.535 27.594 45.730 1.00 28.24 143 PRO D CA 1
ATOM 4493 C C . PRO D 1 153 ? 59.285 28.518 44.773 1.00 28.26 143 PRO D C 1
ATOM 4494 O O . PRO D 1 153 ? 59.493 28.121 43.605 1.00 27.49 143 PRO D O 1
#

Sequence (550 aa):
DELLNRLRQTWHSTIPVSEFQIAPLSFTDGELSVSAPLAPNINLHHTFAGSIYTITLTGWGVWLQQQLLNVDGDIVLADAHIRYLAPVTSAPEVKVRWPDTNLSPLQRGRKAKVKLEVQLFCDGKLCAQFDGLYVSVPHHHHDELLNRLRQTWHSTIPVSEFQIAPLSFTDGELSVSAPLAPNINLHHTFAGSIYTITLTGWGVWLQQQLLNVDGDIVLADAHIRYLAPVTSAPEVKVRWPDTNLSPLQRGRKAKVKLEVQLFCDGKLCAQFDGLYVSVPDELLNRLRQTWHSTIPVSEFQIAPLSFTDGELSVSAPLAPNINLHHTFAGSIYTITLTGWGVWLQQQLLNVDGDIVLADAHIRYLAPVTSAPEVKVRWPDTNLSPLQRGRKAKVKLEVQLFCDGKLCAQFDGLYVSVPKDELLNRLRQTWHSTIPVSEFQIAPLSFTDGELSVSAPLAPNINLHHTFAGSIYTITLTGWGVWLQQQLLNVDGDIVLADAHIRYLAPVTSAPEVKVRWPQRGRKAKVKLEVQLFCDGKLCAQFDGLYVSVP

Solvent-accessible surface area: 24929 Å² total

InterPro domains:
  IPR012660 Thioesterase, putative [PF09500] (6-142)
  IPR012660 Thioesterase, putative [TIGR02447] (11-143)
  IPR029069 HotDog domain superfamily [SSF54637] (1-142)

Foldseek 3Di:
DVLQVVLLVVCVVPPVVCVCFKGWDDAPPQKTKIKGWLVSVADPVSQHPVVVVVNVSSVVSVVVLCVVVVFAFDKDWPDKDKDFAATHNTIKIKMWGADPDHQCLRVVQHKRKDWIWIFIDHPRDTGMIMIIIMIGHD/DDACDDLQVVLLCCCVVPPVVPVCFKGWHDAPPQKTKIKGWQVSVADPVSQHPVVVVVNVSRVVSVVSVCVVVVFDWDKDWDDKDKDFAATHNTIKIKMWGAPPADPVVSVVQHKGKDWIKIFIDHPRHTGMIMIIIMIIGD/DVLQVVLLVVCVVPPVVCVCDKGWDDDPPQKTKIKDWQVSPADPVSFHPVVVVVNVSRVVSVVSVCVVVVFAFDKDWDDKDKDFAATGNTIKIKMKGAPPADPCLRVVQHKGKGWIKMFIGHPRHTGMIMIIIMITHHD/DVLQVVLQCVCVVPPVVCVCDKGWDDQPPQKTKIKGWQVSVADPVSFHPVVVVVNCSRVVVVVVVCVVVVHAFDKDWDDKDKDFAATGNGIKIKMWGAPVHQDKDKGWTWIFIDHPRHTGMIMIIIMIGHD

CATH classification: 3.10.129.10

Secondary structure (DSSP, 8-state):
-HHHHHHHHHHHHH-HHHH---EEEEEETTEEEEE--SGGG--TT---HHHHHH--HHHH--HHHHHHHT---EEEEEEEEEEE-S---S--EEEEE--S---GGGGGT--EEEEEEEEEEETTEEEEEEEEEEEEE-/-----HHHHHHHHHHHHH-HHHH---EEEEEETTEEEEE--SGGG--TT---HHHHHH--HHHH--HHHHHHHT---EEEEEEEEEEE-S---S--EEEEE------GGGGGT--EEEEEEEEEEETTEEEEEEEEEEEEE-/-HHHHHHHHHHHHH-HHHH---EEEEEETTEEEEE--SGGG--TT---HHHHHH--HHHH--HHHHHHHT---EEEEEEEEEEE-S---S--EEEEE------HHHHTT--EEEEEEEEEEETTEEEEEEEEEEEEE--/-HHHHHHHHHHHHH-HHHH---EEEEEETTEEEEE--TGGG--TT---HHHHHH--HHHH--HHHHHHTT---EEEEEEEEEEE-S---S--EEEEE---TTS-EEEEEEEEEEETTEEEEEEEEEEEEE-

Radius of gyration: 33.57 Å; Cα contacts (8 Å, |Δi|>4): 1236; chains: 4; bounding box: 84×33×102 Å

Nearest PDB structures (foldseek):
  1t82-assembly1_A  TM=1.005E+00  e=8.104E-28  Shewanella oneidensis MR-1
  1t82-assembly2_D  TM=9.618E-01  e=6.730E-24  Shewanella oneidensis MR-1
  4k02-assembly1_A  TM=6.682E-01  e=6.142E-05  Arabidopsis thaliana
  8huc-assembly2_D  TM=6.125E-01  e=4.428E-03  Pseudomonas aeruginosa UCBPP-PA14
  8khg-assembly1_B  TM=6.930E-01  e=1.131E-02  Pseudomonas aeruginosa

Organism: Shewanella oneidensis (strain ATCC 700550 / JCM 31522 / CIP 106686 / LMG 19005 / NCIMB 14063 / MR-1) (NCBI:txid211586)

B-factor: mean 15.19, std 7.99, range [2.67, 51.91]